Protein AF-A0A8H8NAC7-F1 (afdb_monomer_lite)

Foldseek 3Di:
DQAWFWAWEEAQLPDIDIFTCSPPPFLVSVLVRRCVRVVPDPVQSVQKFKAWDPDSFDRADDTDDRVNVVCCRVVVTHNQHRTYMYIYGNVLAPDDHDYPVNVVVLCCVQVPDPDDDDDDDDDDDDDDDDDDDDDDDDDDDDDDDDDDDDDDDDDDDDPDDPPPPPDDDDDDDDPDDAPPQDKDWADWDDDDSFWTWTWIARPVPRAIKIKIKGWDDDDVVSVVPPVSVLQVQLVVQQQVLQVPDDDQAAWHWDGWDDDPTMTMTITHDAAFAFQLVVCVVPNADDPVLLVLQLVSVVRVLVRQQVQQKAQQADASNQWTAHPVGRIYGGRSSPMDGNVPVPPDPPPDQQDYDLLQFALCNLDDPVNDDGNCRVVSSSVQRSLCNRGVAGFPPSDISSVSSCCCNPVVDRGDRDPPRD

Structure (mmCIF, N/CA/C/O backbone):
data_AF-A0A8H8NAC7-F1
#
_entry.id   AF-A0A8H8NAC7-F1
#
loop_
_atom_site.group_PDB
_atom_site.id
_atom_site.type_symbol
_atom_site.label_atom_id
_atom_site.label_alt_id
_atom_site.label_comp_id
_atom_site.label_asym_id
_atom_site.label_entity_id
_atom_site.label_seq_id
_atom_site.pdbx_PDB_ins_code
_atom_site.Cartn_x
_atom_site.Cartn_y
_atom_site.Cartn_z
_atom_site.occupancy
_atom_site.B_iso_or_equiv
_atom_site.auth_seq_id
_atom_site.auth_comp_id
_atom_site.auth_asym_id
_atom_site.auth_atom_id
_atom_site.pdbx_PDB_model_num
ATOM 1 N N . MET A 1 1 ? 26.986 25.822 -13.790 1.00 42.25 1 MET A N 1
ATOM 2 C CA . MET A 1 1 ? 25.516 25.716 -13.622 1.00 42.25 1 MET A CA 1
ATOM 3 C C . MET A 1 1 ? 25.262 25.545 -12.134 1.00 42.25 1 MET A C 1
ATOM 5 O O . MET A 1 1 ? 26.151 25.015 -11.482 1.00 42.25 1 MET A O 1
ATOM 9 N N . ALA A 1 2 ? 24.147 26.028 -11.582 1.00 51.16 2 ALA A N 1
ATOM 10 C CA . ALA A 1 2 ? 23.849 25.776 -10.170 1.00 51.16 2 ALA A CA 1
ATOM 11 C C . ALA A 1 2 ? 23.549 24.284 -9.972 1.00 51.16 2 ALA A C 1
ATOM 13 O O . ALA A 1 2 ? 22.786 23.718 -10.759 1.00 51.16 2 ALA A O 1
ATOM 14 N N . ASP A 1 3 ? 24.144 23.661 -8.953 1.00 67.75 3 ASP A N 1
ATOM 15 C CA . ASP A 1 3 ? 23.845 22.267 -8.635 1.00 67.75 3 ASP A CA 1
ATOM 16 C C . ASP A 1 3 ? 22.372 22.121 -8.263 1.00 67.75 3 ASP A C 1
ATOM 18 O O . ASP A 1 3 ? 21.805 22.910 -7.501 1.00 67.75 3 ASP A O 1
ATOM 22 N N . ARG A 1 4 ? 21.741 21.106 -8.854 1.00 78.44 4 ARG A N 1
ATOM 23 C CA . ARG A 1 4 ? 20.325 20.813 -8.660 1.00 78.44 4 ARG A CA 1
ATOM 24 C C . ARG A 1 4 ? 20.098 20.471 -7.190 1.00 78.44 4 ARG A C 1
ATOM 26 O O . ARG A 1 4 ? 20.648 19.487 -6.713 1.00 78.44 4 ARG A O 1
ATOM 33 N N . ARG A 1 5 ? 19.264 21.252 -6.501 1.00 80.81 5 ARG A N 1
ATOM 34 C CA . ARG A 1 5 ? 18.887 21.034 -5.097 1.00 80.81 5 ARG A CA 1
ATOM 35 C C . ARG A 1 5 ? 17.411 20.695 -4.979 1.00 80.81 5 ARG A C 1
ATOM 37 O O . ARG A 1 5 ? 16.540 21.404 -5.494 1.00 80.81 5 ARG A O 1
ATOM 44 N N . ILE A 1 6 ? 17.146 19.589 -4.304 1.00 82.25 6 ILE A N 1
ATOM 45 C CA . ILE A 1 6 ? 15.834 18.997 -4.102 1.00 82.25 6 ILE A CA 1
ATOM 46 C C . ILE A 1 6 ? 15.660 18.719 -2.612 1.00 82.25 6 ILE A C 1
ATOM 48 O O . ILE A 1 6 ? 16.597 18.319 -1.926 1.00 82.25 6 ILE A O 1
ATOM 52 N N . ILE A 1 7 ? 14.438 18.895 -2.127 1.00 81.94 7 ILE A N 1
ATOM 53 C CA . ILE A 1 7 ? 14.009 18.441 -0.805 1.00 81.94 7 ILE A CA 1
ATOM 54 C C . ILE A 1 7 ? 12.739 17.608 -0.949 1.00 81.94 7 ILE A C 1
ATOM 56 O O . ILE A 1 7 ? 11.985 17.756 -1.916 1.00 81.94 7 ILE A O 1
ATOM 60 N N . THR A 1 8 ? 12.482 16.751 0.028 1.00 80.50 8 THR A N 1
ATOM 61 C CA . THR A 1 8 ? 11.288 15.909 0.062 1.00 80.50 8 THR A CA 1
ATOM 62 C C . THR A 1 8 ? 10.405 16.333 1.236 1.00 80.50 8 THR A C 1
ATOM 64 O O . THR A 1 8 ? 10.876 16.438 2.365 1.00 80.50 8 THR A O 1
ATOM 67 N N . VAL A 1 9 ? 9.120 16.590 0.995 1.00 83.69 9 VAL A N 1
ATOM 68 C CA . VAL A 1 9 ? 8.191 17.126 2.005 1.00 83.69 9 VAL A CA 1
ATOM 69 C C . VAL A 1 9 ? 6.932 16.279 2.144 1.00 83.69 9 VAL A C 1
ATOM 71 O O . VAL A 1 9 ? 6.468 15.681 1.176 1.00 83.69 9 VAL A O 1
ATOM 74 N N . THR A 1 10 ? 6.365 16.228 3.345 1.00 79.19 10 THR A N 1
ATOM 75 C CA . THR A 1 10 ? 5.140 15.472 3.654 1.00 79.19 10 THR A CA 1
ATOM 76 C C . THR A 1 10 ? 4.282 16.201 4.691 1.00 79.19 10 THR A C 1
ATOM 78 O O . THR A 1 10 ? 4.773 17.075 5.406 1.00 79.19 10 THR A O 1
ATOM 81 N N . ARG A 1 11 ? 2.998 15.840 4.783 1.00 81.19 11 ARG A N 1
ATOM 82 C CA . ARG A 1 11 ? 2.081 16.266 5.858 1.00 81.19 11 ARG A CA 1
ATOM 83 C C . ARG A 1 11 ? 1.668 15.124 6.788 1.00 81.19 11 ARG A C 1
ATOM 85 O O . ARG A 1 11 ? 1.211 15.390 7.894 1.00 81.19 11 ARG A O 1
ATOM 92 N N . ASP A 1 12 ? 1.793 13.884 6.327 1.00 66.25 12 ASP A N 1
ATOM 93 C CA . ASP A 1 12 ? 1.254 12.673 6.956 1.00 66.25 12 ASP A CA 1
ATOM 94 C C . ASP A 1 12 ? 2.326 11.600 7.230 1.00 66.25 12 ASP A C 1
ATOM 96 O O . ASP A 1 12 ? 2.037 10.617 7.904 1.00 66.25 12 ASP A O 1
ATOM 100 N N . ALA A 1 13 ? 3.561 11.815 6.756 1.00 64.56 13 ALA A N 1
ATOM 101 C CA . ALA A 1 13 ? 4.666 10.852 6.729 1.00 64.56 13 ALA A CA 1
ATOM 102 C C . ALA A 1 13 ? 4.434 9.615 5.834 1.00 64.56 13 ALA A C 1
ATOM 104 O O . ALA A 1 13 ? 5.269 8.712 5.795 1.00 64.56 13 ALA A O 1
ATOM 105 N N . GLU A 1 14 ? 3.363 9.616 5.037 1.00 54.72 14 GLU A N 1
ATOM 106 C CA . GLU A 1 14 ? 3.013 8.549 4.096 1.00 54.72 14 GLU A CA 1
ATOM 107 C C . GLU A 1 14 ? 3.250 8.994 2.648 1.00 54.72 14 GLU A C 1
ATOM 109 O O . GLU A 1 14 ? 3.912 8.303 1.869 1.00 54.72 14 GLU A O 1
ATOM 114 N N . ILE A 1 15 ? 2.738 10.174 2.287 1.00 60.59 15 ILE A N 1
ATOM 115 C CA . ILE A 1 15 ? 2.861 10.749 0.951 1.00 60.59 15 ILE A CA 1
ATOM 116 C C . ILE A 1 15 ? 3.971 11.797 0.971 1.00 60.59 15 ILE A C 1
ATOM 118 O O . ILE A 1 15 ? 3.896 12.835 1.633 1.00 60.59 15 ILE A O 1
ATOM 122 N N . TYR A 1 16 ? 5.025 11.506 0.214 1.00 72.69 16 TYR A N 1
ATOM 123 C CA . TYR A 1 16 ? 6.201 12.350 0.077 1.00 72.69 16 TYR A CA 1
ATOM 124 C C . TYR A 1 16 ? 6.222 13.028 -1.293 1.00 72.69 16 TYR A C 1
ATOM 126 O O . TYR A 1 16 ? 6.256 12.370 -2.334 1.00 72.69 16 TYR A O 1
ATOM 134 N N . HIS A 1 17 ? 6.249 14.357 -1.287 1.00 76.81 17 HIS A N 1
ATOM 135 C CA . HIS A 1 17 ? 6.340 15.188 -2.477 1.00 76.81 17 HIS A CA 1
ATOM 136 C C . HIS A 1 17 ? 7.756 15.729 -2.655 1.00 76.81 17 HIS A C 1
ATOM 138 O O . HIS A 1 17 ? 8.393 16.183 -1.708 1.00 76.81 17 HIS A O 1
ATOM 144 N N . VAL A 1 18 ? 8.237 15.710 -3.894 1.00 81.69 18 VAL A N 1
ATOM 145 C CA . VAL A 1 18 ? 9.583 16.156 -4.259 1.00 81.69 18 VAL A CA 1
ATOM 146 C C . VAL A 1 18 ? 9.520 17.619 -4.704 1.00 81.69 18 VAL A C 1
ATOM 148 O O . VAL A 1 18 ? 8.850 17.928 -5.688 1.00 81.69 18 VAL A O 1
ATOM 151 N N . VAL A 1 19 ? 10.216 18.516 -4.001 1.00 83.81 19 VAL A N 1
ATOM 152 C CA . VAL A 1 19 ? 10.235 19.964 -4.269 1.00 83.81 19 VAL A CA 1
ATOM 153 C C . VAL A 1 19 ? 11.618 20.376 -4.767 1.00 83.81 19 VAL A C 1
ATOM 155 O O . VAL A 1 19 ? 12.623 20.190 -4.085 1.00 83.81 19 VAL A O 1
ATOM 158 N N . ASN A 1 20 ? 11.677 20.966 -5.962 1.00 85.12 20 ASN A N 1
ATOM 159 C CA . ASN A 1 20 ? 12.904 21.550 -6.502 1.00 85.12 20 ASN A CA 1
ATOM 160 C C . ASN A 1 20 ? 13.102 22.969 -5.940 1.00 85.12 20 ASN A C 1
ATOM 162 O O . ASN A 1 20 ? 12.270 23.849 -6.177 1.00 85.12 20 ASN A O 1
ATOM 166 N N . ILE A 1 21 ? 14.221 23.187 -5.250 1.00 87.56 21 ILE A N 1
ATOM 167 C CA . ILE A 1 21 ? 14.588 24.452 -4.591 1.00 87.56 21 ILE A CA 1
ATOM 168 C C . ILE A 1 21 ? 15.850 25.096 -5.189 1.00 87.56 21 ILE A C 1
ATOM 170 O O . ILE A 1 21 ? 16.375 26.053 -4.633 1.00 87.56 21 ILE A O 1
ATOM 174 N N . THR A 1 22 ? 16.345 24.589 -6.325 1.00 84.12 22 THR A N 1
ATOM 175 C CA . THR A 1 22 ? 17.614 25.012 -6.960 1.00 84.12 22 THR A CA 1
ATOM 176 C C . THR A 1 22 ? 17.736 26.533 -7.133 1.00 84.12 22 THR A C 1
ATOM 178 O O . THR A 1 22 ? 18.808 27.093 -6.918 1.00 84.12 22 THR A O 1
ATOM 181 N N . GLU A 1 23 ? 16.630 27.188 -7.493 1.00 85.62 23 GLU A N 1
ATOM 182 C CA . GLU A 1 23 ? 16.533 28.624 -7.800 1.00 85.62 23 GLU A CA 1
ATOM 183 C C . GLU A 1 23 ? 16.093 29.480 -6.599 1.00 85.62 23 GLU A C 1
ATOM 185 O O . GLU A 1 23 ? 15.893 30.683 -6.743 1.00 85.62 23 GLU A O 1
ATOM 190 N N . CYS A 1 24 ? 15.875 28.882 -5.424 1.00 85.50 24 CYS A N 1
ATOM 191 C CA . CYS A 1 24 ? 15.420 29.613 -4.247 1.00 85.50 24 CYS A CA 1
ATOM 192 C C . CYS A 1 24 ? 16.607 30.257 -3.518 1.00 85.50 24 CYS A C 1
ATOM 194 O O . CYS A 1 24 ? 17.477 29.564 -2.991 1.00 85.50 24 CYS A O 1
ATOM 196 N N . SER A 1 25 ? 16.617 31.588 -3.467 1.00 84.62 25 SER A N 1
ATOM 197 C CA . SER A 1 25 ? 17.600 32.399 -2.736 1.00 84.62 25 SER A CA 1
ATOM 198 C C . SER A 1 25 ? 17.310 32.533 -1.239 1.00 84.62 25 SER A C 1
ATOM 200 O O . SER A 1 25 ? 18.215 32.820 -0.462 1.00 84.62 25 SER A O 1
ATOM 202 N N . ASP A 1 26 ? 16.052 32.355 -0.844 1.00 88.56 26 ASP A N 1
ATOM 203 C CA . ASP A 1 26 ? 15.517 32.730 0.462 1.00 88.56 26 ASP A CA 1
ATOM 204 C C . ASP A 1 26 ? 14.478 31.714 0.968 1.00 88.56 26 ASP A C 1
ATOM 206 O O . ASP A 1 26 ? 13.914 30.927 0.200 1.00 88.56 26 ASP A O 1
ATOM 210 N N . ALA A 1 27 ? 14.218 31.740 2.276 1.00 85.62 27 ALA A N 1
ATOM 211 C CA . ALA A 1 27 ? 13.318 30.802 2.941 1.00 85.62 27 ALA A CA 1
ATOM 212 C C . ALA A 1 27 ? 11.852 30.942 2.501 1.00 85.62 27 ALA A C 1
ATOM 214 O O . ALA A 1 27 ? 11.149 29.938 2.393 1.00 85.62 27 ALA A O 1
ATOM 215 N N . GLU A 1 28 ? 11.386 32.162 2.214 1.00 88.56 28 GLU A N 1
ATOM 216 C CA . GLU A 1 28 ? 9.991 32.421 1.841 1.00 88.56 28 GLU A CA 1
ATOM 217 C C . GLU A 1 28 ? 9.674 31.808 0.469 1.00 88.56 28 GLU A C 1
ATOM 219 O O . GLU A 1 28 ? 8.652 31.142 0.292 1.00 88.56 28 GLU A O 1
ATOM 224 N N . SER A 1 29 ? 10.600 31.939 -0.482 1.00 89.62 29 SER A N 1
ATOM 225 C CA . SER A 1 29 ? 10.560 31.277 -1.785 1.00 89.62 29 SER A CA 1
ATOM 226 C C . SER A 1 29 ? 10.506 29.750 -1.661 1.00 89.62 29 SER A C 1
ATOM 228 O O . SER A 1 29 ? 9.775 29.108 -2.422 1.00 89.62 29 SER A O 1
ATOM 230 N N . ILE A 1 30 ? 11.220 29.154 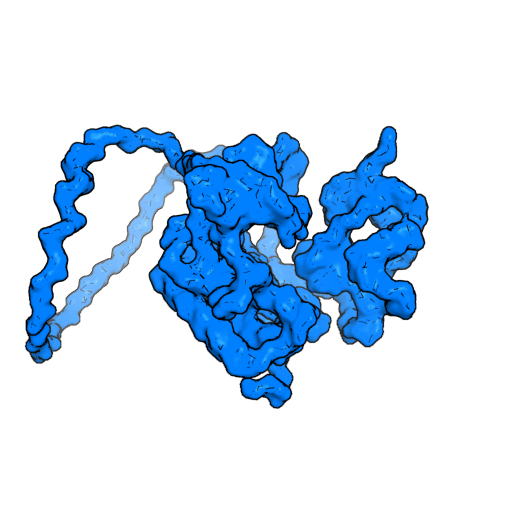-0.695 1.00 88.81 30 ILE A N 1
ATOM 231 C CA . ILE A 1 30 ? 11.139 27.709 -0.427 1.00 88.81 30 ILE A CA 1
ATOM 232 C C . ILE A 1 30 ? 9.783 27.352 0.201 1.00 88.81 30 ILE A C 1
ATOM 234 O O . ILE A 1 30 ? 9.102 26.462 -0.311 1.00 88.81 30 ILE A O 1
ATOM 238 N N . HIS A 1 31 ? 9.343 28.065 1.246 1.00 90.31 31 HIS A N 1
ATOM 239 C CA . HIS A 1 31 ? 8.041 27.851 1.899 1.00 90.31 31 HIS A CA 1
ATOM 240 C C . HIS A 1 31 ? 6.893 27.918 0.885 1.00 90.31 31 HIS A C 1
ATOM 242 O O . HIS A 1 31 ? 6.029 27.044 0.862 1.00 90.31 31 HIS A O 1
ATOM 248 N N . ARG A 1 32 ? 6.918 28.900 -0.025 1.00 87.94 32 ARG A N 1
ATOM 249 C CA . ARG A 1 32 ? 5.910 29.069 -1.078 1.00 87.94 32 ARG A CA 1
ATOM 250 C C . ARG A 1 32 ? 5.865 27.872 -2.035 1.00 87.94 32 ARG A C 1
ATOM 252 O O . ARG A 1 32 ? 4.771 27.419 -2.375 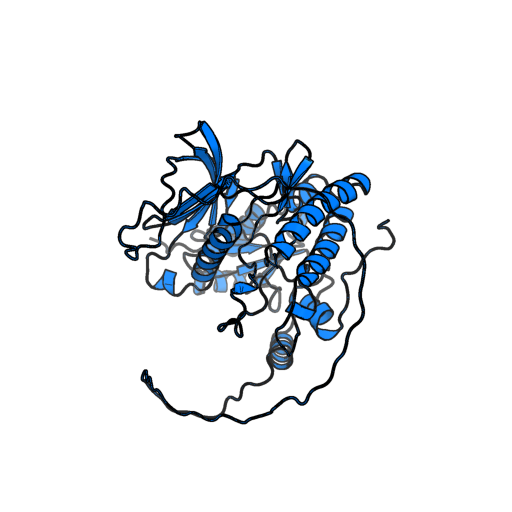1.00 87.94 32 ARG A O 1
ATOM 259 N N . ARG A 1 33 ? 7.022 27.317 -2.431 1.00 89.81 33 ARG A N 1
ATOM 260 C CA . ARG A 1 33 ? 7.088 26.081 -3.240 1.00 89.81 33 ARG A CA 1
ATOM 261 C C . ARG A 1 33 ? 6.559 24.868 -2.462 1.00 89.81 33 ARG A C 1
ATOM 263 O O . ARG A 1 33 ? 5.773 24.106 -3.017 1.00 89.81 33 ARG A O 1
ATOM 270 N N . ILE A 1 34 ? 6.912 24.721 -1.183 1.00 90.50 34 ILE A N 1
ATOM 271 C CA . ILE A 1 34 ? 6.434 23.630 -0.311 1.00 90.50 34 ILE A CA 1
ATOM 272 C C . ILE A 1 34 ? 4.914 23.683 -0.133 1.00 90.50 34 ILE A C 1
ATOM 274 O O . ILE A 1 34 ? 4.225 22.702 -0.402 1.00 90.50 34 ILE A O 1
ATOM 278 N N . PHE A 1 35 ? 4.371 24.823 0.292 1.00 91.25 35 PHE A N 1
ATOM 279 C CA . PHE A 1 35 ? 2.943 24.975 0.565 1.00 91.25 35 PHE A CA 1
ATOM 280 C C . PHE A 1 35 ? 2.094 24.865 -0.705 1.00 91.25 35 PHE A C 1
ATOM 282 O O . PHE A 1 35 ? 1.006 24.295 -0.652 1.00 91.25 35 PHE A O 1
ATOM 289 N N . SER A 1 36 ? 2.604 25.318 -1.857 1.00 86.81 36 SER A N 1
ATOM 290 C CA . SER A 1 36 ? 1.974 25.068 -3.159 1.00 86.81 36 SER A CA 1
ATOM 291 C C . SER A 1 36 ? 1.961 23.574 -3.506 1.00 86.81 36 SER A C 1
ATOM 293 O O . SER A 1 36 ? 0.904 23.036 -3.831 1.00 86.81 36 SER A O 1
ATOM 295 N N . GLN A 1 37 ? 3.096 22.880 -3.361 1.00 87.00 37 GLN A N 1
ATOM 296 C CA . GLN A 1 37 ? 3.211 21.445 -3.645 1.00 87.00 37 GLN A CA 1
ATOM 297 C C . GLN A 1 37 ? 2.314 20.582 -2.738 1.00 87.00 37 GLN A C 1
ATOM 299 O O . GLN A 1 37 ? 1.780 19.569 -3.188 1.00 87.00 37 GLN A O 1
ATOM 304 N N . LEU A 1 38 ? 2.138 20.999 -1.480 1.00 81.12 38 LEU A N 1
ATOM 305 C CA . LEU A 1 38 ? 1.288 20.361 -0.467 1.00 81.12 38 LEU A CA 1
ATOM 306 C C . LEU A 1 38 ? -0.171 20.865 -0.464 1.00 81.12 38 LEU A C 1
ATOM 308 O O . LEU A 1 38 ? -0.946 20.478 0.414 1.00 81.12 38 LEU A O 1
ATOM 312 N N . GLN A 1 39 ? -0.534 21.731 -1.419 1.00 86.25 39 GLN A N 1
ATOM 313 C CA . GLN A 1 39 ? -1.875 22.306 -1.598 1.00 86.25 39 GLN A CA 1
ATOM 314 C C . GLN A 1 39 ? -2.438 22.988 -0.331 1.00 86.25 39 GLN A C 1
ATOM 316 O O . GLN A 1 39 ? -3.628 22.902 -0.034 1.00 86.25 39 GLN A O 1
ATOM 321 N N . ILE A 1 40 ? -1.583 23.672 0.438 1.00 81.38 40 ILE A N 1
ATOM 322 C CA . ILE A 1 40 ? -1.966 24.369 1.676 1.00 81.38 40 ILE A CA 1
ATOM 323 C C . ILE A 1 40 ? -2.494 25.779 1.334 1.00 81.38 40 ILE A C 1
ATOM 325 O O . ILE A 1 40 ? -1.721 26.613 0.847 1.00 81.38 40 ILE A O 1
ATOM 329 N N . PRO A 1 41 ? -3.779 26.097 1.611 1.00 79.12 41 PRO A N 1
ATOM 330 C CA . PRO A 1 41 ? -4.359 27.401 1.286 1.00 79.12 41 PRO A CA 1
ATOM 331 C C . PRO A 1 41 ? -3.663 28.546 2.026 1.00 79.12 41 PRO A C 1
ATOM 333 O O . PRO A 1 41 ? -3.411 28.429 3.223 1.00 79.12 41 PRO A O 1
ATOM 336 N N . LEU A 1 42 ? -3.443 29.680 1.347 1.00 81.44 42 LEU A N 1
ATOM 337 C CA . LEU A 1 42 ? -2.790 30.889 1.889 1.00 81.44 42 LEU A CA 1
ATOM 338 C C . LEU A 1 42 ? -3.297 31.295 3.283 1.00 81.44 42 LEU A C 1
ATOM 340 O O . LEU A 1 42 ? -2.499 31.532 4.181 1.00 81.44 42 LEU A O 1
ATOM 344 N N . VAL A 1 43 ? -4.618 31.284 3.491 1.00 81.94 43 VAL A N 1
ATOM 345 C CA . VAL A 1 43 ? -5.266 31.634 4.774 1.00 81.94 43 VAL A CA 1
ATOM 346 C C . VAL A 1 43 ? -4.866 30.694 5.923 1.00 81.94 43 VAL A C 1
ATOM 348 O O . VAL A 1 43 ? -4.912 31.084 7.083 1.00 81.94 43 VAL A O 1
ATOM 351 N N . SER A 1 44 ? -4.468 29.454 5.625 1.00 80.75 44 SER A N 1
ATOM 352 C CA . SER A 1 44 ? -4.039 28.474 6.631 1.00 80.75 44 SER A CA 1
ATOM 353 C C . SER A 1 44 ? -2.528 28.445 6.866 1.00 80.75 44 SER A C 1
ATOM 355 O O . SER A 1 44 ? -2.112 27.939 7.901 1.00 80.75 44 SER A O 1
ATOM 357 N N . GLN A 1 45 ? -1.709 28.978 5.951 1.00 85.69 45 GLN A N 1
ATOM 358 C CA . GLN A 1 45 ? -0.240 28.902 6.022 1.00 85.69 45 GLN A CA 1
ATOM 359 C C . GLN A 1 45 ? 0.382 29.449 7.326 1.00 85.69 45 GLN A C 1
ATOM 361 O O . GLN A 1 45 ? 1.319 28.813 7.800 1.00 85.69 45 GLN A O 1
ATOM 366 N N . PRO A 1 46 ? -0.137 30.515 7.980 1.00 85.69 46 PRO A N 1
ATOM 367 C CA . PRO A 1 46 ? 0.377 30.980 9.279 1.00 85.69 46 PRO A CA 1
ATOM 368 C C . PRO A 1 46 ? 0.243 29.974 10.433 1.00 85.69 46 PRO A C 1
ATOM 370 O O . PRO A 1 46 ? 0.779 30.206 11.511 1.00 85.69 46 PRO A O 1
ATOM 373 N N . HIS A 1 47 ? -0.497 28.883 10.230 1.00 84.31 47 HIS A N 1
ATOM 374 C CA . HIS A 1 47 ? -0.684 27.809 11.203 1.00 84.31 47 HIS A CA 1
ATOM 375 C C . HIS A 1 47 ? 0.103 26.541 10.853 1.00 84.31 47 HIS A C 1
ATOM 377 O O . HIS A 1 47 ? -0.117 25.512 11.482 1.00 84.31 47 HIS A O 1
ATOM 383 N N . PHE A 1 48 ? 0.980 26.581 9.846 1.00 85.19 48 PHE A N 1
ATOM 384 C CA . PHE A 1 48 ? 1.827 25.449 9.480 1.00 85.19 48 PHE A CA 1
ATOM 385 C C . PHE A 1 48 ? 3.294 25.723 9.785 1.00 85.19 48 PHE A C 1
ATOM 387 O O . PHE A 1 48 ? 3.859 26.721 9.341 1.00 85.19 48 PHE A O 1
ATOM 394 N N . GLU A 1 49 ? 3.920 24.780 10.480 1.00 87.56 49 GLU A N 1
ATOM 395 C CA . GLU A 1 49 ? 5.348 24.796 10.794 1.00 87.56 49 GLU A CA 1
ATOM 396 C C . GLU A 1 49 ? 6.075 23.639 10.103 1.00 87.56 49 GLU A C 1
ATOM 398 O O . GLU A 1 49 ? 5.478 22.605 9.784 1.00 87.56 49 GLU A O 1
ATOM 403 N N . ILE A 1 50 ? 7.372 23.835 9.850 1.00 86.50 50 ILE A N 1
ATOM 404 C CA . ILE A 1 50 ? 8.236 22.889 9.140 1.00 86.50 50 ILE A CA 1
ATOM 405 C C . ILE A 1 50 ? 9.257 22.308 10.119 1.00 86.50 50 ILE A C 1
ATOM 407 O O . ILE A 1 50 ? 9.974 23.040 10.801 1.00 86.50 50 ILE A O 1
ATOM 411 N N . TYR A 1 51 ? 9.354 20.984 10.142 1.00 82.38 51 TYR A N 1
ATOM 412 C CA . TYR A 1 51 ? 10.242 20.231 11.022 1.00 82.38 51 TYR A CA 1
ATOM 413 C C . TYR A 1 51 ? 11.105 19.269 10.198 1.00 82.38 51 TYR A C 1
ATOM 415 O O . TYR A 1 51 ? 10.673 18.783 9.149 1.00 82.38 51 TYR A O 1
ATOM 423 N N . ARG A 1 52 ? 12.316 18.951 10.671 1.00 79.31 52 ARG A N 1
ATOM 424 C CA . ARG A 1 52 ? 13.126 17.855 10.104 1.00 79.31 52 ARG A CA 1
ATOM 425 C C . ARG A 1 52 ? 12.445 16.515 10.413 1.00 79.31 52 ARG A C 1
ATOM 427 O O . ARG A 1 52 ? 11.848 16.370 11.471 1.00 79.31 52 ARG A O 1
ATOM 434 N N . THR A 1 53 ? 12.539 15.541 9.514 1.00 66.50 53 THR A N 1
ATOM 435 C CA . THR A 1 53 ? 12.051 14.163 9.727 1.00 66.50 53 THR A CA 1
ATOM 436 C C . THR A 1 53 ? 13.024 13.174 9.097 1.00 66.50 53 THR A C 1
ATOM 438 O O . THR A 1 53 ? 13.680 13.486 8.104 1.00 66.50 53 THR A O 1
ATOM 441 N N . GLU A 1 54 ? 13.113 11.970 9.654 1.00 56.34 54 GLU A N 1
ATOM 442 C CA . GLU A 1 54 ? 13.881 10.858 9.095 1.00 56.34 54 GLU A CA 1
ATOM 443 C C . GLU A 1 54 ? 13.016 9.586 9.068 1.00 56.34 54 GLU A C 1
ATOM 445 O O . GLU A 1 54 ? 12.012 9.488 9.770 1.00 56.34 54 GLU A O 1
ATOM 450 N N . LEU A 1 55 ? 13.360 8.642 8.183 1.00 44.88 55 LEU A N 1
ATOM 451 C CA . LEU A 1 55 ? 12.790 7.280 8.117 1.00 44.88 55 LEU A CA 1
ATOM 452 C C . LEU A 1 55 ? 11.250 7.143 8.245 1.00 44.88 55 LEU A C 1
ATOM 454 O O . LEU A 1 55 ? 10.765 6.266 8.946 1.00 44.88 55 LEU A O 1
ATOM 458 N N . GLY A 1 56 ? 10.457 7.962 7.540 1.00 44.25 56 GLY A N 1
ATOM 459 C CA . GLY A 1 56 ? 8.988 7.809 7.575 1.00 44.25 56 GLY A CA 1
ATOM 460 C C . GLY A 1 56 ? 8.334 8.348 8.854 1.00 44.25 56 GLY A C 1
ATOM 461 O O . GLY A 1 56 ? 7.187 8.017 9.136 1.00 44.25 56 GLY A O 1
ATOM 462 N N . GLY A 1 57 ? 9.075 9.125 9.651 1.00 56.00 57 GLY A N 1
ATOM 463 C CA . GLY A 1 57 ? 8.733 9.419 11.038 1.00 56.00 57 GLY A CA 1
ATOM 464 C C . GLY A 1 57 ? 8.467 10.886 11.384 1.00 56.00 57 GLY A C 1
ATOM 465 O O . GLY A 1 57 ? 8.154 11.737 10.548 1.00 56.00 57 GLY A O 1
ATOM 466 N N . VAL A 1 58 ? 8.576 11.138 12.686 1.00 51.44 58 VAL A N 1
ATOM 467 C CA . VAL A 1 58 ? 8.130 12.330 13.424 1.00 51.44 58 VAL A CA 1
ATOM 468 C C . VAL A 1 58 ? 8.904 13.601 13.045 1.00 51.44 58 VAL A C 1
ATOM 470 O O . VAL A 1 58 ? 9.992 13.547 12.474 1.00 51.44 58 VAL A O 1
ATOM 473 N N . ALA A 1 59 ? 8.348 14.754 13.417 1.00 55.25 59 ALA A N 1
ATOM 474 C CA . ALA A 1 59 ? 9.103 15.985 13.615 1.00 55.25 59 ALA A CA 1
ATOM 475 C C . ALA A 1 59 ? 10.234 15.773 14.644 1.00 55.25 59 ALA A C 1
ATOM 477 O O . ALA A 1 59 ? 9.974 15.400 15.789 1.00 55.25 59 ALA A O 1
ATOM 478 N N . ILE A 1 60 ? 11.480 16.009 14.234 1.00 52.03 60 ILE A N 1
ATOM 479 C CA . ILE A 1 60 ? 12.679 15.883 15.070 1.00 52.03 60 ILE A CA 1
ATOM 480 C C . ILE A 1 60 ? 13.063 17.267 15.597 1.00 52.03 60 ILE A C 1
ATOM 482 O O . ILE A 1 60 ? 13.495 18.134 14.832 1.00 52.03 60 ILE A O 1
ATOM 486 N N . GLY A 1 61 ? 12.956 17.447 16.916 1.00 60.12 61 GLY A N 1
ATOM 487 C CA . GLY A 1 61 ? 13.257 18.708 17.591 1.00 60.12 61 GLY A CA 1
ATOM 488 C C . GLY A 1 61 ? 12.271 19.837 17.268 1.00 60.12 61 GLY A C 1
ATOM 489 O O . GLY A 1 61 ? 11.167 19.614 16.777 1.00 60.12 61 GLY A O 1
ATOM 490 N N . ASN A 1 62 ? 12.672 21.068 17.583 1.00 71.38 62 ASN A N 1
ATOM 491 C CA . ASN A 1 62 ? 11.829 22.255 17.418 1.00 71.38 62 ASN A CA 1
ATOM 492 C C . ASN A 1 62 ? 11.561 22.578 15.938 1.00 71.38 62 ASN A C 1
ATOM 494 O O . ASN A 1 62 ? 12.368 22.244 15.066 1.00 71.38 62 ASN A O 1
ATOM 498 N N . ALA A 1 63 ? 10.473 23.314 15.686 1.00 78.31 63 ALA A N 1
ATOM 499 C CA . ALA A 1 63 ? 10.191 23.914 14.387 1.00 78.31 63 ALA A CA 1
ATOM 500 C C . ALA A 1 63 ? 11.415 24.684 13.869 1.00 78.31 63 ALA A C 1
ATOM 502 O O . ALA A 1 63 ? 12.106 25.377 14.625 1.00 78.31 63 ALA A O 1
ATOM 503 N N . LEU A 1 64 ? 11.699 24.540 12.577 1.00 80.81 64 LEU A N 1
ATOM 504 C CA . LEU A 1 64 ? 12.824 25.213 11.947 1.00 80.81 64 LEU A CA 1
ATOM 505 C C . LEU A 1 64 ? 12.435 26.662 11.653 1.00 80.81 64 LEU A C 1
ATOM 507 O O . LEU A 1 64 ? 11.533 26.922 10.857 1.00 80.81 64 LEU A O 1
ATOM 511 N N . ASP A 1 65 ? 13.141 27.606 12.273 1.00 85.12 65 ASP A N 1
ATOM 512 C CA . ASP A 1 65 ? 13.067 29.006 11.876 1.00 85.12 65 ASP A CA 1
ATOM 513 C C . ASP A 1 65 ? 13.559 29.183 10.430 1.00 85.12 65 ASP A C 1
ATOM 515 O O . ASP A 1 65 ? 14.370 28.401 9.925 1.00 85.12 65 ASP A O 1
ATOM 519 N N . SER A 1 66 ? 13.086 30.237 9.765 1.00 82.56 66 SER A N 1
ATOM 520 C CA . SER A 1 66 ? 13.364 30.501 8.350 1.00 82.56 66 SER A CA 1
ATOM 521 C C . SER A 1 66 ? 14.857 30.490 7.995 1.00 82.56 66 SER A C 1
ATOM 523 O O . SER A 1 66 ? 15.226 30.000 6.929 1.00 82.56 66 SER A O 1
ATOM 525 N N . ASN A 1 67 ? 15.728 30.992 8.877 1.00 78.81 67 ASN A N 1
ATOM 526 C CA . ASN A 1 67 ? 17.164 31.079 8.604 1.00 78.81 67 ASN A CA 1
ATOM 527 C C . ASN A 1 67 ? 17.827 29.705 8.738 1.00 78.81 67 ASN A C 1
ATOM 529 O O . ASN A 1 67 ? 18.569 29.279 7.853 1.00 78.81 67 ASN A O 1
ATOM 533 N N . ARG A 1 68 ? 17.516 28.968 9.808 1.00 78.56 68 ARG A N 1
ATOM 534 C CA . ARG A 1 68 ? 18.012 27.604 10.017 1.00 78.56 68 ARG A CA 1
ATOM 535 C C . ARG A 1 68 ? 17.506 26.642 8.945 1.00 78.56 68 ARG A C 1
ATOM 537 O O . ARG A 1 68 ? 18.272 25.805 8.470 1.00 78.56 68 ARG A O 1
ATOM 544 N N . PHE A 1 69 ? 16.246 26.776 8.537 1.00 83.38 69 PHE A N 1
ATOM 545 C CA . PHE A 1 69 ? 15.662 26.001 7.448 1.00 83.38 69 PHE A CA 1
ATOM 546 C C . PHE A 1 69 ? 16.377 26.260 6.112 1.00 83.38 69 PHE A C 1
ATOM 548 O O . PHE A 1 69 ? 16.743 25.308 5.417 1.00 83.38 69 PHE A O 1
ATOM 555 N N . LEU A 1 70 ? 16.638 27.532 5.783 1.00 85.25 70 LEU A N 1
ATOM 556 C CA . LEU A 1 70 ? 17.378 27.923 4.583 1.00 85.25 70 LEU A CA 1
ATOM 557 C C . LEU A 1 70 ? 18.808 27.370 4.587 1.00 85.25 70 LEU A C 1
ATOM 559 O O . LEU A 1 70 ? 19.209 26.759 3.599 1.00 85.25 70 LEU A O 1
ATOM 563 N N . ASN A 1 71 ? 19.541 27.519 5.695 1.00 82.19 71 ASN A N 1
ATOM 564 C CA . ASN A 1 71 ? 20.914 27.020 5.815 1.00 82.19 71 ASN A CA 1
ATOM 565 C C . ASN A 1 71 ? 20.973 25.499 5.617 1.00 82.19 71 ASN A C 1
ATOM 567 O O . ASN A 1 71 ? 21.738 25.031 4.781 1.00 82.19 71 ASN A O 1
ATOM 571 N N . ILE A 1 72 ? 20.097 24.730 6.279 1.00 79.19 72 ILE A N 1
ATOM 572 C CA . ILE A 1 72 ? 20.010 23.270 6.088 1.00 79.19 72 ILE A CA 1
ATOM 573 C C . ILE A 1 72 ? 19.762 22.928 4.609 1.00 79.19 72 ILE A C 1
ATOM 575 O O . ILE A 1 72 ? 20.434 22.060 4.056 1.00 79.19 72 ILE A O 1
ATOM 579 N N . CYS A 1 73 ? 18.836 23.627 3.945 1.00 82.44 73 CYS A N 1
ATOM 580 C CA . CYS A 1 73 ? 18.532 23.413 2.528 1.00 82.44 73 CYS A CA 1
ATOM 581 C C . CYS A 1 73 ? 19.682 23.796 1.576 1.00 82.44 73 CYS A C 1
ATOM 583 O O . CYS A 1 73 ? 19.770 23.245 0.477 1.00 82.44 73 CYS A O 1
ATOM 585 N N . GLN A 1 74 ? 20.541 24.743 1.961 1.00 79.88 74 GLN A N 1
ATOM 586 C CA . GLN A 1 74 ? 21.677 25.200 1.156 1.00 79.88 74 GLN A CA 1
ATOM 587 C C . GLN A 1 74 ? 22.942 24.360 1.371 1.00 79.88 74 GLN A C 1
ATOM 589 O O . GLN A 1 74 ? 23.636 24.093 0.391 1.00 79.88 74 GLN A O 1
ATOM 594 N N . GLU A 1 75 ? 23.219 23.947 2.611 1.00 76.19 75 GLU A N 1
ATOM 595 C CA . GLU A 1 75 ? 24.414 23.192 3.019 1.00 76.19 75 GLU A CA 1
ATOM 596 C C . GLU A 1 75 ? 24.275 21.682 2.790 1.00 76.19 75 GLU A C 1
ATOM 598 O O . GLU A 1 75 ? 25.235 21.031 2.384 1.00 76.19 75 GLU A O 1
ATOM 603 N N . LEU A 1 76 ? 23.088 21.120 3.049 1.00 72.56 76 LEU A N 1
ATOM 604 C CA . LEU A 1 76 ? 22.831 19.672 3.018 1.00 72.56 76 LEU A CA 1
ATOM 605 C C . LEU A 1 76 ? 21.878 19.250 1.885 1.00 72.56 76 LEU A C 1
ATOM 607 O O . LEU A 1 76 ? 21.543 18.072 1.763 1.00 72.56 76 LEU A O 1
ATOM 611 N N . GLY A 1 77 ? 21.399 20.200 1.076 1.00 69.25 77 GLY A N 1
ATOM 612 C CA . GLY A 1 77 ? 20.506 19.930 -0.051 1.00 69.25 77 GLY A CA 1
ATOM 613 C C . GLY A 1 77 ? 21.241 19.293 -1.227 1.00 69.25 77 GLY A C 1
ATOM 614 O O . GLY A 1 77 ? 22.233 19.833 -1.709 1.00 69.25 77 GLY A O 1
ATOM 615 N N . ASP A 1 78 ? 20.716 18.177 -1.731 1.00 73.12 78 ASP A N 1
ATOM 616 C CA . ASP A 1 78 ? 21.317 17.397 -2.813 1.00 73.12 78 ASP A CA 1
ATOM 617 C C . ASP A 1 78 ? 20.395 17.269 -4.041 1.00 73.12 78 ASP A C 1
ATOM 619 O O . ASP A 1 78 ? 19.251 17.733 -4.062 1.00 73.12 78 ASP A O 1
ATOM 623 N N . GLY A 1 79 ? 20.904 16.640 -5.103 1.00 69.81 79 GLY A N 1
ATOM 624 C CA . GLY A 1 79 ? 20.165 16.432 -6.353 1.00 69.81 79 GLY A CA 1
ATOM 625 C C . GLY A 1 79 ? 19.126 15.311 -6.322 1.00 69.81 79 GLY A C 1
ATOM 626 O O . GLY A 1 79 ? 18.453 15.111 -7.336 1.00 69.81 79 GLY A O 1
ATOM 627 N N . ILE A 1 80 ? 18.998 14.591 -5.201 1.00 60.66 80 ILE A N 1
ATOM 628 C CA . ILE A 1 80 ? 18.167 13.383 -5.062 1.00 60.66 80 ILE A CA 1
ATOM 629 C C . ILE A 1 80 ? 17.026 13.540 -4.043 1.00 60.66 80 ILE A C 1
ATOM 631 O O . ILE A 1 80 ? 16.052 12.797 -4.116 1.00 60.66 80 ILE A O 1
ATOM 635 N N . GLY A 1 81 ? 17.076 14.546 -3.165 1.00 65.81 81 GLY A N 1
ATOM 636 C CA . GLY A 1 81 ? 16.029 14.842 -2.188 1.00 65.81 81 GLY A CA 1
ATOM 637 C C . GLY A 1 81 ? 16.210 14.137 -0.843 1.00 65.81 81 GLY A C 1
ATOM 638 O O . GLY A 1 81 ? 15.204 13.815 -0.202 1.00 65.81 81 GLY A O 1
ATOM 639 N N . SER A 1 82 ? 17.452 13.885 -0.405 1.00 65.69 82 SER A N 1
ATOM 640 C CA . SER A 1 82 ? 17.727 13.177 0.860 1.00 65.69 82 SER A CA 1
ATOM 641 C C . SER A 1 82 ? 17.203 13.914 2.090 1.00 65.69 82 SER A C 1
ATOM 643 O O . SER A 1 82 ? 16.756 13.266 3.040 1.00 65.69 82 SER A O 1
ATOM 645 N N . LEU A 1 83 ? 17.219 15.252 2.065 1.00 75.50 83 LEU A N 1
ATOM 646 C CA . LEU A 1 83 ? 16.602 16.083 3.095 1.00 75.50 83 LEU A CA 1
ATOM 647 C C . LEU A 1 83 ? 15.083 15.906 3.091 1.00 75.50 83 LEU A C 1
ATOM 649 O O . LEU A 1 83 ? 14.410 16.216 2.101 1.00 75.50 83 LEU A O 1
ATOM 653 N N . LYS A 1 84 ? 14.548 15.455 4.228 1.00 77.81 84 LYS A N 1
ATOM 654 C CA . LYS A 1 84 ? 13.114 15.289 4.445 1.00 77.81 84 LYS A CA 1
ATOM 655 C C . LYS A 1 84 ? 12.586 16.258 5.500 1.00 77.81 84 LYS A C 1
ATOM 657 O O . LYS A 1 84 ? 13.169 16.401 6.576 1.00 77.81 84 LYS A O 1
ATOM 662 N N . PHE A 1 85 ? 11.437 16.860 5.205 1.00 85.38 85 PHE A N 1
ATOM 663 C CA . PHE A 1 85 ? 10.718 17.740 6.123 1.00 85.38 85 PHE A CA 1
ATOM 664 C C . PHE A 1 85 ? 9.246 17.339 6.255 1.00 85.38 85 PHE A C 1
ATOM 666 O O . PHE A 1 85 ? 8.619 16.899 5.289 1.00 85.38 85 PHE A O 1
ATOM 673 N N . ILE A 1 86 ? 8.691 17.506 7.453 1.00 83.62 86 ILE A N 1
ATOM 674 C CA . ILE A 1 86 ? 7.268 17.317 7.741 1.00 83.62 86 ILE A CA 1
ATOM 675 C C . ILE A 1 86 ? 6.631 18.670 8.063 1.00 83.62 86 ILE A C 1
ATOM 677 O O . ILE A 1 86 ? 7.235 19.508 8.732 1.00 83.62 86 ILE A O 1
ATOM 681 N N . VAL A 1 87 ? 5.428 18.890 7.534 1.00 86.62 87 VAL A N 1
ATOM 682 C CA . VAL A 1 87 ? 4.698 20.161 7.601 1.00 86.62 87 VAL A CA 1
ATOM 683 C C . VAL A 1 87 ? 3.397 19.952 8.373 1.00 86.62 87 VAL A C 1
ATOM 685 O O . VAL A 1 87 ? 2.479 19.293 7.878 1.00 86.62 87 VAL A O 1
ATOM 688 N N . GLN A 1 88 ? 3.320 20.492 9.591 1.00 82.00 88 GLN A N 1
ATOM 689 C CA . GLN A 1 88 ? 2.267 20.180 10.570 1.00 82.00 88 GLN A CA 1
ATOM 690 C C . GLN A 1 88 ? 1.414 21.407 10.921 1.00 82.00 88 GLN A C 1
ATOM 692 O O . GLN A 1 88 ? 1.938 22.514 10.998 1.00 82.00 88 GLN A O 1
ATOM 697 N N . ASP A 1 89 ? 0.104 21.210 11.126 1.00 81.62 89 ASP A N 1
ATOM 698 C CA . ASP A 1 89 ? -0.836 22.268 11.543 1.00 81.62 89 ASP A CA 1
ATOM 699 C C . ASP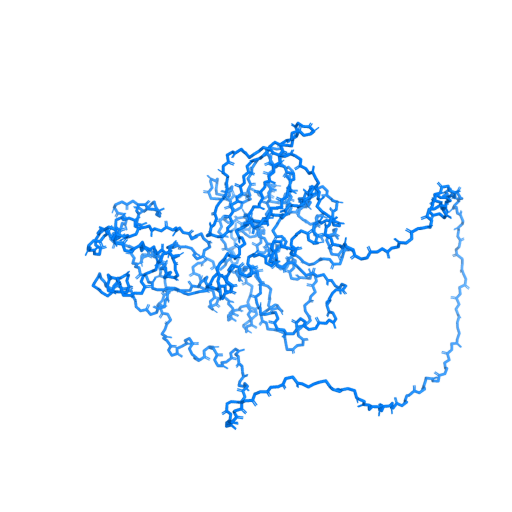 A 1 89 ? -0.766 22.441 13.067 1.00 81.62 89 ASP A C 1
ATOM 701 O O . ASP A 1 89 ? -1.205 21.561 13.815 1.00 81.62 89 ASP A O 1
ATOM 705 N N . THR A 1 90 ? -0.240 23.570 13.536 1.00 75.06 90 THR A N 1
ATOM 706 C CA . THR A 1 90 ? -0.020 23.847 14.964 1.00 75.06 90 THR A CA 1
ATOM 707 C C . THR A 1 90 ? -1.318 23.910 15.766 1.00 75.06 90 THR A C 1
ATOM 709 O O . THR A 1 90 ? -1.310 23.661 16.966 1.00 75.06 90 THR A O 1
ATOM 712 N N . ARG A 1 91 ? -2.467 24.146 15.114 1.00 68.69 91 ARG A N 1
ATOM 713 C CA . ARG A 1 91 ? -3.794 24.131 15.761 1.00 68.69 91 ARG A CA 1
ATOM 714 C C . ARG A 1 91 ? -4.333 22.720 15.997 1.00 68.69 91 ARG A C 1
ATOM 716 O O . ARG A 1 91 ? -5.348 22.566 16.669 1.00 68.69 91 ARG A O 1
ATOM 723 N N . ARG A 1 92 ? -3.719 21.705 15.379 1.00 55.25 92 ARG A N 1
ATOM 724 C CA . ARG A 1 92 ? -4.116 20.291 15.475 1.00 55.25 92 ARG A CA 1
ATOM 725 C C . ARG A 1 92 ? -3.095 19.433 16.221 1.00 55.25 92 ARG A C 1
ATOM 727 O O . ARG A 1 92 ? -3.379 18.265 16.463 1.00 55.25 92 ARG A O 1
ATOM 734 N N . SER A 1 93 ? -1.929 19.981 16.570 1.00 52.22 93 SER A N 1
ATOM 735 C CA . SER A 1 93 ? -0.921 19.250 17.334 1.00 52.22 93 SER A CA 1
ATOM 736 C C . SER A 1 93 ? -1.162 19.384 18.836 1.00 52.22 93 SER A C 1
ATOM 738 O O . SER A 1 93 ? -0.896 20.426 19.427 1.00 52.22 93 SER A O 1
ATOM 740 N N . SER A 1 94 ? -1.614 18.300 19.465 1.00 42.50 94 SER A N 1
ATOM 741 C CA . SER A 1 94 ? -1.467 18.078 20.911 1.00 42.50 94 SER A CA 1
ATOM 742 C C . SER A 1 94 ? -0.087 17.521 21.284 1.00 42.50 94 SER A C 1
ATOM 744 O O . SER A 1 94 ? 0.195 17.329 22.464 1.00 42.50 94 SER A O 1
ATOM 746 N N . ASN A 1 95 ? 0.760 17.230 20.291 1.00 46.09 95 ASN A N 1
ATOM 747 C CA . ASN A 1 95 ? 1.996 16.482 20.468 1.00 46.09 95 ASN A CA 1
ATOM 748 C C . ASN A 1 95 ? 3.202 17.423 20.430 1.00 46.09 95 ASN A C 1
ATOM 750 O O . ASN A 1 95 ? 3.582 17.940 19.377 1.00 46.09 95 ASN A O 1
ATOM 754 N N . SER A 1 96 ? 3.815 17.618 21.598 1.00 41.81 96 SER A N 1
ATOM 755 C CA . SER A 1 96 ? 5.131 18.244 21.728 1.00 41.81 96 SER A CA 1
ATOM 756 C C . SER A 1 96 ? 6.173 17.480 20.898 1.00 41.81 96 SER A C 1
ATOM 758 O O . SER A 1 96 ? 6.130 16.245 20.872 1.00 41.81 96 SER A O 1
ATOM 760 N N . PRO A 1 97 ? 7.133 18.162 20.247 1.00 43.19 97 PRO A N 1
ATOM 761 C CA . PRO A 1 97 ? 8.219 17.482 19.552 1.00 43.19 97 PRO A CA 1
ATOM 762 C C . PRO A 1 97 ? 9.054 16.649 20.532 1.00 43.19 97 PRO A C 1
ATOM 764 O O . PRO A 1 97 ? 9.364 17.091 21.640 1.00 43.19 97 PRO A O 1
ATOM 767 N N . ILE A 1 98 ? 9.438 15.444 20.109 1.00 43.12 98 ILE A N 1
ATOM 768 C CA . ILE A 1 98 ? 10.257 14.535 20.916 1.00 43.12 98 ILE A CA 1
ATOM 769 C C . ILE A 1 98 ? 11.670 15.124 21.022 1.00 43.12 98 ILE A C 1
ATOM 771 O O . ILE A 1 98 ? 12.330 15.390 20.013 1.00 43.12 98 ILE A O 1
ATOM 775 N N . THR A 1 99 ? 12.143 15.337 22.251 1.00 43.44 99 THR A N 1
ATOM 776 C CA . THR A 1 99 ? 13.524 15.746 22.532 1.00 43.44 99 THR A CA 1
ATOM 777 C C . THR A 1 99 ? 14.513 14.659 22.113 1.00 43.44 99 THR A C 1
ATOM 779 O O . THR A 1 99 ? 14.249 13.477 22.314 1.00 43.44 99 THR A O 1
ATOM 782 N N . LEU A 1 100 ? 15.676 15.051 21.574 1.00 36.94 100 LEU A N 1
ATOM 783 C CA . LEU A 1 100 ? 16.718 14.117 21.106 1.00 36.94 100 LEU A CA 1
ATOM 784 C C . LEU A 1 100 ? 17.104 13.075 22.171 1.00 36.94 100 LEU A C 1
ATOM 786 O O . LEU A 1 100 ? 17.191 11.895 21.863 1.00 36.94 100 LEU A O 1
ATOM 790 N N . THR A 1 101 ? 17.210 13.485 23.434 1.00 35.72 101 THR A N 1
ATOM 791 C CA . THR A 1 101 ? 17.455 12.591 24.577 1.00 35.72 101 THR A CA 1
ATOM 792 C C . THR A 1 101 ? 16.351 11.557 24.798 1.00 35.72 101 THR A C 1
ATOM 794 O O . THR A 1 101 ? 16.636 10.425 25.162 1.00 35.72 101 THR A O 1
ATOM 797 N N . THR A 1 102 ? 15.085 11.905 24.559 1.00 40.62 102 THR A N 1
ATOM 798 C CA . THR A 1 102 ? 13.958 10.962 24.653 1.00 40.62 102 THR A CA 1
ATOM 799 C C . THR A 1 102 ? 13.999 9.946 23.513 1.00 40.62 102 THR A C 1
ATOM 801 O O . THR A 1 102 ? 13.694 8.778 23.727 1.00 40.62 102 THR A O 1
ATOM 804 N N . PHE A 1 103 ? 14.416 10.374 22.318 1.00 38.44 103 PHE A N 1
ATOM 805 C CA . PHE A 1 103 ? 14.657 9.478 21.188 1.00 38.44 103 PHE A CA 1
ATOM 806 C C . PHE A 1 103 ? 15.819 8.511 21.476 1.00 38.44 103 PHE A C 1
ATOM 808 O O . PHE A 1 103 ? 15.677 7.319 21.236 1.00 38.44 103 PHE A O 1
ATOM 815 N N . GLU A 1 104 ? 16.922 8.989 22.059 1.00 37.72 104 GLU A N 1
ATOM 816 C CA . GLU A 1 104 ? 18.070 8.158 22.457 1.00 37.72 104 GLU A CA 1
ATOM 817 C C . GLU A 1 104 ? 17.734 7.176 23.595 1.00 37.72 104 GLU A C 1
ATOM 819 O O . GLU A 1 104 ? 18.148 6.021 23.537 1.00 37.72 104 GLU A O 1
ATOM 824 N N . SER A 1 105 ? 16.950 7.581 24.604 1.00 37.91 105 SER A N 1
ATOM 825 C CA . SER A 1 105 ? 16.443 6.661 25.637 1.00 37.91 105 SER A CA 1
ATOM 826 C C . SER A 1 105 ? 15.558 5.572 25.036 1.00 37.91 105 SER A C 1
ATOM 828 O O . SER A 1 105 ? 15.834 4.398 25.244 1.00 37.91 105 SER A O 1
ATOM 830 N N . LEU A 1 106 ? 14.571 5.939 24.210 1.00 40.50 106 LEU A N 1
ATOM 831 C CA . LEU A 1 106 ? 13.726 4.963 23.516 1.00 40.50 106 LEU A CA 1
ATOM 832 C C . LEU A 1 106 ? 14.551 4.064 22.583 1.00 40.50 106 LEU A C 1
ATOM 834 O O . LEU A 1 106 ? 14.270 2.878 22.467 1.00 40.50 106 LEU A O 1
ATOM 838 N N . GLN A 1 107 ? 15.606 4.579 21.952 1.00 36.84 107 GLN A N 1
ATOM 839 C CA . GLN A 1 107 ? 16.507 3.751 21.158 1.00 36.84 107 GLN A CA 1
ATOM 840 C C . GLN A 1 107 ? 17.268 2.738 22.035 1.00 36.84 107 GLN A C 1
ATOM 842 O O . GLN A 1 107 ? 17.383 1.584 21.642 1.00 36.84 107 GLN A O 1
ATOM 847 N N . ASN A 1 108 ? 17.735 3.117 23.227 1.00 37.69 108 ASN A N 1
ATOM 848 C CA . ASN A 1 108 ? 18.420 2.194 24.140 1.00 37.69 108 ASN A CA 1
ATOM 849 C C . ASN A 1 108 ? 17.476 1.168 24.794 1.00 37.69 108 ASN A C 1
ATOM 851 O O . ASN A 1 108 ? 17.870 0.016 24.965 1.00 37.69 108 ASN A O 1
ATOM 855 N N . ASP A 1 109 ? 16.241 1.562 25.119 1.00 39.97 109 ASP A N 1
ATOM 856 C CA . ASP A 1 109 ? 15.237 0.678 25.727 1.00 39.97 109 ASP A CA 1
ATOM 857 C C . ASP A 1 109 ? 14.666 -0.335 24.710 1.00 39.97 109 ASP A C 1
ATOM 859 O O . ASP A 1 109 ? 14.346 -1.463 25.080 1.00 39.97 109 ASP A O 1
ATOM 863 N N . PHE A 1 110 ? 14.573 0.028 23.421 1.00 34.34 110 PHE A N 1
ATOM 864 C CA . PHE A 1 110 ? 14.104 -0.873 22.351 1.00 34.34 110 PHE A CA 1
ATOM 865 C C . PHE A 1 110 ? 15.221 -1.708 21.698 1.00 34.34 110 PHE A C 1
ATOM 867 O O . PHE A 1 110 ? 14.949 -2.812 21.230 1.00 34.34 110 PHE A O 1
ATOM 874 N N . TRP A 1 111 ? 16.461 -1.208 21.634 1.00 37.97 111 TRP A N 1
ATOM 875 C CA . TRP A 1 111 ? 17.606 -1.885 20.998 1.00 37.97 111 TRP A CA 1
ATOM 876 C C . TRP A 1 111 ? 18.653 -2.311 22.036 1.00 37.97 111 TRP A C 1
ATOM 878 O O . TRP A 1 111 ? 19.824 -1.947 21.924 1.00 37.97 111 TRP A O 1
ATOM 888 N N . GLY A 1 112 ? 18.207 -3.045 23.062 1.00 31.27 112 GLY A N 1
ATOM 889 C CA . GLY A 1 112 ? 19.000 -3.423 24.237 1.00 31.27 112 GLY A CA 1
ATOM 890 C C . GLY A 1 112 ? 20.449 -3.828 23.925 1.00 31.27 112 GLY A C 1
ATOM 891 O O . GLY A 1 112 ? 20.702 -4.636 23.037 1.00 31.27 112 GLY A O 1
ATOM 892 N N . GLN A 1 113 ? 21.382 -3.235 24.678 1.00 30.16 113 GLN A N 1
ATOM 893 C CA . GLN A 1 113 ? 22.838 -3.244 24.474 1.00 30.16 113 GLN A CA 1
ATOM 894 C C . GLN A 1 113 ? 23.432 -4.518 23.834 1.00 30.16 113 GLN A C 1
ATOM 896 O O . GLN A 1 113 ? 23.740 -5.488 24.530 1.00 30.16 113 GLN A O 1
ATOM 901 N N . GLU A 1 114 ? 23.788 -4.449 22.546 1.00 27.47 114 GLU A N 1
ATOM 902 C CA . GLU A 1 114 ? 24.963 -5.183 22.065 1.00 27.47 114 GLU A CA 1
ATOM 903 C C . GLU A 1 114 ? 26.228 -4.396 22.437 1.00 27.47 114 GLU A C 1
ATOM 905 O O . GLU A 1 114 ? 26.374 -3.208 22.140 1.00 27.47 114 GLU A O 1
ATOM 910 N N . ASN A 1 115 ? 27.128 -5.060 23.166 1.00 28.89 115 ASN A N 1
ATOM 911 C CA . ASN A 1 115 ? 28.237 -4.422 23.870 1.00 28.89 115 ASN A CA 1
ATOM 912 C C . ASN A 1 115 ? 29.245 -3.739 22.932 1.00 28.89 115 ASN A C 1
ATOM 914 O O . ASN A 1 115 ? 30.021 -4.394 22.236 1.00 28.89 115 ASN A O 1
ATOM 918 N N . LEU A 1 116 ? 29.342 -2.412 23.039 1.00 28.47 116 LEU A N 1
ATOM 919 C CA . LEU A 1 116 ? 30.536 -1.668 22.648 1.00 28.47 116 LEU A CA 1
ATOM 920 C C . LEU A 1 116 ? 31.634 -1.863 23.706 1.00 28.47 116 LEU A C 1
ATOM 922 O O . LEU A 1 116 ? 31.737 -1.087 24.654 1.00 28.47 116 LEU A O 1
ATOM 926 N N . SER A 1 117 ? 32.483 -2.875 23.515 1.00 25.80 117 SER A N 1
ATOM 927 C CA . SER A 1 117 ? 33.778 -2.967 24.201 1.00 25.80 117 SER A CA 1
ATOM 928 C C . SER A 1 117 ? 34.892 -3.437 23.256 1.00 25.80 117 SER A C 1
ATOM 930 O O . SER A 1 117 ? 35.019 -4.620 22.955 1.00 25.80 117 SER A O 1
ATOM 932 N N . ASP A 1 118 ? 35.702 -2.469 22.833 1.00 26.42 118 ASP A N 1
ATOM 933 C CA . ASP A 1 118 ? 37.109 -2.576 22.432 1.00 26.42 118 ASP A CA 1
ATOM 934 C C . ASP A 1 118 ? 37.567 -3.550 21.320 1.00 26.42 118 ASP A C 1
ATOM 936 O O . ASP A 1 118 ? 38.156 -4.601 21.554 1.00 26.42 118 ASP A O 1
ATOM 940 N N . SER A 1 119 ? 37.658 -2.950 20.126 1.00 25.19 119 SER A N 1
ATOM 941 C CA . SER A 1 119 ? 38.950 -2.702 19.449 1.00 25.19 119 SER A CA 1
ATOM 942 C C . SER A 1 119 ? 39.544 -3.715 18.449 1.00 25.19 119 SER A C 1
ATOM 944 O O . SER A 1 119 ? 39.464 -4.931 18.562 1.00 25.19 119 SER A O 1
ATOM 946 N N . THR A 1 120 ? 40.286 -3.128 17.499 1.00 24.14 120 THR A N 1
ATOM 947 C CA . THR A 1 120 ? 41.219 -3.743 16.531 1.00 24.14 120 THR A CA 1
ATOM 948 C C . THR A 1 120 ? 40.639 -4.546 15.351 1.00 24.14 120 THR A C 1
ATOM 950 O O . THR A 1 120 ? 40.543 -5.760 15.350 1.00 24.14 120 THR A O 1
ATOM 953 N N . GLY A 1 121 ? 40.413 -3.823 14.250 1.00 22.20 121 GLY A N 1
ATOM 954 C CA . GLY A 1 121 ? 41.241 -3.984 13.048 1.00 22.20 121 GLY A CA 1
ATOM 955 C C . GLY A 1 121 ? 41.136 -5.262 12.196 1.00 22.20 121 GLY A C 1
ATOM 956 O O . GLY A 1 121 ? 41.760 -6.270 12.487 1.00 22.20 121 GLY A O 1
ATOM 957 N N . SER A 1 122 ? 40.627 -5.059 10.977 1.00 22.28 122 SER A N 1
ATOM 958 C CA . SER A 1 122 ? 41.138 -5.667 9.735 1.00 22.28 122 SER A CA 1
ATOM 959 C C . SER A 1 122 ? 40.888 -7.166 9.463 1.00 22.28 122 SER A C 1
ATOM 961 O O . SER A 1 122 ? 41.627 -8.041 9.901 1.00 22.28 122 SER A O 1
ATOM 963 N N . SER A 1 123 ? 40.036 -7.380 8.451 1.00 21.86 123 SER A N 1
ATOM 964 C CA . SER A 1 123 ? 40.252 -8.333 7.347 1.00 21.86 123 SER A CA 1
ATOM 965 C C . SER A 1 123 ? 39.744 -9.781 7.449 1.00 21.86 123 SER A C 1
ATOM 967 O O . SER A 1 123 ? 39.714 -10.413 8.495 1.00 21.86 123 SER A O 1
ATOM 969 N N . LEU A 1 124 ? 39.493 -10.296 6.238 1.00 21.17 124 LEU A N 1
ATOM 970 C CA . LEU A 1 124 ? 39.452 -11.693 5.792 1.00 21.17 124 LEU A CA 1
ATOM 971 C C . LEU A 1 124 ? 38.243 -12.581 6.134 1.00 21.17 124 LEU A C 1
ATOM 973 O O . LEU A 1 124 ? 38.098 -13.135 7.216 1.00 21.17 124 LEU A O 1
ATOM 977 N N . TYR A 1 125 ? 37.511 -12.882 5.056 1.00 23.02 125 TYR A N 1
ATOM 978 C CA . TYR A 1 125 ? 37.096 -14.234 4.674 1.00 23.02 125 TYR A CA 1
ATOM 979 C C . TYR A 1 125 ? 37.863 -15.365 5.384 1.00 23.02 125 TYR A C 1
ATOM 981 O O . TYR A 1 125 ? 39.076 -15.508 5.192 1.00 23.02 125 TYR A O 1
ATOM 989 N N . ARG A 1 126 ? 37.135 -16.281 6.033 1.00 21.39 126 ARG A N 1
ATOM 990 C CA . ARG A 1 126 ? 37.578 -17.675 6.150 1.00 21.39 126 ARG A CA 1
ATOM 991 C C . ARG A 1 126 ? 36.417 -18.656 6.220 1.00 21.39 126 ARG A C 1
ATOM 993 O O . ARG A 1 126 ? 35.529 -18.534 7.051 1.00 21.39 126 ARG A O 1
ATOM 1000 N N . THR A 1 127 ? 36.487 -19.647 5.344 1.00 24.39 127 THR A N 1
ATOM 1001 C CA . THR A 1 127 ? 35.724 -20.893 5.390 1.00 24.39 127 THR A CA 1
ATOM 1002 C C . THR A 1 127 ? 36.560 -21.992 6.046 1.00 24.39 127 THR A C 1
ATOM 1004 O O . THR A 1 127 ? 37.618 -22.326 5.513 1.00 24.39 127 THR A O 1
ATOM 1007 N N . ASP A 1 128 ? 36.033 -22.621 7.090 1.00 20.83 128 ASP A N 1
ATOM 1008 C CA . ASP A 1 128 ? 36.062 -24.074 7.315 1.00 20.83 128 ASP A CA 1
ATOM 1009 C C . ASP A 1 128 ? 34.754 -24.455 8.063 1.00 20.83 128 ASP A C 1
ATOM 1011 O O . ASP A 1 128 ? 34.082 -23.569 8.585 1.00 20.83 128 ASP A O 1
ATOM 1015 N N . MET A 1 129 ? 34.142 -25.646 7.981 1.00 22.55 129 MET A N 1
ATOM 1016 C CA . MET A 1 129 ? 34.578 -27.039 7.759 1.00 22.55 129 MET A CA 1
ATOM 1017 C C . MET A 1 129 ? 35.262 -27.716 8.959 1.00 22.55 129 MET A C 1
ATOM 1019 O O . MET A 1 129 ? 36.455 -27.999 8.914 1.00 22.55 129 MET A O 1
ATOM 1023 N N . SER A 1 130 ? 34.476 -28.103 9.975 1.00 20.78 130 SER A N 1
ATOM 1024 C CA . SER A 1 130 ? 34.376 -29.486 10.515 1.00 20.78 130 SER A CA 1
ATOM 1025 C C . SER A 1 130 ? 33.851 -29.520 11.962 1.00 20.78 130 SER A C 1
ATOM 1027 O O . SER A 1 130 ? 33.994 -28.548 12.695 1.00 20.78 130 SER A O 1
ATOM 1029 N N . GLY A 1 131 ? 33.291 -30.660 12.394 1.00 22.20 131 GLY A N 1
ATOM 1030 C CA . GLY A 1 131 ? 33.114 -30.966 13.822 1.00 22.20 131 GLY A CA 1
ATOM 1031 C C . GLY A 1 131 ? 31.744 -31.518 14.216 1.00 22.20 131 GLY A C 1
ATOM 1032 O O . GLY A 1 131 ? 30.884 -30.774 14.677 1.00 22.20 131 GLY A O 1
ATOM 1033 N N . ASP A 1 132 ? 31.566 -32.837 14.113 1.00 20.80 132 ASP A N 1
ATOM 1034 C CA . ASP A 1 132 ? 30.426 -33.541 14.711 1.00 20.80 132 ASP A CA 1
ATOM 1035 C C . ASP A 1 132 ? 30.315 -33.307 16.225 1.00 20.80 132 ASP A C 1
ATOM 1037 O O . ASP A 1 132 ? 31.313 -33.383 16.949 1.00 20.80 132 ASP A O 1
ATOM 1041 N N . ARG A 1 133 ? 29.076 -33.242 16.735 1.00 23.89 133 ARG A N 1
ATOM 1042 C CA . ARG A 1 133 ? 28.740 -33.928 17.994 1.00 23.89 133 ARG A CA 1
ATOM 1043 C C . ARG A 1 133 ? 27.248 -34.221 18.136 1.00 23.89 133 ARG A C 1
ATOM 1045 O O . ARG A 1 133 ? 26.442 -33.349 18.437 1.00 23.89 133 ARG A O 1
ATOM 1052 N N . ALA A 1 134 ? 26.905 -35.496 17.982 1.00 20.69 134 ALA A N 1
ATOM 1053 C CA . ALA A 1 134 ? 25.605 -36.026 18.363 1.00 20.69 134 ALA A CA 1
ATOM 1054 C C . ALA A 1 134 ? 25.462 -36.111 19.894 1.00 20.69 134 ALA A C 1
ATOM 1056 O O . ALA A 1 134 ? 26.422 -36.442 20.592 1.00 20.69 134 ALA A O 1
ATOM 1057 N N . MET A 1 135 ? 24.235 -35.954 20.395 1.00 21.45 135 MET A N 1
ATOM 1058 C CA . MET A 1 135 ? 23.783 -36.651 21.601 1.00 21.45 135 MET A CA 1
ATOM 1059 C C . MET A 1 135 ? 22.422 -37.304 21.358 1.00 21.45 135 MET A C 1
ATOM 1061 O O . MET A 1 135 ? 21.567 -36.778 20.651 1.00 21.45 135 MET A O 1
ATOM 1065 N N . LEU A 1 136 ? 22.282 -38.507 21.909 1.00 21.09 136 LEU A N 1
ATOM 1066 C CA . LEU A 1 136 ? 21.181 -39.438 21.682 1.00 21.09 136 LEU A CA 1
ATOM 1067 C C . LEU A 1 136 ? 20.004 -39.159 22.619 1.00 21.09 136 LEU A C 1
ATOM 1069 O O . LEU A 1 136 ? 20.230 -38.930 23.802 1.00 21.09 136 LEU A O 1
ATOM 1073 N N . PHE A 1 137 ? 18.778 -39.396 22.146 1.00 20.84 137 PHE A N 1
ATOM 1074 C CA . PHE A 1 137 ? 17.710 -39.959 22.980 1.00 20.84 137 PHE A CA 1
ATOM 1075 C C . PHE A 1 137 ? 16.859 -40.948 22.169 1.00 20.84 137 PHE A C 1
ATOM 1077 O O . PHE A 1 137 ? 16.468 -40.670 21.037 1.00 20.84 137 PHE A O 1
ATOM 1084 N N . GLN A 1 138 ? 16.598 -42.123 22.748 1.00 21.27 138 GLN A N 1
ATOM 1085 C CA . GLN A 1 138 ? 15.700 -43.146 22.198 1.00 21.27 138 GLN A CA 1
ATOM 1086 C C . GLN A 1 138 ? 14.286 -42.983 22.784 1.00 21.27 138 GLN A C 1
ATOM 1088 O O . GLN A 1 138 ? 14.176 -42.740 23.987 1.00 21.27 138 GLN A O 1
ATOM 1093 N N . PRO A 1 139 ? 13.208 -43.192 22.007 1.00 23.72 139 PRO A N 1
ATOM 1094 C CA . PRO A 1 139 ? 11.855 -43.316 22.543 1.00 23.72 139 PRO A CA 1
ATOM 1095 C C . PRO A 1 139 ? 11.465 -44.785 22.792 1.00 23.72 139 PRO A C 1
ATOM 1097 O O . PRO A 1 139 ? 11.631 -45.646 21.927 1.00 23.72 139 PRO A O 1
ATOM 1100 N N . GLY A 1 140 ? 10.903 -45.060 23.973 1.00 22.52 140 GLY A N 1
ATOM 1101 C CA . GLY A 1 140 ? 10.283 -46.342 24.324 1.00 22.52 140 GLY A CA 1
ATOM 1102 C C . GLY A 1 140 ? 8.794 -46.397 23.958 1.00 22.52 140 GLY A C 1
ATOM 1103 O O . GLY A 1 140 ? 8.092 -45.391 23.995 1.00 22.52 140 GLY A O 1
ATOM 1104 N N . SER A 1 141 ? 8.317 -47.587 23.600 1.00 22.39 141 SER A N 1
ATOM 1105 C CA . SER A 1 141 ? 6.952 -47.888 23.150 1.00 22.39 141 SER A CA 1
ATOM 1106 C C . SER A 1 141 ? 5.860 -47.715 24.218 1.00 22.39 141 SER A C 1
ATOM 1108 O O . SER A 1 141 ? 6.097 -48.022 25.380 1.00 22.39 141 SER A O 1
ATOM 1110 N N . HIS A 1 142 ? 4.624 -47.387 23.812 1.00 25.47 142 HIS A N 1
ATOM 1111 C CA . HIS A 1 142 ? 3.529 -48.373 23.680 1.00 25.47 142 HIS A CA 1
ATOM 1112 C C . HIS A 1 142 ? 2.242 -47.766 23.074 1.00 25.47 142 HIS A C 1
ATOM 1114 O O . HIS A 1 142 ? 1.932 -46.594 23.244 1.00 25.47 142 HIS A O 1
ATOM 1120 N N . ASN A 1 143 ? 1.501 -48.609 22.354 1.00 24.78 143 ASN A N 1
ATOM 1121 C CA . ASN A 1 143 ? 0.184 -48.391 21.732 1.00 24.78 143 ASN A CA 1
ATOM 1122 C C . ASN A 1 143 ? -0.666 -49.639 22.112 1.00 24.78 143 ASN A C 1
ATOM 1124 O O . ASN A 1 143 ? -0.029 -50.656 22.430 1.00 24.78 143 ASN A O 1
ATOM 1128 N N . PRO A 1 144 ? -2.023 -49.655 22.087 1.00 30.72 144 PRO A N 1
ATOM 1129 C CA . PRO A 1 144 ? -2.694 -49.841 20.786 1.00 30.72 144 PRO A CA 1
ATOM 1130 C C . PRO A 1 144 ? -4.172 -49.356 20.624 1.00 30.72 144 PRO A C 1
ATOM 1132 O O . PRO A 1 144 ? -4.982 -49.421 21.540 1.00 30.72 144 PRO A O 1
ATOM 1135 N N . THR A 1 145 ? -4.517 -49.001 19.374 1.00 23.92 145 THR A N 1
ATOM 1136 C CA . THR A 1 145 ? -5.796 -49.199 18.622 1.00 23.92 145 THR A CA 1
ATOM 1137 C C . THR A 1 145 ? -7.188 -49.052 19.268 1.00 23.92 145 THR A C 1
ATOM 1139 O O . THR A 1 145 ? -7.510 -49.771 20.207 1.00 23.92 145 THR A O 1
ATOM 1142 N N . LEU A 1 146 ? -8.102 -48.375 18.542 1.00 24.39 146 LEU A N 1
ATOM 1143 C CA . LEU A 1 146 ? -9.370 -48.962 18.035 1.00 24.39 146 LEU A CA 1
ATOM 1144 C C . LEU A 1 146 ? -10.052 -48.085 16.943 1.00 24.39 146 LEU A C 1
ATOM 1146 O O . LEU A 1 146 ? -10.149 -46.870 17.071 1.00 24.39 146 LEU A O 1
ATOM 1150 N N . THR A 1 147 ? -10.544 -48.737 15.885 1.00 25.81 147 THR A N 1
ATOM 1151 C CA . THR A 1 147 ? -11.493 -48.305 14.816 1.00 25.81 147 THR A CA 1
ATOM 1152 C C . THR A 1 147 ? -12.481 -49.489 14.604 1.00 25.81 147 THR A C 1
ATOM 1154 O O . THR A 1 147 ? -12.227 -50.512 15.253 1.00 25.81 147 THR A O 1
ATOM 1157 N N . PRO A 1 148 ? -13.575 -49.484 13.783 1.00 35.38 148 PRO A N 1
ATOM 1158 C CA . PRO A 1 148 ? -13.992 -48.638 12.630 1.00 35.38 148 PRO A CA 1
ATOM 1159 C C . PRO A 1 148 ? -15.511 -48.253 12.723 1.00 35.38 148 PRO A C 1
ATOM 1161 O O . PRO A 1 148 ? -15.978 -48.156 13.858 1.00 35.38 148 PRO A O 1
ATOM 1164 N N . PRO A 1 149 ? -16.352 -48.109 11.657 1.00 33.88 149 PRO A N 1
ATOM 1165 C CA . PRO A 1 149 ? -16.197 -47.786 10.213 1.00 33.88 149 PRO A CA 1
ATOM 1166 C C . PRO A 1 149 ? -16.905 -46.441 9.838 1.00 33.88 149 PRO A C 1
ATOM 1168 O O . PRO A 1 149 ? -17.349 -45.727 10.728 1.00 33.88 149 PRO A O 1
ATOM 1171 N N . GLY A 1 150 ? -17.077 -45.979 8.585 1.00 24.16 150 GLY A N 1
ATOM 1172 C CA . GLY A 1 150 ? -16.616 -46.423 7.251 1.00 24.16 150 GLY A CA 1
ATOM 1173 C C . GLY A 1 150 ? -17.742 -46.444 6.185 1.00 24.16 150 GLY A C 1
ATOM 1174 O O . GLY A 1 150 ? -18.677 -47.225 6.325 1.00 24.16 150 GLY A O 1
ATOM 1175 N N . VAL A 1 151 ? -17.648 -45.620 5.123 1.00 25.59 151 VAL A N 1
ATOM 1176 C CA . VAL A 1 151 ? -18.561 -45.563 3.945 1.00 25.59 151 VAL A CA 1
ATOM 1177 C C . VAL A 1 151 ? -17.748 -45.260 2.673 1.00 25.59 151 VAL A C 1
ATOM 1179 O O . VAL A 1 151 ? -16.902 -44.368 2.693 1.00 25.59 151 VAL A O 1
ATOM 1182 N N . GLU A 1 152 ? -18.008 -45.977 1.575 1.00 25.59 152 GLU A N 1
ATOM 1183 C CA . GLU A 1 152 ? -17.340 -45.810 0.271 1.00 25.59 152 GLU A CA 1
ATOM 1184 C C . GLU A 1 152 ? -18.154 -44.979 -0.737 1.00 25.59 152 GLU A C 1
ATOM 1186 O O . GLU A 1 152 ? -19.366 -45.145 -0.847 1.00 25.59 152 GLU A O 1
ATOM 1191 N N . LEU A 1 153 ? -17.453 -44.165 -1.535 1.00 28.05 153 LEU A N 1
ATOM 1192 C CA . LEU A 1 153 ? -17.793 -43.657 -2.880 1.00 28.05 153 LEU A CA 1
ATOM 1193 C C . LEU A 1 153 ? -16.558 -42.867 -3.362 1.00 28.05 153 LEU A C 1
ATOM 1195 O O . LEU A 1 153 ? -15.978 -42.124 -2.579 1.00 28.05 153 LEU A O 1
ATOM 1199 N N . GLY A 1 154 ? -16.063 -42.927 -4.597 1.00 26.45 154 GLY A N 1
ATOM 1200 C CA . GLY A 1 154 ? -16.411 -43.693 -5.795 1.00 26.45 154 GLY A CA 1
ATOM 1201 C C . GLY A 1 154 ? -15.547 -43.135 -6.943 1.00 26.45 154 GLY A C 1
ATOM 1202 O O . GLY A 1 154 ? -15.395 -41.922 -7.057 1.00 26.45 154 GLY A O 1
ATOM 1203 N N . ASN A 1 155 ? -14.891 -43.983 -7.741 1.00 26.67 155 ASN A N 1
ATOM 1204 C CA . ASN A 1 155 ? -13.772 -43.552 -8.599 1.00 26.67 155 ASN A CA 1
ATOM 1205 C C . ASN A 1 155 ? -14.151 -42.570 -9.726 1.00 26.67 155 ASN A C 1
ATOM 1207 O O . ASN A 1 155 ? -14.905 -42.935 -10.622 1.00 26.67 155 ASN A O 1
ATOM 1211 N N . THR A 1 156 ? -13.475 -41.419 -9.807 1.00 28.83 156 THR A N 1
ATOM 1212 C CA . THR A 1 156 ? -13.116 -40.748 -11.078 1.00 28.83 156 THR A CA 1
ATOM 1213 C C . THR A 1 156 ? -11.916 -39.826 -10.837 1.00 28.83 156 THR A C 1
ATOM 1215 O O . THR A 1 156 ? -12.087 -38.812 -10.178 1.00 28.83 156 THR A O 1
ATOM 1218 N N . LEU A 1 157 ? -10.715 -40.193 -11.322 1.00 29.47 157 LEU A N 1
ATOM 1219 C CA . LEU A 1 157 ? -9.524 -39.334 -11.554 1.00 29.47 157 LEU A CA 1
ATOM 1220 C C . LEU A 1 157 ? -8.293 -40.215 -11.886 1.00 29.47 157 LEU A C 1
ATOM 1222 O O . LEU A 1 157 ? -7.393 -40.416 -11.070 1.00 29.47 157 LEU A O 1
ATOM 1226 N N . LYS A 1 158 ? -8.245 -40.778 -13.101 1.00 32.12 158 LYS A N 1
ATOM 1227 C CA . LYS A 1 158 ? -7.080 -41.533 -13.612 1.00 32.12 158 LYS A CA 1
ATOM 1228 C C . LYS A 1 158 ? -6.761 -41.196 -15.074 1.00 32.12 158 LYS A C 1
ATOM 1230 O O . LYS A 1 158 ? -6.574 -42.080 -15.894 1.00 32.12 158 LYS A O 1
ATOM 1235 N N . GLU A 1 159 ? -6.652 -39.904 -15.383 1.00 30.50 159 GLU A N 1
ATOM 1236 C CA . GLU A 1 159 ? -6.310 -39.445 -16.740 1.00 30.50 159 GLU A CA 1
ATOM 1237 C C . GLU A 1 159 ? -5.547 -38.100 -16.740 1.00 30.50 159 GLU A C 1
ATOM 1239 O O . GLU A 1 159 ? -5.929 -37.138 -17.389 1.00 30.50 159 GLU A O 1
ATOM 1244 N N . SER A 1 160 ? -4.452 -38.002 -15.966 1.00 32.16 160 SER A N 1
ATOM 1245 C CA . SER A 1 160 ? -3.545 -36.831 -16.016 1.00 32.16 160 SER A CA 1
ATOM 1246 C C . SER A 1 160 ? -2.118 -37.102 -15.489 1.00 32.16 160 SER A C 1
ATOM 1248 O O . SER A 1 160 ? -1.518 -36.253 -14.829 1.00 32.16 160 SER A O 1
ATOM 1250 N N . ARG A 1 161 ? -1.547 -38.297 -15.723 1.00 30.03 161 ARG A N 1
ATOM 1251 C CA . ARG A 1 161 ? -0.180 -38.648 -15.255 1.00 30.03 161 ARG A CA 1
ATOM 1252 C C . ARG A 1 161 ? 0.738 -39.297 -16.307 1.00 30.03 161 ARG A C 1
ATOM 1254 O O . ARG A 1 161 ? 1.734 -39.909 -15.941 1.00 30.03 161 ARG A O 1
ATOM 1261 N N . SER A 1 162 ? 0.451 -39.123 -17.601 1.00 33.47 162 SER A N 1
ATOM 1262 C CA . SER A 1 162 ? 1.179 -39.818 -18.685 1.00 33.47 162 SER A CA 1
ATOM 1263 C C . SER A 1 162 ? 1.793 -38.915 -19.767 1.00 33.47 162 SER A C 1
ATOM 1265 O O . SER A 1 162 ? 2.218 -39.430 -20.794 1.00 33.47 162 SER A O 1
ATOM 1267 N N . LEU A 1 163 ? 1.888 -37.595 -19.550 1.00 32.19 163 LEU A N 1
ATOM 1268 C CA . LEU A 1 163 ? 2.506 -36.656 -20.510 1.00 32.19 163 LEU A CA 1
ATOM 1269 C C . LEU A 1 163 ? 3.892 -36.115 -20.101 1.00 32.19 163 LEU A C 1
ATOM 1271 O O . LEU A 1 163 ? 4.658 -35.708 -20.967 1.00 32.19 163 LEU A O 1
ATOM 1275 N N . ASN A 1 164 ? 4.274 -36.185 -18.821 1.00 34.69 164 ASN A N 1
ATOM 1276 C CA . ASN A 1 164 ? 5.539 -35.604 -18.332 1.00 34.69 164 ASN A CA 1
ATOM 1277 C C . ASN A 1 164 ? 6.757 -36.553 -18.409 1.00 34.69 164 ASN A C 1
ATOM 1279 O O . ASN A 1 164 ? 7.830 -36.204 -17.928 1.00 34.69 164 ASN A O 1
ATOM 1283 N N . ALA A 1 165 ? 6.614 -37.749 -18.991 1.00 33.38 165 ALA A N 1
ATOM 1284 C CA . ALA A 1 165 ? 7.648 -38.795 -18.986 1.00 33.38 165 ALA A CA 1
ATOM 1285 C C . ALA A 1 165 ? 8.393 -38.979 -20.328 1.00 33.38 165 ALA A C 1
ATOM 1287 O O . ALA A 1 165 ? 9.158 -39.929 -20.466 1.00 33.38 165 ALA A O 1
ATOM 1288 N N . LEU A 1 166 ? 8.167 -38.108 -21.323 1.00 31.38 166 LEU A N 1
ATOM 1289 C CA . LEU A 1 166 ? 8.650 -38.301 -22.705 1.00 31.38 166 LEU A CA 1
ATOM 1290 C C . LEU A 1 166 ? 9.478 -37.139 -23.289 1.00 31.38 166 LEU A C 1
ATOM 1292 O O . LEU A 1 166 ? 9.804 -37.157 -24.472 1.00 31.38 166 LEU A O 1
ATOM 1296 N N . LEU A 1 167 ? 9.872 -36.161 -22.466 1.00 31.67 167 LEU A N 1
ATOM 1297 C CA . LEU A 1 167 ? 10.777 -35.066 -22.848 1.00 31.67 167 LEU A CA 1
ATOM 1298 C C . LEU A 1 167 ? 11.900 -34.892 -21.811 1.00 31.67 167 LEU A C 1
ATOM 1300 O O . LEU A 1 167 ? 11.998 -33.882 -21.119 1.00 31.67 167 LEU A O 1
ATOM 1304 N N . GLY A 1 168 ? 12.755 -35.911 -21.694 1.00 29.05 168 GLY A N 1
ATOM 1305 C CA . GLY A 1 168 ? 13.994 -35.832 -20.920 1.00 29.05 168 GLY A CA 1
ATOM 1306 C C . GLY A 1 168 ? 15.129 -35.226 -21.748 1.00 29.05 168 GLY A C 1
ATOM 1307 O O . GLY A 1 168 ? 15.632 -35.877 -22.659 1.00 29.05 168 GLY A O 1
ATOM 1308 N N . GLY A 1 169 ? 15.554 -34.002 -21.422 1.00 28.41 169 GLY A N 1
ATOM 1309 C CA . GLY A 1 169 ? 16.646 -33.320 -22.123 1.00 28.41 169 GLY A CA 1
ATOM 1310 C C . GLY A 1 169 ? 17.234 -32.148 -21.334 1.00 28.41 169 GLY A C 1
ATOM 1311 O O . GLY A 1 169 ? 16.704 -31.048 -21.391 1.00 28.41 169 GLY A O 1
ATOM 1312 N N . GLN A 1 170 ? 18.334 -32.412 -20.619 1.00 27.98 170 GLN A N 1
ATOM 1313 C CA . GLN A 1 170 ? 19.300 -31.451 -20.050 1.00 27.98 170 GLN A CA 1
ATOM 1314 C C . GLN A 1 170 ? 18.741 -30.148 -19.439 1.00 27.98 170 GLN A C 1
ATOM 1316 O O . GLN A 1 170 ? 18.656 -29.105 -20.085 1.00 27.98 170 GLN A O 1
ATOM 1321 N N . ILE A 1 171 ? 18.508 -30.180 -18.123 1.00 35.62 171 ILE A N 1
ATOM 1322 C CA . ILE A 1 171 ? 18.319 -28.972 -17.310 1.00 35.62 171 ILE A CA 1
ATOM 1323 C C . ILE A 1 171 ? 19.660 -28.231 -17.237 1.00 35.62 171 ILE A C 1
ATOM 1325 O O . ILE A 1 171 ? 20.588 -28.695 -16.579 1.00 35.62 171 ILE A O 1
ATOM 1329 N N . ASN A 1 172 ? 19.758 -27.080 -17.903 1.00 29.94 172 ASN A N 1
ATOM 1330 C CA . ASN A 1 172 ? 20.919 -26.197 -17.826 1.00 29.94 172 ASN A CA 1
ATOM 1331 C C . ASN A 1 172 ? 20.509 -24.881 -17.148 1.00 29.94 172 ASN A C 1
ATOM 1333 O O . ASN A 1 172 ? 19.497 -24.273 -17.504 1.00 29.94 172 ASN A O 1
ATOM 1337 N N . SER A 1 173 ? 21.261 -24.450 -16.137 1.00 40.56 173 SER A N 1
ATOM 1338 C CA . SER A 1 173 ? 20.856 -23.384 -15.217 1.00 40.56 173 SER A CA 1
ATOM 1339 C C . SER A 1 173 ? 20.913 -21.984 -15.848 1.00 40.56 173 SER A C 1
ATOM 1341 O O . SER A 1 173 ? 21.965 -21.344 -15.868 1.00 40.56 173 SER A O 1
ATOM 1343 N N . LYS A 1 174 ? 19.762 -21.472 -16.299 1.00 31.19 174 LYS A N 1
ATOM 1344 C CA . LYS A 1 174 ? 19.511 -20.038 -16.541 1.00 31.19 174 LYS A CA 1
ATOM 1345 C C . LYS A 1 174 ? 18.101 -19.660 -16.082 1.00 31.19 174 LYS A C 1
ATOM 1347 O O . LYS A 1 174 ? 17.155 -19.665 -16.864 1.00 31.19 174 LYS A O 1
ATOM 1352 N N . MET A 1 175 ? 17.973 -19.332 -14.799 1.00 38.53 175 MET A N 1
ATOM 1353 C CA . MET A 1 175 ? 16.727 -18.851 -14.201 1.00 38.53 175 MET A CA 1
ATOM 1354 C C . MET A 1 175 ? 16.689 -17.317 -14.207 1.00 38.53 175 MET A C 1
ATOM 1356 O O . MET A 1 175 ? 17.051 -16.673 -13.232 1.00 38.53 175 MET A O 1
ATOM 1360 N N . ASP A 1 176 ? 16.237 -16.741 -15.322 1.00 38.84 176 ASP A N 1
ATOM 1361 C CA . ASP A 1 176 ? 15.550 -15.444 -15.313 1.00 38.84 176 ASP A CA 1
ATOM 1362 C C . ASP A 1 176 ? 14.585 -15.410 -16.510 1.00 38.84 176 ASP A C 1
ATOM 1364 O O . ASP A 1 176 ? 14.936 -15.042 -17.633 1.00 38.84 176 ASP A O 1
ATOM 1368 N N . SER A 1 177 ? 13.377 -15.943 -16.307 1.00 41.56 177 SER A N 1
ATOM 1369 C CA . SER A 1 177 ? 12.380 -16.097 -17.368 1.00 41.56 177 SER A CA 1
ATOM 1370 C C . SER A 1 177 ? 11.725 -14.750 -17.680 1.00 41.56 177 SER A C 1
ATOM 1372 O O . SER A 1 177 ? 10.670 -14.421 -17.131 1.00 41.56 177 SER A O 1
ATOM 1374 N N . GLN A 1 178 ? 12.349 -13.981 -18.574 1.00 51.66 178 GLN A N 1
ATOM 1375 C CA . GLN A 1 178 ? 11.742 -12.803 -19.192 1.00 51.66 178 GLN A CA 1
ATOM 1376 C C . GLN A 1 178 ? 10.395 -13.192 -19.817 1.00 51.66 178 GLN A C 1
ATOM 1378 O O . GLN A 1 178 ? 10.342 -13.900 -20.825 1.00 51.66 178 GLN A O 1
ATOM 1383 N N . THR A 1 179 ? 9.290 -12.712 -19.248 1.00 56.66 179 THR A N 1
ATOM 1384 C CA . THR A 1 179 ? 7.996 -12.771 -19.930 1.00 56.66 179 THR A CA 1
ATOM 1385 C C . THR A 1 179 ? 8.046 -11.777 -21.083 1.00 56.66 179 THR A C 1
ATOM 1387 O O . THR A 1 179 ? 8.042 -10.572 -20.838 1.00 56.66 179 THR A O 1
ATOM 1390 N N . GLY A 1 180 ? 8.109 -12.268 -22.325 1.00 73.25 180 GLY A N 1
ATOM 1391 C CA . GLY A 1 180 ? 8.221 -11.466 -23.555 1.00 73.25 180 GLY A CA 1
ATOM 1392 C C . GLY A 1 180 ? 6.959 -10.672 -23.922 1.00 73.25 180 GLY A C 1
ATOM 1393 O O . GLY A 1 180 ? 6.535 -10.679 -25.078 1.00 73.25 180 GLY A O 1
ATOM 1394 N N . ILE A 1 181 ? 6.334 -10.023 -22.939 1.00 88.56 181 ILE A N 1
ATOM 1395 C CA . ILE A 1 181 ? 5.151 -9.182 -23.096 1.00 88.56 181 ILE A CA 1
ATOM 1396 C C . ILE A 1 181 ? 5.566 -7.940 -23.881 1.00 88.56 181 ILE A C 1
ATOM 1398 O O . ILE A 1 181 ? 6.254 -7.065 -23.367 1.00 88.56 181 ILE A O 1
ATOM 1402 N N . LYS A 1 182 ? 5.130 -7.840 -25.137 1.00 93.31 182 LYS A N 1
ATOM 1403 C CA . LYS A 1 182 ? 5.273 -6.606 -25.918 1.00 93.31 182 LYS A CA 1
ATOM 1404 C C . LYS A 1 182 ? 4.235 -5.609 -25.420 1.00 93.31 182 LYS A C 1
ATOM 1406 O O . LYS A 1 182 ? 3.041 -5.857 -25.578 1.00 93.31 182 LYS A O 1
ATOM 1411 N N . TRP A 1 183 ? 4.671 -4.499 -24.835 1.00 95.31 183 TRP A N 1
ATOM 1412 C CA . TRP A 1 183 ? 3.785 -3.514 -24.215 1.00 95.31 183 TRP A CA 1
ATOM 1413 C C . TRP A 1 183 ? 4.045 -2.091 -24.720 1.00 95.31 183 TRP A C 1
ATOM 1415 O O . TRP A 1 183 ? 5.161 -1.742 -25.098 1.00 95.31 183 TRP A O 1
ATOM 1425 N N . ALA A 1 184 ? 3.000 -1.264 -24.718 1.00 94.81 184 ALA A N 1
ATOM 1426 C CA . ALA A 1 184 ? 3.087 0.172 -24.961 1.00 94.81 184 ALA A CA 1
ATOM 1427 C C . ALA A 1 184 ? 2.788 0.928 -23.660 1.00 94.81 184 ALA A C 1
ATOM 1429 O O . ALA A 1 184 ? 1.758 0.689 -23.027 1.00 94.81 184 ALA A O 1
ATOM 1430 N N . ARG A 1 185 ? 3.678 1.846 -23.263 1.00 95.62 185 ARG A N 1
ATOM 1431 C CA . ARG A 1 185 ? 3.500 2.700 -22.078 1.00 95.62 185 ARG A CA 1
ATOM 1432 C C . ARG A 1 185 ? 2.434 3.769 -22.347 1.00 95.62 185 ARG A C 1
ATOM 1434 O O . ARG A 1 185 ? 2.557 4.529 -23.303 1.00 95.62 185 ARG A O 1
ATOM 1441 N N . GLY A 1 186 ? 1.425 3.835 -21.484 1.00 92.50 186 GLY A N 1
ATOM 1442 C CA . GLY A 1 186 ? 0.395 4.872 -21.457 1.00 92.50 186 GLY A CA 1
ATOM 1443 C C . GLY A 1 186 ? 0.687 5.972 -20.429 1.00 92.50 186 GLY A C 1
ATOM 1444 O O . GLY A 1 186 ? 1.841 6.295 -20.138 1.00 92.50 186 GLY A O 1
ATOM 1445 N N . SER A 1 187 ? -0.373 6.563 -19.877 1.00 90.00 187 SER A N 1
ATOM 1446 C CA . SER A 1 187 ? -0.291 7.622 -18.866 1.00 90.00 187 SER A CA 1
ATOM 1447 C C . SER A 1 187 ? 0.303 7.137 -17.537 1.00 90.00 187 SER A C 1
ATOM 1449 O O . SER A 1 187 ? 0.140 5.986 -17.130 1.00 90.00 187 SER A O 1
ATOM 1451 N N . LEU A 1 188 ? 0.994 8.045 -16.845 1.00 88.94 188 LEU A N 1
ATOM 1452 C CA . LEU A 1 188 ? 1.452 7.861 -15.468 1.00 88.94 188 LEU A CA 1
ATOM 1453 C C . LEU A 1 188 ? 0.256 8.017 -14.515 1.00 88.94 188 LEU A C 1
ATOM 1455 O O . LEU A 1 188 ? -0.398 9.057 -14.544 1.00 88.94 188 LEU A O 1
ATOM 1459 N N . ILE A 1 189 ? 0.007 7.017 -13.669 1.00 83.75 189 ILE A N 1
ATOM 1460 C CA . ILE A 1 189 ? -1.093 6.998 -12.684 1.00 83.75 189 ILE A CA 1
ATOM 1461 C C . ILE A 1 189 ? -0.616 7.026 -11.230 1.00 83.75 189 ILE A C 1
ATOM 1463 O O . ILE A 1 189 ? -1.364 7.431 -10.350 1.00 83.75 189 ILE A O 1
ATOM 1467 N N . GLY A 1 190 ? 0.640 6.660 -10.963 1.00 76.94 190 GLY A N 1
ATOM 1468 C CA . GLY A 1 190 ? 1.227 6.728 -9.624 1.00 76.94 190 GLY A CA 1
ATOM 1469 C C . GLY A 1 190 ? 2.720 7.026 -9.676 1.00 76.94 190 GLY A C 1
ATOM 1470 O O . GLY A 1 190 ? 3.404 6.646 -10.627 1.00 76.94 190 GLY A O 1
ATOM 1471 N N . ARG A 1 191 ? 3.251 7.717 -8.664 1.00 79.19 191 ARG A N 1
ATOM 1472 C CA . ARG A 1 191 ? 4.679 8.053 -8.585 1.00 79.19 191 ARG A CA 1
ATOM 1473 C C . ARG A 1 191 ? 5.149 8.195 -7.141 1.00 79.19 191 ARG A C 1
ATOM 1475 O O . ARG A 1 191 ? 4.528 8.898 -6.356 1.00 79.19 191 ARG A O 1
ATOM 1482 N N . SER A 1 192 ? 6.299 7.600 -6.849 1.00 67.31 192 SER A N 1
ATOM 1483 C CA . SER A 1 192 ? 7.126 7.876 -5.674 1.00 67.31 192 SER A CA 1
ATOM 1484 C C . SER A 1 192 ? 8.529 8.315 -6.128 1.00 67.31 192 SER A C 1
ATOM 1486 O O . SER A 1 192 ? 8.720 8.693 -7.289 1.00 67.31 192 SER A O 1
ATOM 1488 N N . MET A 1 193 ? 9.516 8.307 -5.226 1.00 68.69 193 MET A N 1
ATOM 1489 C CA . MET A 1 193 ? 10.891 8.701 -5.552 1.00 68.69 193 MET A CA 1
ATOM 1490 C C . MET A 1 193 ? 11.533 7.753 -6.582 1.00 68.69 193 MET A C 1
ATOM 1492 O O . MET A 1 193 ? 11.972 8.205 -7.637 1.00 68.69 193 MET A O 1
ATOM 1496 N N . TYR A 1 194 ? 11.504 6.443 -6.315 1.00 71.31 194 TYR A N 1
ATOM 1497 C CA . TYR A 1 194 ? 12.162 5.412 -7.136 1.00 71.31 194 TYR A CA 1
ATOM 1498 C C . TYR A 1 194 ? 11.175 4.503 -7.883 1.00 71.31 194 TYR A C 1
ATOM 1500 O O . TYR A 1 194 ? 11.606 3.569 -8.553 1.00 71.31 194 TYR A O 1
ATOM 1508 N N . SER A 1 195 ? 9.858 4.737 -7.765 1.00 79.06 195 SER A N 1
ATOM 1509 C CA . SER A 1 195 ? 8.828 3.942 -8.445 1.00 79.06 195 SER A CA 1
ATOM 1510 C C . SER A 1 195 ? 7.824 4.801 -9.211 1.00 79.06 195 SER A C 1
ATOM 1512 O O . SER A 1 195 ? 7.486 5.919 -8.813 1.00 79.06 195 SER A O 1
ATOM 1514 N N . ARG A 1 196 ? 7.331 4.264 -10.327 1.00 87.94 196 ARG A N 1
ATOM 1515 C CA . ARG A 1 196 ? 6.314 4.862 -11.196 1.00 87.94 196 ARG A CA 1
ATOM 1516 C C . ARG A 1 196 ? 5.326 3.778 -11.607 1.00 87.94 196 ARG A C 1
ATOM 1518 O O . ARG A 1 196 ? 5.736 2.665 -11.919 1.00 87.94 196 ARG A O 1
ATOM 1525 N N . VAL A 1 197 ? 4.040 4.103 -11.618 1.00 90.12 197 VAL A N 1
ATOM 1526 C CA . VAL A 1 197 ? 2.970 3.210 -12.068 1.00 90.12 197 VAL A CA 1
ATOM 1527 C C . VAL A 1 197 ? 2.326 3.823 -13.299 1.00 90.12 197 VAL A C 1
ATOM 1529 O O . VAL A 1 197 ? 1.924 4.987 -13.270 1.00 90.12 197 VAL A O 1
ATOM 1532 N N . TYR A 1 198 ? 2.239 3.050 -14.376 1.00 93.44 198 TYR A N 1
ATOM 1533 C CA . TYR A 1 198 ? 1.664 3.472 -15.651 1.00 93.44 198 TYR A CA 1
ATOM 1534 C C . TYR A 1 198 ? 0.453 2.615 -16.018 1.00 93.44 198 TYR A C 1
ATOM 1536 O O . TYR A 1 198 ? 0.453 1.412 -15.755 1.00 93.44 198 TYR A O 1
ATOM 1544 N N . HIS A 1 199 ? -0.516 3.196 -16.726 1.00 93.69 199 HIS A N 1
ATOM 1545 C CA . HIS A 1 199 ? -1.309 2.406 -17.666 1.00 93.69 199 HIS A CA 1
ATOM 1546 C C . HIS A 1 199 ? -0.391 1.852 -18.761 1.00 93.69 199 HIS A C 1
ATOM 1548 O O . HIS A 1 199 ? 0.551 2.520 -19.195 1.00 93.69 199 HIS A O 1
ATOM 1554 N N . ALA A 1 200 ? -0.702 0.670 -19.272 1.00 95.50 200 ALA A N 1
ATOM 1555 C CA . ALA A 1 200 ? -0.099 0.136 -20.483 1.00 95.50 200 ALA A CA 1
ATOM 1556 C C . ALA A 1 200 ? -1.106 -0.663 -21.305 1.00 95.50 200 ALA A C 1
ATOM 1558 O O . ALA A 1 200 ? -2.127 -1.118 -20.795 1.00 95.50 200 ALA A O 1
ATOM 1559 N N . LEU A 1 201 ? -0.769 -0.868 -22.574 1.00 96.00 201 LEU A N 1
ATOM 1560 C CA . LEU A 1 201 ? -1.447 -1.797 -23.468 1.00 96.00 201 LEU A CA 1
ATOM 1561 C C . LEU A 1 201 ? -0.527 -2.991 -23.730 1.00 96.00 201 LEU A C 1
ATOM 1563 O O . LEU A 1 201 ? 0.620 -2.796 -24.137 1.00 96.00 201 LEU A O 1
ATOM 1567 N N . ASN A 1 202 ? -1.017 -4.215 -23.547 1.00 95.50 202 ASN A N 1
ATOM 1568 C CA . ASN A 1 202 ? -0.366 -5.401 -24.091 1.00 95.50 202 ASN A CA 1
ATOM 1569 C C . ASN A 1 202 ? -0.594 -5.409 -25.606 1.00 95.50 202 ASN A C 1
ATOM 1571 O O . ASN A 1 202 ? -1.701 -5.658 -26.073 1.00 95.50 202 ASN A O 1
ATOM 1575 N N . ILE A 1 203 ? 0.449 -5.144 -26.389 1.00 94.94 203 ILE A N 1
ATOM 1576 C CA . ILE A 1 203 ? 0.371 -5.062 -27.856 1.00 94.94 203 ILE A CA 1
ATOM 1577 C C . ILE A 1 203 ? 0.005 -6.431 -28.459 1.00 94.94 203 ILE A C 1
ATOM 1579 O O . ILE A 1 203 ? -0.537 -6.496 -29.558 1.00 94.94 203 ILE A O 1
ATOM 1583 N N . SER A 1 204 ? 0.285 -7.527 -27.746 1.00 93.19 204 SER A N 1
ATOM 1584 C CA . SER A 1 204 ? 0.047 -8.891 -28.238 1.00 93.19 204 SER A CA 1
ATOM 1585 C C . SER A 1 204 ? -1.388 -9.377 -28.005 1.00 93.19 204 SER A C 1
ATOM 1587 O O . SER A 1 204 ? -1.866 -10.192 -28.787 1.00 93.19 204 SER A O 1
ATOM 1589 N N . THR A 1 205 ? -2.068 -8.901 -26.953 1.00 93.38 205 THR A N 1
ATOM 1590 C CA . THR A 1 205 ? -3.443 -9.323 -26.603 1.00 93.38 205 THR A CA 1
ATOM 1591 C C . THR A 1 205 ? -4.492 -8.217 -26.744 1.00 93.38 205 THR A C 1
ATOM 1593 O O . THR A 1 205 ? -5.681 -8.513 -26.796 1.00 93.38 205 THR A O 1
ATOM 1596 N N . GLY A 1 206 ? -4.080 -6.948 -26.817 1.00 93.00 206 GLY A N 1
ATOM 1597 C CA . GLY A 1 206 ? -4.972 -5.785 -26.787 1.00 93.00 206 GLY A CA 1
ATOM 1598 C C . GLY A 1 206 ? -5.488 -5.421 -25.388 1.00 93.00 206 GLY A C 1
ATOM 1599 O O . GLY A 1 206 ? -6.281 -4.491 -25.259 1.00 93.00 206 GLY A O 1
ATOM 1600 N N . GLU A 1 207 ? -5.057 -6.123 -24.337 1.00 93.81 207 GLU A N 1
ATOM 1601 C CA . GLU A 1 207 ? -5.524 -5.894 -22.965 1.00 93.81 207 GLU A CA 1
ATOM 1602 C C . GLU A 1 207 ? -4.828 -4.701 -22.293 1.00 93.81 207 GLU A C 1
ATOM 1604 O O . GLU A 1 207 ? -3.626 -4.476 -22.466 1.00 93.81 207 GLU A O 1
ATOM 1609 N N . ILE A 1 208 ? -5.574 -3.964 -21.465 1.00 95.19 208 ILE A N 1
ATOM 1610 C CA . ILE A 1 208 ? -5.029 -2.895 -20.618 1.00 95.19 208 ILE A CA 1
ATOM 1611 C C . ILE A 1 208 ? -4.405 -3.512 -19.357 1.00 95.19 208 ILE A C 1
ATOM 1613 O O . ILE A 1 208 ? -4.979 -4.397 -18.723 1.00 95.19 208 ILE A O 1
ATOM 1617 N N . MET A 1 209 ? -3.228 -3.018 -18.983 1.00 96.69 209 MET A N 1
ATOM 1618 C CA . MET A 1 209 ? -2.434 -3.468 -17.837 1.00 96.69 209 MET A CA 1
ATOM 1619 C C . MET A 1 209 ? -1.998 -2.278 -16.975 1.00 96.69 209 MET A C 1
ATOM 1621 O O . MET A 1 209 ? -1.940 -1.141 -17.450 1.00 96.69 209 MET A O 1
ATOM 1625 N N . ALA A 1 210 ? -1.634 -2.550 -15.723 1.00 96.38 210 ALA A N 1
ATOM 1626 C CA . ALA A 1 210 ? -0.876 -1.629 -14.883 1.00 96.38 210 ALA A CA 1
ATOM 1627 C C . ALA A 1 210 ? 0.599 -2.062 -14.845 1.00 96.38 210 ALA A C 1
ATOM 1629 O O . ALA A 1 210 ? 0.901 -3.249 -14.717 1.00 96.38 210 ALA A O 1
ATOM 1630 N N . VAL A 1 211 ? 1.531 -1.111 -14.954 1.00 97.38 211 VAL A N 1
ATOM 1631 C CA . VAL A 1 211 ? 2.979 -1.388 -14.946 1.00 97.38 211 VAL A CA 1
ATOM 1632 C C . VAL A 1 211 ? 3.642 -0.627 -13.815 1.00 97.38 211 VAL A C 1
ATOM 1634 O O . VAL A 1 211 ? 3.805 0.590 -13.905 1.00 97.38 211 VAL A O 1
ATOM 1637 N N . LYS A 1 212 ? 4.035 -1.346 -12.760 1.00 95.69 212 LYS A N 1
ATOM 1638 C CA . LYS A 1 212 ? 4.821 -0.809 -11.643 1.00 95.69 212 LYS A CA 1
ATOM 1639 C C . LYS A 1 212 ? 6.298 -0.957 -11.989 1.00 95.69 212 LYS A C 1
ATOM 1641 O O . LYS A 1 212 ? 6.822 -2.065 -12.038 1.00 95.69 212 LYS A O 1
ATOM 1646 N N . GLN A 1 213 ? 6.949 0.162 -12.265 1.00 94.81 213 GLN A N 1
ATOM 1647 C CA . GLN A 1 213 ? 8.346 0.246 -12.672 1.00 94.81 213 GLN A CA 1
ATOM 1648 C C . GLN A 1 213 ? 9.179 0.875 -11.551 1.00 94.81 213 GLN A C 1
ATOM 1650 O O . GLN A 1 213 ? 8.720 1.809 -10.888 1.00 94.81 213 GLN A O 1
ATOM 1655 N N . VAL A 1 214 ? 10.396 0.377 -11.340 1.00 93.00 214 VAL A N 1
ATOM 1656 C CA . VAL A 1 214 ? 11.406 0.975 -10.454 1.00 93.00 214 VAL A CA 1
ATOM 1657 C C . VAL A 1 214 ? 12.721 1.166 -11.195 1.00 93.00 214 VAL A C 1
ATOM 1659 O O . VAL A 1 214 ? 13.075 0.356 -12.056 1.00 93.00 214 VAL A O 1
ATOM 1662 N N . ASP A 1 215 ? 13.439 2.230 -10.849 1.00 88.69 215 ASP A N 1
ATOM 1663 C CA . ASP A 1 215 ? 14.749 2.531 -11.427 1.00 88.69 215 ASP A CA 1
ATOM 1664 C C . ASP A 1 215 ? 15.824 1.662 -10.756 1.00 88.69 215 ASP A C 1
ATOM 1666 O O . ASP A 1 215 ? 15.875 1.549 -9.527 1.00 88.69 215 ASP A O 1
ATOM 1670 N N . LEU A 1 216 ? 16.689 1.035 -11.553 1.00 88.88 216 LEU A N 1
ATOM 1671 C CA . LEU A 1 216 ? 17.816 0.235 -11.074 1.00 88.88 216 LEU A CA 1
ATOM 1672 C C . LEU A 1 216 ? 19.051 1.126 -10.844 1.00 88.88 216 LEU A C 1
ATOM 1674 O O . LEU A 1 216 ? 19.285 2.021 -11.657 1.00 88.88 216 LEU A O 1
ATOM 1678 N N . PRO A 1 217 ? 19.870 0.871 -9.804 1.00 84.94 217 PRO A N 1
ATOM 1679 C CA . PRO A 1 217 ? 21.110 1.610 -9.553 1.00 84.94 217 PRO A CA 1
ATOM 1680 C C . PRO A 1 217 ? 22.056 1.644 -10.762 1.00 84.94 217 PRO A C 1
ATOM 1682 O O . PRO A 1 217 ? 22.454 0.584 -11.252 1.00 84.94 217 PRO A O 1
ATOM 1685 N N . GLN A 1 218 ? 22.438 2.844 -11.218 1.00 82.31 218 GLN A N 1
ATOM 1686 C CA . GLN A 1 218 ? 23.311 3.040 -12.389 1.00 82.31 218 GLN A CA 1
ATOM 1687 C C . GLN A 1 218 ? 24.738 3.454 -12.011 1.00 82.31 218 GLN A C 1
ATOM 1689 O O . GLN A 1 218 ? 25.689 3.113 -12.712 1.00 82.31 218 GLN A O 1
ATOM 1694 N N . SER A 1 219 ? 24.900 4.153 -10.890 1.00 80.00 219 SER A N 1
ATOM 1695 C CA . SER A 1 219 ? 26.180 4.572 -10.320 1.00 80.00 219 SER A CA 1
ATOM 1696 C C . SER A 1 219 ? 26.477 3.853 -9.002 1.00 80.00 219 SER A C 1
ATOM 1698 O O . SER A 1 219 ? 25.588 3.267 -8.386 1.00 80.00 219 SER A O 1
ATOM 1700 N N . ASP A 1 220 ? 27.724 3.917 -8.529 1.00 74.38 220 ASP A N 1
ATOM 1701 C CA . ASP A 1 220 ? 28.086 3.340 -7.227 1.00 74.38 220 ASP A CA 1
ATOM 1702 C C . ASP A 1 220 ? 27.386 4.046 -6.054 1.00 74.38 220 ASP A C 1
ATOM 1704 O O . ASP A 1 220 ? 26.983 3.387 -5.102 1.00 74.38 220 ASP A O 1
ATOM 1708 N N . ARG A 1 221 ? 27.092 5.350 -6.177 1.00 73.31 221 ARG A N 1
ATOM 1709 C CA . ARG A 1 221 ? 26.276 6.084 -5.192 1.00 73.31 221 ARG A CA 1
ATOM 1710 C C . ARG A 1 221 ? 24.845 5.549 -5.107 1.00 73.31 221 ARG A C 1
ATOM 1712 O O . ARG A 1 221 ? 24.304 5.427 -4.015 1.00 73.31 221 ARG A O 1
ATOM 1719 N N . ASP A 1 222 ? 24.249 5.179 -6.240 1.00 74.19 222 ASP A N 1
ATOM 1720 C CA . ASP A 1 222 ? 22.904 4.582 -6.269 1.00 74.19 222 ASP A CA 1
ATOM 1721 C C . ASP A 1 222 ? 22.891 3.179 -5.628 1.00 74.19 222 ASP A C 1
ATOM 1723 O O . ASP A 1 222 ? 21.861 2.716 -5.141 1.00 74.19 222 ASP A O 1
ATOM 1727 N N . ARG A 1 223 ? 24.033 2.473 -5.636 1.00 75.19 223 ARG A N 1
ATOM 1728 C CA . ARG A 1 223 ? 24.190 1.154 -4.992 1.00 75.19 223 ARG A CA 1
ATOM 1729 C C . ARG A 1 223 ? 24.318 1.269 -3.473 1.00 75.19 223 ARG A C 1
ATOM 1731 O O . ARG A 1 223 ? 23.924 0.342 -2.770 1.00 75.19 223 ARG A O 1
ATOM 1738 N N . GLU A 1 224 ? 24.832 2.394 -2.984 1.00 71.81 224 GLU A N 1
ATOM 1739 C CA . GLU A 1 224 ? 24.895 2.744 -1.560 1.00 71.81 224 GLU A CA 1
ATOM 1740 C C . GLU A 1 224 ? 23.548 3.282 -1.022 1.00 71.81 224 GLU A C 1
ATOM 1742 O O . GLU A 1 224 ? 23.323 3.292 0.192 1.00 71.81 224 GLU A O 1
ATOM 1747 N N . ASP A 1 225 ? 22.606 3.668 -1.896 1.00 76.81 225 ASP A N 1
ATOM 1748 C CA . ASP A 1 225 ? 21.257 4.082 -1.495 1.00 76.81 225 ASP A CA 1
ATOM 1749 C C . ASP A 1 225 ? 20.409 2.886 -1.025 1.00 76.81 225 ASP A C 1
ATOM 1751 O O . ASP A 1 225 ? 19.677 2.232 -1.778 1.00 76.81 225 ASP A O 1
ATOM 1755 N N . SER A 1 226 ? 20.464 2.643 0.285 1.00 72.56 226 SER A N 1
ATOM 1756 C CA . SER A 1 226 ? 19.662 1.632 0.984 1.00 72.56 226 SER A CA 1
ATOM 1757 C C . SER A 1 226 ? 18.151 1.713 0.710 1.00 72.56 226 SER A C 1
ATOM 1759 O O . SER A 1 226 ? 17.483 0.679 0.741 1.00 72.56 226 SER A O 1
ATOM 1761 N N . LYS A 1 227 ? 17.588 2.891 0.390 1.00 69.38 227 LYS A N 1
ATOM 1762 C CA . LYS A 1 227 ? 16.155 3.042 0.070 1.00 69.38 227 LYS A CA 1
ATOM 1763 C C . LYS A 1 227 ? 15.860 2.544 -1.340 1.00 69.38 227 LYS A C 1
ATOM 1765 O O . LYS A 1 227 ? 14.853 1.864 -1.541 1.00 69.38 227 LYS A O 1
ATOM 1770 N N . GLN A 1 228 ? 16.731 2.848 -2.305 1.00 80.50 228 GLN A N 1
ATOM 1771 C CA . GLN A 1 228 ? 16.609 2.311 -3.660 1.00 80.50 228 GLN A CA 1
ATOM 1772 C C . GLN A 1 228 ? 16.796 0.791 -3.654 1.00 80.50 228 GLN A C 1
ATOM 1774 O O . GLN A 1 228 ? 15.975 0.073 -4.230 1.00 80.50 228 GLN A O 1
ATOM 1779 N N . ALA A 1 229 ? 17.811 0.293 -2.940 1.00 79.06 229 ALA A N 1
ATOM 1780 C CA . ALA A 1 229 ? 18.044 -1.137 -2.758 1.00 79.06 229 ALA A CA 1
ATOM 1781 C C . ALA A 1 229 ? 16.819 -1.844 -2.145 1.00 79.06 229 ALA A C 1
ATOM 1783 O O . ALA A 1 229 ? 16.359 -2.850 -2.692 1.00 79.06 229 ALA A O 1
ATOM 1784 N N . PHE A 1 230 ? 16.235 -1.278 -1.080 1.00 80.81 230 PHE A N 1
ATOM 1785 C CA . PHE A 1 230 ? 15.008 -1.784 -0.460 1.00 80.81 230 PHE A CA 1
ATOM 1786 C C . PHE A 1 230 ? 13.827 -1.817 -1.440 1.00 80.81 230 PHE A C 1
ATOM 1788 O O . PHE A 1 230 ? 13.175 -2.848 -1.567 1.00 80.81 230 PHE A O 1
ATOM 1795 N N . ILE A 1 231 ? 13.568 -0.739 -2.188 1.00 82.62 231 ILE A N 1
ATOM 1796 C CA . ILE A 1 231 ? 12.438 -0.671 -3.135 1.00 82.62 231 ILE A CA 1
ATOM 1797 C C . ILE A 1 231 ? 12.600 -1.663 -4.295 1.00 82.62 231 ILE A C 1
ATOM 1799 O O . ILE A 1 231 ? 11.629 -2.311 -4.695 1.00 82.62 231 ILE A O 1
ATOM 1803 N N . VAL A 1 232 ? 13.818 -1.827 -4.818 1.00 88.56 232 VAL A N 1
ATOM 1804 C CA . VAL A 1 232 ? 14.118 -2.837 -5.844 1.00 88.56 232 VAL A CA 1
ATOM 1805 C C . VAL A 1 232 ? 13.924 -4.249 -5.286 1.00 88.56 232 VAL A C 1
ATOM 1807 O O . VAL A 1 232 ? 13.372 -5.105 -5.978 1.00 88.56 232 VAL A O 1
ATOM 1810 N N . GLN A 1 233 ? 14.340 -4.507 -4.043 1.00 87.94 233 GLN A N 1
ATOM 1811 C CA . GLN A 1 233 ? 14.165 -5.813 -3.410 1.00 87.94 233 GLN A CA 1
ATOM 1812 C C . GLN A 1 233 ? 12.694 -6.111 -3.086 1.00 87.94 233 GLN A C 1
ATOM 1814 O O . GLN A 1 233 ? 12.233 -7.217 -3.362 1.00 87.94 233 GLN A O 1
ATOM 1819 N N . ALA A 1 234 ? 11.936 -5.120 -2.616 1.00 86.88 234 ALA A N 1
ATOM 1820 C CA . ALA A 1 234 ? 10.500 -5.226 -2.384 1.00 86.88 234 ALA A CA 1
ATOM 1821 C C . ALA A 1 234 ? 9.737 -5.545 -3.681 1.00 86.88 234 ALA A C 1
ATOM 1823 O O . ALA A 1 234 ? 8.896 -6.439 -3.689 1.00 86.88 234 ALA A O 1
ATOM 1824 N N . LEU A 1 235 ? 10.067 -4.904 -4.814 1.00 92.94 235 LEU A N 1
ATOM 1825 C CA . LEU A 1 235 ? 9.414 -5.235 -6.089 1.00 92.94 235 LEU A CA 1
ATOM 1826 C C . LEU A 1 235 ? 9.748 -6.661 -6.567 1.00 92.94 235 LEU A C 1
ATOM 1828 O O . LEU A 1 235 ? 8.877 -7.343 -7.107 1.00 92.94 235 LEU A O 1
ATOM 1832 N N . LYS A 1 236 ? 10.983 -7.142 -6.357 1.00 94.00 236 LYS A N 1
ATOM 1833 C CA . LYS A 1 236 ? 11.334 -8.547 -6.640 1.00 94.00 236 LYS A CA 1
ATOM 1834 C C . LYS A 1 236 ? 10.552 -9.520 -5.754 1.00 94.00 236 LYS A C 1
ATOM 1836 O O . LYS A 1 236 ? 10.106 -10.547 -6.261 1.00 94.00 236 LYS A O 1
ATOM 1841 N N . ASN A 1 237 ? 10.398 -9.210 -4.464 1.00 92.25 237 ASN A N 1
ATOM 1842 C CA . ASN A 1 237 ? 9.615 -10.024 -3.537 1.00 92.25 237 ASN A CA 1
ATOM 1843 C C . ASN A 1 237 ? 8.150 -10.089 -3.987 1.00 92.25 237 ASN A C 1
ATOM 1845 O O . ASN A 1 237 ? 7.629 -11.177 -4.208 1.00 92.25 237 ASN A O 1
ATOM 1849 N N . GLU A 1 238 ? 7.542 -8.936 -4.276 1.00 95.12 238 GLU A N 1
ATOM 1850 C CA . GLU A 1 238 ? 6.176 -8.824 -4.798 1.00 95.12 238 GLU A CA 1
ATOM 1851 C C . GLU A 1 238 ? 5.983 -9.649 -6.087 1.00 95.12 238 GLU A C 1
ATOM 1853 O O . GLU A 1 238 ? 5.022 -10.410 -6.192 1.00 95.12 238 GLU A O 1
ATOM 1858 N N . CYS A 1 239 ? 6.941 -9.608 -7.025 1.00 95.62 239 CYS A N 1
ATOM 1859 C CA . CYS A 1 239 ? 6.936 -10.470 -8.215 1.00 95.62 239 CYS A CA 1
ATOM 1860 C C . CYS A 1 239 ? 7.038 -11.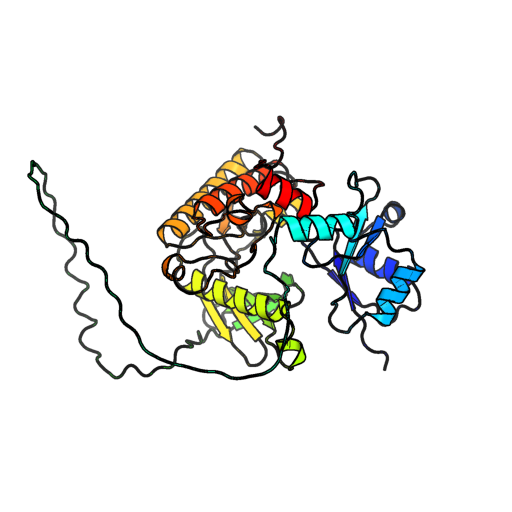974 -7.881 1.00 95.62 239 CYS A C 1
ATOM 1862 O O . CYS A 1 239 ? 6.430 -12.793 -8.566 1.00 95.62 239 CYS A O 1
ATOM 1864 N N . SER A 1 240 ? 7.832 -12.357 -6.875 1.00 94.88 240 SER A N 1
ATOM 1865 C CA . SER A 1 240 ? 8.064 -13.756 -6.470 1.00 94.88 240 SER A CA 1
ATOM 1866 C C . SER A 1 240 ? 6.865 -14.364 -5.729 1.00 94.88 240 SER A C 1
ATOM 1868 O O . SER A 1 240 ? 6.496 -15.525 -5.946 1.00 94.88 240 SER A O 1
ATOM 1870 N N . VAL A 1 241 ? 6.221 -13.557 -4.884 1.00 94.88 241 VAL A N 1
ATOM 1871 C CA . VAL A 1 241 ? 4.973 -13.885 -4.191 1.00 94.88 241 VAL A CA 1
ATOM 1872 C C . VAL A 1 241 ? 3.844 -14.020 -5.214 1.00 94.88 241 VAL A C 1
ATOM 1874 O O . VAL A 1 241 ? 3.321 -15.118 -5.407 1.00 94.88 241 VAL A O 1
ATOM 1877 N N . LEU A 1 242 ? 3.525 -12.948 -5.949 1.00 96.81 242 LEU A N 1
ATOM 1878 C CA . LEU A 1 242 ? 2.354 -12.907 -6.831 1.00 96.81 242 LEU A CA 1
ATOM 1879 C C . LEU A 1 242 ? 2.392 -13.918 -7.985 1.00 96.81 242 LEU A C 1
ATOM 1881 O O . LEU A 1 242 ? 1.339 -14.379 -8.414 1.00 96.81 242 LEU A O 1
ATOM 1885 N N . ARG A 1 243 ? 3.575 -14.312 -8.479 1.00 95.50 243 ARG A N 1
ATOM 1886 C CA . ARG A 1 243 ? 3.712 -15.275 -9.592 1.00 95.50 243 ARG A CA 1
ATOM 1887 C C . ARG A 1 243 ? 3.066 -16.642 -9.320 1.00 95.50 243 ARG A C 1
ATOM 1889 O O . ARG A 1 243 ? 2.766 -17.356 -10.273 1.00 95.50 243 ARG A O 1
ATOM 1896 N N . ARG A 1 244 ? 2.870 -17.018 -8.051 1.00 93.94 244 ARG A N 1
ATOM 1897 C CA . ARG A 1 244 ? 2.241 -18.290 -7.642 1.00 93.94 244 ARG A CA 1
ATOM 1898 C C . ARG A 1 244 ? 0.795 -18.134 -7.159 1.00 93.94 244 ARG A C 1
ATOM 1900 O O . ARG A 1 244 ? 0.169 -19.138 -6.835 1.00 93.94 244 ARG A O 1
ATOM 1907 N N . LEU A 1 245 ? 0.268 -16.910 -7.110 1.00 96.62 245 LEU A N 1
ATOM 1908 C CA . LEU A 1 245 ? -1.047 -16.607 -6.550 1.00 96.62 245 LEU A CA 1
ATOM 1909 C C . LEU A 1 245 ? -2.085 -16.391 -7.659 1.00 96.62 245 LEU A C 1
ATOM 1911 O O . LEU A 1 245 ? -1.859 -15.652 -8.615 1.00 96.62 245 LEU A O 1
ATOM 1915 N N . ALA A 1 246 ? -3.247 -17.026 -7.512 1.00 96.94 246 ALA A N 1
ATOM 1916 C CA . ALA A 1 246 ? -4.367 -16.930 -8.442 1.00 96.94 246 ALA A CA 1
ATOM 1917 C C . ALA A 1 246 ? -5.698 -17.027 -7.680 1.00 96.94 246 ALA A C 1
ATOM 1919 O O . ALA A 1 246 ? -6.184 -18.117 -7.385 1.00 96.94 246 ALA A O 1
ATOM 1920 N N . HIS A 1 247 ? -6.290 -15.876 -7.359 1.00 98.31 247 HIS A N 1
ATOM 1921 C CA . HIS A 1 247 ? -7.548 -15.773 -6.617 1.00 98.31 247 HIS A CA 1
ATOM 1922 C C . HIS A 1 247 ? -8.273 -14.466 -6.992 1.00 98.31 247 HIS A C 1
ATOM 1924 O O . HIS A 1 247 ? -7.592 -13.454 -7.156 1.00 98.31 247 HIS A O 1
ATOM 1930 N N . PRO A 1 248 ? -9.618 -14.427 -7.119 1.00 97.44 248 PRO A N 1
ATOM 1931 C CA . PRO A 1 248 ? -10.362 -13.234 -7.554 1.00 97.44 248 PRO A CA 1
ATOM 1932 C C . PRO A 1 248 ? -10.124 -11.974 -6.708 1.00 97.44 248 PRO A C 1
ATOM 1934 O O . PRO A 1 248 ? -10.264 -10.867 -7.225 1.00 97.44 248 PRO A O 1
ATOM 1937 N N . ASN A 1 249 ? -9.751 -12.133 -5.433 1.00 98.50 249 ASN A N 1
ATOM 1938 C CA . ASN A 1 249 ? -9.476 -11.021 -4.517 1.00 98.50 249 ASN A CA 1
ATOM 1939 C C . ASN A 1 249 ? -7.985 -10.707 -4.314 1.00 98.50 249 ASN A C 1
ATOM 1941 O O . ASN A 1 249 ? -7.642 -9.931 -3.427 1.00 98.50 249 ASN A O 1
ATOM 1945 N N . ILE A 1 250 ? -7.100 -11.263 -5.143 1.00 98.38 250 ILE A N 1
ATOM 1946 C CA . ILE A 1 250 ? -5.667 -10.938 -5.182 1.00 98.38 250 ILE A CA 1
ATOM 1947 C C . ILE A 1 250 ? -5.352 -10.333 -6.553 1.00 98.38 250 ILE A C 1
ATOM 1949 O O . ILE A 1 250 ? -5.889 -10.783 -7.563 1.00 98.38 250 ILE A O 1
ATOM 1953 N N . ILE A 1 251 ? -4.500 -9.307 -6.610 1.00 97.81 251 ILE A N 1
ATOM 1954 C CA . ILE A 1 251 ? -4.097 -8.706 -7.886 1.00 97.81 251 ILE A CA 1
ATOM 1955 C C . ILE A 1 251 ? -3.366 -9.730 -8.770 1.00 97.81 251 ILE A C 1
ATOM 1957 O O . ILE A 1 251 ? -2.385 -10.351 -8.359 1.00 97.81 251 ILE A O 1
ATOM 1961 N N . ARG A 1 252 ? -3.827 -9.920 -10.008 1.00 96.81 252 ARG A N 1
ATOM 1962 C CA . ARG A 1 252 ? -3.215 -10.878 -10.935 1.00 96.81 252 ARG A CA 1
ATOM 1963 C C . ARG A 1 252 ? -1.915 -10.331 -11.520 1.00 96.81 252 ARG A C 1
ATOM 1965 O O . ARG A 1 252 ? -1.915 -9.355 -12.275 1.00 96.81 252 ARG A O 1
ATOM 1972 N N . PHE A 1 253 ? -0.816 -11.018 -11.229 1.00 97.50 253 PHE A N 1
ATOM 1973 C CA . PHE A 1 253 ? 0.469 -10.820 -11.894 1.00 97.50 253 PHE A CA 1
ATOM 1974 C C . PHE A 1 253 ? 0.441 -11.395 -13.313 1.00 97.50 253 PHE A C 1
ATOM 1976 O O . PHE A 1 253 ? -0.030 -12.509 -13.541 1.00 97.50 253 PHE A O 1
ATOM 1983 N N . LEU A 1 254 ? 0.943 -10.619 -14.271 1.00 96.50 254 LEU A N 1
ATOM 1984 C CA . LEU A 1 254 ? 0.995 -10.979 -15.691 1.00 96.50 254 LEU A CA 1
ATOM 1985 C C . LEU A 1 254 ? 2.414 -11.342 -16.133 1.00 96.50 254 LEU A C 1
ATOM 1987 O O . LEU A 1 254 ? 2.596 -12.152 -17.039 1.00 96.50 254 LEU A O 1
ATOM 1991 N N . GLY A 1 255 ? 3.421 -10.744 -15.497 1.00 95.69 255 GLY A N 1
ATOM 1992 C CA . GLY A 1 255 ? 4.820 -10.953 -15.831 1.00 95.69 255 GLY A CA 1
ATOM 1993 C C . GLY A 1 255 ? 5.735 -9.890 -15.237 1.00 95.69 255 GLY A C 1
ATOM 1994 O O . GLY A 1 255 ? 5.303 -8.973 -14.536 1.00 95.69 255 GLY A O 1
ATOM 1995 N N . SER A 1 256 ? 7.016 -9.983 -15.573 1.00 96.12 256 SER A N 1
ATOM 1996 C CA . SER A 1 256 ? 8.029 -9.001 -15.190 1.00 96.12 256 SER A CA 1
ATOM 1997 C C . SER A 1 256 ? 9.089 -8.860 -16.278 1.00 96.12 256 SER A C 1
ATOM 1999 O O . SER A 1 256 ? 9.521 -9.854 -16.863 1.00 96.12 256 SER A O 1
ATOM 2001 N N . GLU A 1 257 ? 9.542 -7.633 -16.513 1.00 95.00 257 GLU A N 1
ATOM 2002 C CA . GLU A 1 257 ? 10.616 -7.294 -17.448 1.00 95.00 257 GLU A CA 1
ATOM 2003 C C . GLU A 1 257 ? 11.738 -6.578 -16.698 1.00 95.00 257 GLU A C 1
ATOM 2005 O O . GLU A 1 257 ? 11.495 -5.671 -15.903 1.00 95.00 257 GLU A O 1
ATOM 2010 N N . ARG A 1 258 ? 12.981 -6.968 -16.978 1.00 93.62 258 ARG A N 1
ATOM 2011 C CA . ARG A 1 258 ? 14.175 -6.281 -16.498 1.00 93.62 258 ARG A CA 1
ATOM 2012 C C . ARG A 1 258 ? 14.947 -5.732 -17.692 1.00 93.62 258 ARG A C 1
ATOM 2014 O O . ARG A 1 258 ? 15.342 -6.498 -18.570 1.00 93.62 258 ARG A O 1
ATOM 2021 N N . THR A 1 259 ? 15.190 -4.427 -17.689 1.00 91.50 259 THR A N 1
ATOM 2022 C CA . THR A 1 259 ? 16.108 -3.749 -18.613 1.00 91.50 259 THR A CA 1
ATOM 2023 C C . THR A 1 259 ? 17.433 -3.437 -17.900 1.00 91.50 259 THR A C 1
ATOM 2025 O O . THR A 1 259 ? 17.646 -3.858 -16.760 1.00 91.50 259 THR A O 1
ATOM 2028 N N . LEU A 1 260 ? 18.347 -2.718 -18.560 1.00 88.88 260 LEU A N 1
ATOM 2029 C CA . LEU A 1 260 ? 19.552 -2.187 -17.907 1.00 88.88 260 LEU A CA 1
ATOM 2030 C C . LEU A 1 260 ? 19.191 -1.167 -16.811 1.00 88.88 260 LEU A C 1
ATOM 2032 O O . LEU A 1 260 ? 19.767 -1.188 -15.723 1.00 88.88 260 LEU A O 1
ATOM 2036 N N . ASP A 1 261 ? 18.182 -0.338 -17.087 1.00 90.62 261 ASP A N 1
ATOM 2037 C CA . ASP A 1 261 ? 17.854 0.844 -16.284 1.00 90.62 261 ASP A CA 1
ATOM 2038 C C . ASP A 1 261 ? 16.690 0.629 -15.310 1.00 90.62 261 ASP A C 1
ATOM 2040 O O . ASP A 1 261 ? 16.541 1.382 -14.352 1.00 90.62 261 ASP A O 1
ATOM 2044 N N . THR A 1 262 ? 15.831 -0.369 -15.549 1.00 93.75 262 THR A N 1
ATOM 2045 C CA . THR A 1 262 ? 14.573 -0.534 -14.803 1.00 93.75 262 THR A CA 1
ATOM 2046 C C . THR A 1 262 ? 14.187 -1.989 -14.554 1.00 93.75 262 THR A C 1
ATOM 2048 O O . THR A 1 262 ? 14.502 -2.884 -15.341 1.00 93.75 262 THR A O 1
ATOM 2051 N N . LEU A 1 263 ? 13.430 -2.209 -13.479 1.00 95.69 263 LEU A N 1
ATOM 2052 C CA . LEU A 1 263 ? 12.646 -3.420 -13.251 1.00 95.69 263 LEU A CA 1
ATOM 2053 C C . LEU A 1 263 ? 11.156 -3.061 -13.320 1.00 95.69 263 LEU A C 1
ATOM 2055 O O . LEU A 1 263 ? 10.701 -2.153 -12.626 1.00 95.69 263 LEU A O 1
ATOM 2059 N N . SER A 1 264 ? 10.409 -3.777 -14.152 1.00 96.62 264 SER A N 1
ATOM 2060 C CA . SER A 1 264 ? 8.984 -3.580 -14.412 1.00 96.62 264 SER A CA 1
ATOM 2061 C C . SER A 1 264 ? 8.189 -4.815 -13.998 1.00 96.62 264 SER A C 1
ATOM 2063 O O . SER A 1 264 ? 8.506 -5.928 -14.415 1.00 96.62 264 SER A O 1
ATOM 2065 N N . MET A 1 265 ? 7.119 -4.613 -13.234 1.00 97.00 265 MET A N 1
ATOM 2066 C CA . MET A 1 265 ? 6.105 -5.620 -12.930 1.00 97.00 265 MET A CA 1
ATOM 2067 C C . MET A 1 265 ? 4.818 -5.301 -13.693 1.00 97.00 265 MET A C 1
ATOM 2069 O O . MET A 1 265 ? 4.295 -4.189 -13.582 1.00 97.00 265 MET A O 1
ATOM 2073 N N . PHE A 1 266 ? 4.303 -6.280 -14.437 1.00 97.62 266 PHE A N 1
ATOM 2074 C CA . PHE A 1 266 ? 3.039 -6.191 -15.164 1.00 97.62 266 PHE A CA 1
ATOM 2075 C C . PHE A 1 266 ? 1.922 -6.821 -14.330 1.00 97.62 266 PHE A C 1
ATOM 2077 O O . PHE A 1 266 ? 1.997 -7.994 -13.959 1.00 97.62 266 PHE A O 1
ATOM 2084 N N . LEU A 1 267 ? 0.879 -6.043 -14.061 1.00 97.00 267 LEU A N 1
ATOM 2085 C CA . LEU A 1 267 ? -0.321 -6.444 -13.332 1.00 97.00 267 LEU A CA 1
ATOM 2086 C C . LEU A 1 267 ? -1.552 -6.236 -14.219 1.00 97.00 267 LEU A C 1
ATOM 2088 O O . LEU A 1 267 ? -1.546 -5.392 -15.121 1.00 97.00 267 LEU A O 1
ATOM 2092 N N . GLU A 1 268 ? -2.629 -6.969 -13.953 1.00 95.50 268 GLU A N 1
ATOM 2093 C CA . GLU A 1 268 ? -3.930 -6.621 -14.530 1.00 95.50 268 GLU A CA 1
ATOM 2094 C C . GLU A 1 268 ? -4.337 -5.188 -14.139 1.00 95.50 268 GLU A C 1
ATOM 2096 O O . GLU A 1 268 ? -4.037 -4.715 -13.040 1.00 95.50 268 GLU A O 1
ATOM 2101 N N . TYR A 1 269 ? -5.007 -4.477 -15.046 1.00 94.75 269 TYR A N 1
ATOM 2102 C CA . TYR A 1 269 ? -5.537 -3.155 -14.734 1.00 94.75 269 TYR A CA 1
ATOM 2103 C C . TYR A 1 269 ? -6.904 -3.260 -14.053 1.00 94.75 269 TYR A C 1
ATOM 2105 O O . TYR A 1 269 ? -7.800 -3.942 -14.554 1.00 94.75 269 TYR A O 1
ATOM 2113 N N . ILE A 1 270 ? -7.071 -2.550 -12.935 1.00 94.00 270 ILE A N 1
ATOM 2114 C CA . ILE A 1 270 ? -8.331 -2.475 -12.192 1.00 94.00 270 ILE A CA 1
ATOM 2115 C C . ILE A 1 270 ? -8.972 -1.109 -12.467 1.00 94.00 270 ILE A C 1
ATOM 2117 O O . ILE A 1 270 ? -8.379 -0.102 -12.081 1.00 94.00 270 ILE A O 1
ATOM 2121 N N . PRO A 1 271 ? -10.142 -1.047 -13.133 1.00 86.12 271 PRO A N 1
ATOM 2122 C CA . PRO A 1 271 ? -10.848 0.209 -13.374 1.00 86.12 271 PRO A CA 1
ATOM 2123 C C . PRO A 1 271 ? -11.457 0.693 -12.060 1.00 86.12 271 PRO A C 1
ATOM 2125 O O . PRO A 1 271 ? -12.434 0.112 -11.597 1.00 86.12 271 PRO A O 1
ATOM 2128 N N . GLY A 1 272 ? -10.808 1.670 -11.429 1.00 88.69 272 GLY A N 1
ATOM 2129 C CA . GLY A 1 272 ? -11.115 2.153 -10.086 1.00 88.69 272 GLY A CA 1
ATOM 2130 C C . GLY A 1 272 ? -9.853 2.663 -9.383 1.00 88.69 272 GLY A C 1
ATOM 2131 O O . GLY A 1 272 ? -8.906 3.099 -10.041 1.00 88.69 272 GLY A O 1
ATOM 2132 N N . ASP A 1 273 ? -9.828 2.603 -8.052 1.00 89.94 273 ASP A N 1
ATOM 2133 C CA . ASP A 1 273 ? -8.750 3.158 -7.220 1.00 89.94 273 ASP A CA 1
ATOM 2134 C C . ASP A 1 273 ? -8.561 2.348 -5.924 1.00 89.94 273 ASP A C 1
ATOM 2136 O O . ASP A 1 273 ? -9.304 1.402 -5.655 1.00 89.94 273 ASP A O 1
ATOM 2140 N N . HIS A 1 274 ? -7.574 2.697 -5.097 1.00 93.75 274 HIS A N 1
ATOM 2141 C CA . HIS A 1 274 ? -7.404 2.079 -3.781 1.00 93.75 274 HIS A CA 1
ATOM 2142 C C . HIS A 1 274 ? -8.306 2.722 -2.713 1.00 93.75 274 HIS A C 1
ATOM 2144 O O . HIS A 1 274 ? -8.546 3.934 -2.731 1.00 93.75 274 HIS A O 1
ATOM 2150 N N . LEU A 1 275 ? -8.770 1.938 -1.728 1.00 94.81 275 LEU A N 1
ATOM 2151 C CA . LEU A 1 275 ? -9.673 2.429 -0.670 1.00 94.81 275 LEU A CA 1
ATOM 2152 C C . LEU A 1 275 ? -9.108 3.649 0.060 1.00 94.81 275 LEU A C 1
ATOM 2154 O O . LEU A 1 275 ? -9.843 4.586 0.340 1.00 94.81 275 LEU A O 1
ATOM 2158 N N . GLY A 1 276 ? -7.798 3.687 0.310 1.00 92.06 276 GLY A N 1
ATOM 2159 C CA . GLY A 1 276 ? -7.151 4.818 0.985 1.00 92.06 276 GLY A CA 1
ATOM 2160 C C . GLY A 1 276 ? -7.274 6.158 0.239 1.00 92.06 276 GLY A C 1
ATOM 2161 O O . GLY A 1 276 ? -7.128 7.207 0.861 1.00 92.06 276 GLY A O 1
ATOM 2162 N N . LYS A 1 277 ? -7.546 6.149 -1.076 1.00 88.12 277 LYS A N 1
ATOM 2163 C CA . LYS A 1 277 ? -7.898 7.354 -1.836 1.00 88.12 277 LYS A CA 1
ATOM 2164 C C . LYS A 1 277 ? -9.412 7.558 -1.878 1.00 88.12 277 LYS A C 1
ATOM 2166 O O . LYS A 1 277 ? -9.847 8.678 -1.639 1.00 88.12 277 LYS A O 1
ATOM 2171 N N . LEU A 1 278 ? -10.206 6.497 -2.053 1.00 91.38 278 LEU A N 1
ATOM 2172 C CA . LEU A 1 278 ? -11.669 6.584 -1.951 1.00 91.38 278 LEU A CA 1
ATOM 2173 C C . LEU A 1 278 ? -12.105 7.250 -0.632 1.00 91.38 278 LEU A C 1
ATOM 2175 O O . LEU A 1 278 ? -12.872 8.201 -0.657 1.00 91.38 278 LEU A O 1
ATOM 2179 N N . LEU A 1 279 ? -11.533 6.846 0.505 1.00 92.31 279 LEU A N 1
ATOM 2180 C CA . LEU A 1 279 ? -11.803 7.435 1.824 1.00 92.31 279 LEU A CA 1
ATOM 2181 C C . LEU A 1 279 ? -11.415 8.921 1.924 1.00 92.31 279 LEU A C 1
ATOM 2183 O O . LEU A 1 279 ? -12.071 9.672 2.644 1.00 92.31 279 LEU A O 1
ATOM 2187 N N . LYS A 1 280 ? -10.380 9.365 1.196 1.00 89.00 280 LYS A N 1
ATOM 2188 C CA . LYS A 1 280 ? -9.993 10.786 1.111 1.00 89.00 280 LYS A CA 1
ATOM 2189 C C . LYS A 1 280 ? -10.968 11.585 0.240 1.00 89.00 280 LYS A C 1
ATOM 2191 O O . LYS A 1 280 ? -11.256 12.732 0.570 1.00 89.00 280 LYS A O 1
ATOM 2196 N N . ASP A 1 281 ? -11.481 10.974 -0.826 1.00 88.94 281 ASP A N 1
ATOM 2197 C CA . ASP A 1 281 ? -12.381 11.604 -1.797 1.00 88.94 281 ASP A CA 1
ATOM 2198 C C . ASP A 1 281 ? -13.851 11.633 -1.313 1.00 88.94 281 ASP A C 1
ATOM 2200 O O . ASP A 1 281 ? -14.559 12.610 -1.560 1.00 88.94 281 ASP A O 1
ATOM 2204 N N . THR A 1 282 ? -14.323 10.594 -0.606 1.00 89.31 282 THR A N 1
ATOM 2205 C CA . THR A 1 282 ? -15.739 10.421 -0.202 1.00 89.31 282 THR A CA 1
ATOM 2206 C C . THR A 1 282 ? -15.991 10.426 1.306 1.00 89.31 282 THR A C 1
ATOM 2208 O O . THR A 1 282 ? -17.147 10.473 1.726 1.00 89.31 282 THR A O 1
ATOM 2211 N N . GLY A 1 283 ? -14.951 10.362 2.140 1.00 92.62 283 GLY A N 1
ATOM 2212 C CA . GLY A 1 283 ? -15.099 10.128 3.578 1.00 92.62 283 GLY A CA 1
ATOM 2213 C C . GLY A 1 283 ? -15.441 8.670 3.912 1.00 92.62 283 GLY A C 1
ATOM 2214 O O . GLY A 1 283 ? -15.218 7.763 3.109 1.00 92.62 283 GLY A O 1
ATOM 2215 N N . LYS A 1 284 ? -15.946 8.443 5.133 1.00 93.25 284 LYS A N 1
ATOM 2216 C CA . LYS A 1 284 ? -16.186 7.099 5.685 1.00 93.25 284 LYS A CA 1
ATOM 2217 C C . LYS A 1 284 ? -17.247 6.309 4.916 1.00 93.25 284 LYS A C 1
ATOM 2219 O O . LYS A 1 284 ? -18.202 6.879 4.394 1.00 93.25 284 LYS A O 1
ATOM 2224 N N . LEU A 1 285 ? -17.108 4.986 4.917 1.00 93.94 285 LEU A N 1
ATOM 2225 C CA . LEU A 1 285 ? -18.039 4.072 4.256 1.00 93.94 285 LEU A CA 1
ATOM 2226 C C . LEU A 1 285 ? -19.183 3.652 5.191 1.00 93.94 285 LEU A C 1
ATOM 2228 O O . LEU A 1 285 ? -19.020 3.556 6.407 1.00 93.94 285 LEU A O 1
ATOM 2232 N N . GLU A 1 286 ? -20.350 3.359 4.614 1.00 93.75 286 GLU A N 1
ATOM 2233 C CA . GLU A 1 286 ? -21.472 2.763 5.349 1.00 93.75 286 GLU A CA 1
ATOM 2234 C C . GLU A 1 286 ? -21.177 1.310 5.755 1.00 93.75 286 GLU A C 1
ATOM 2236 O O . GLU A 1 286 ? -20.565 0.564 4.991 1.00 93.75 286 GLU A O 1
ATOM 2241 N N . ASP A 1 287 ? -21.705 0.866 6.902 1.00 94.06 287 ASP A N 1
ATOM 2242 C CA . ASP A 1 287 ? -21.553 -0.503 7.436 1.00 94.06 287 ASP A CA 1
ATOM 2243 C C . ASP A 1 287 ? -21.800 -1.615 6.396 1.00 94.06 287 ASP A C 1
ATOM 2245 O O . ASP A 1 287 ? -21.050 -2.588 6.319 1.00 94.06 287 ASP A O 1
ATOM 2249 N N . LYS A 1 288 ? -22.819 -1.466 5.539 1.00 95.12 288 LYS A N 1
ATOM 2250 C CA . LYS A 1 288 ? -23.112 -2.441 4.474 1.00 95.12 288 LYS A CA 1
ATOM 2251 C C . LYS A 1 288 ? -21.962 -2.563 3.473 1.00 95.12 288 LYS A C 1
ATOM 2253 O O . LYS A 1 288 ? -21.617 -3.675 3.076 1.00 95.12 288 LYS A O 1
ATOM 2258 N N . THR A 1 289 ? -21.373 -1.433 3.093 1.00 95.19 289 THR A N 1
ATOM 2259 C CA . THR A 1 289 ? -20.235 -1.341 2.173 1.00 95.19 289 THR A CA 1
ATOM 2260 C C . THR A 1 289 ? -18.969 -1.875 2.835 1.00 95.19 289 THR A C 1
ATOM 2262 O O . THR A 1 289 ? -18.285 -2.701 2.236 1.00 95.19 289 THR A O 1
ATOM 2265 N N . VAL A 1 290 ? -18.719 -1.506 4.099 1.00 96.69 290 VAL A N 1
ATOM 2266 C CA . VAL A 1 290 ? -17.629 -2.059 4.922 1.00 96.69 290 VAL A CA 1
ATOM 2267 C C . VAL A 1 290 ? -17.724 -3.585 4.964 1.00 96.69 290 VAL A C 1
ATOM 2269 O O . VAL A 1 290 ? -16.804 -4.261 4.522 1.00 96.69 290 VAL A O 1
ATOM 2272 N N . ARG A 1 291 ? -18.864 -4.154 5.379 1.00 97.38 291 ARG A N 1
ATOM 2273 C CA . ARG A 1 291 ? -19.081 -5.612 5.446 1.00 97.38 291 ARG A CA 1
ATOM 2274 C C . ARG A 1 291 ? -18.881 -6.306 4.092 1.00 97.38 291 ARG A C 1
ATOM 2276 O O . ARG A 1 291 ? -18.317 -7.399 4.043 1.00 97.38 291 ARG A O 1
ATOM 2283 N N . PHE A 1 292 ? -19.338 -5.690 3.001 1.00 97.00 292 PHE A N 1
ATOM 2284 C CA . PHE A 1 292 ? -19.196 -6.232 1.646 1.00 97.00 292 PHE A CA 1
ATOM 2285 C C . PHE A 1 292 ? -17.733 -6.287 1.175 1.00 97.00 292 PHE A C 1
ATOM 2287 O O . PHE A 1 292 ? -17.321 -7.285 0.580 1.00 97.00 292 PHE A O 1
ATOM 2294 N N . ILE A 1 293 ? -16.951 -5.247 1.474 1.00 97.94 293 ILE A N 1
ATOM 2295 C CA . ILE A 1 293 ? -15.513 -5.180 1.188 1.00 97.94 293 ILE A CA 1
ATOM 2296 C C . ILE A 1 293 ? -14.743 -6.138 2.106 1.00 97.94 293 ILE A C 1
ATOM 2298 O O . ILE A 1 293 ? -13.979 -6.966 1.617 1.00 97.94 293 ILE A O 1
ATOM 2302 N N . THR A 1 294 ? -14.985 -6.090 3.420 1.00 98.50 294 THR A N 1
ATOM 2303 C CA . THR A 1 294 ? -14.319 -6.939 4.420 1.00 98.50 294 THR A CA 1
ATOM 2304 C C . THR A 1 294 ? -14.429 -8.417 4.074 1.00 98.50 294 THR A C 1
ATOM 2306 O O . THR A 1 294 ? -13.430 -9.123 4.160 1.00 98.50 294 THR A O 1
ATOM 2309 N N . ARG A 1 295 ? -15.596 -8.891 3.610 1.00 98.62 295 ARG A N 1
ATOM 2310 C CA . ARG A 1 295 ? -15.749 -10.279 3.142 1.00 98.62 295 ARG A CA 1
ATOM 2311 C C . ARG A 1 295 ? -14.758 -10.619 2.023 1.00 98.62 295 ARG A C 1
ATOM 2313 O O . ARG A 1 295 ? -14.045 -11.603 2.142 1.00 98.62 295 ARG A O 1
ATOM 2320 N N . GLN A 1 296 ? -14.659 -9.777 0.993 1.00 98.56 296 GLN A N 1
ATOM 2321 C CA . GLN A 1 296 ? -13.726 -9.982 -0.123 1.00 98.56 296 GLN A CA 1
ATOM 2322 C C . GLN A 1 296 ? -12.252 -9.949 0.316 1.00 98.56 296 GLN A C 1
ATOM 2324 O O . GLN A 1 296 ? -11.434 -10.696 -0.219 1.00 98.56 296 GLN A O 1
ATOM 2329 N N . ILE A 1 297 ? -11.904 -9.103 1.293 1.00 98.62 297 ILE A N 1
ATOM 2330 C CA . ILE A 1 297 ? -10.552 -9.077 1.872 1.00 98.62 297 ILE A CA 1
ATOM 2331 C C . ILE A 1 297 ? -10.285 -10.380 2.638 1.00 98.62 297 ILE A C 1
ATOM 2333 O O . ILE A 1 297 ? -9.238 -10.987 2.439 1.00 98.62 297 ILE A O 1
ATOM 2337 N N . VAL A 1 298 ? -11.233 -10.850 3.457 1.00 98.69 298 VAL A N 1
ATOM 2338 C CA . VAL A 1 298 ? -11.125 -12.117 4.203 1.00 98.69 298 VAL A CA 1
ATOM 2339 C C . VAL A 1 298 ? -11.004 -13.320 3.263 1.00 98.69 298 VAL A C 1
ATOM 2341 O O . VAL A 1 298 ? -10.148 -14.168 3.500 1.00 98.69 298 VAL A O 1
ATOM 2344 N N . ASP A 1 299 ? -11.780 -13.371 2.177 1.00 98.69 299 ASP A N 1
ATOM 2345 C CA . ASP A 1 299 ? -11.672 -14.418 1.151 1.00 98.69 299 ASP A CA 1
ATOM 2346 C C . ASP A 1 299 ? -10.256 -14.433 0.528 1.00 98.69 299 ASP A C 1
ATOM 2348 O O . ASP A 1 299 ? -9.643 -15.490 0.363 1.00 98.69 299 ASP A O 1
ATOM 2352 N N . GLY A 1 300 ? -9.688 -13.251 0.248 1.00 98.62 300 GLY A N 1
ATOM 2353 C CA . GLY A 1 300 ? -8.304 -13.097 -0.213 1.00 98.62 300 GLY A CA 1
ATOM 2354 C C . GLY A 1 300 ? -7.253 -13.526 0.819 1.00 98.62 300 GLY A C 1
ATOM 2355 O O . GLY A 1 300 ? -6.346 -14.286 0.481 1.00 98.62 300 GLY A O 1
ATOM 2356 N N . LEU A 1 301 ? -7.375 -13.085 2.074 1.00 98.50 301 LEU A N 1
ATOM 2357 C CA . LEU A 1 301 ? -6.458 -13.446 3.163 1.00 98.50 301 LEU A CA 1
ATOM 2358 C C . LEU A 1 301 ? -6.468 -14.950 3.449 1.00 98.50 301 LEU A C 1
ATOM 2360 O O . LEU A 1 301 ? -5.404 -15.551 3.567 1.00 98.50 301 LEU A O 1
ATOM 2364 N N . ALA A 1 302 ? -7.645 -15.581 3.489 1.00 98.38 302 ALA A N 1
ATOM 2365 C CA . ALA A 1 302 ? -7.767 -17.022 3.692 1.00 98.38 302 ALA A CA 1
ATOM 2366 C C . ALA A 1 302 ? -6.998 -17.811 2.617 1.00 98.38 302 ALA A C 1
ATOM 2368 O O . ALA A 1 302 ? -6.286 -18.766 2.933 1.00 98.38 302 ALA A O 1
ATOM 2369 N N . TYR A 1 303 ? -7.075 -17.370 1.356 1.00 98.56 303 TYR A N 1
ATOM 2370 C CA . TYR A 1 303 ? -6.284 -17.938 0.266 1.00 98.56 303 TYR A CA 1
ATOM 2371 C C . TYR A 1 303 ? -4.769 -17.722 0.450 1.00 98.56 303 TYR A C 1
ATOM 2373 O O . TYR A 1 303 ? -4.000 -18.670 0.266 1.00 98.56 303 TYR A O 1
ATOM 2381 N N . LEU A 1 304 ? -4.324 -16.522 0.848 1.00 97.56 304 LEU A N 1
ATOM 2382 C CA . LEU A 1 304 ? -2.904 -16.238 1.119 1.00 97.56 304 LEU A CA 1
ATOM 2383 C C . LEU A 1 304 ? -2.349 -17.119 2.244 1.00 97.56 304 LEU A C 1
ATOM 2385 O O . LEU A 1 304 ? -1.308 -17.753 2.072 1.00 97.56 304 LEU A O 1
ATOM 2389 N N . HIS A 1 305 ? -3.073 -17.214 3.361 1.00 96.19 305 HIS A N 1
ATOM 2390 C CA . HIS A 1 305 ? -2.638 -17.935 4.560 1.00 96.19 305 HIS A CA 1
ATOM 2391 C C . HIS A 1 305 ? -2.528 -19.442 4.318 1.00 96.19 305 HIS A C 1
ATOM 2393 O O . HIS A 1 305 ? -1.559 -20.062 4.761 1.00 96.19 305 HIS A O 1
ATOM 2399 N N . VAL A 1 306 ? -3.466 -20.025 3.560 1.00 95.88 306 VAL A N 1
ATOM 2400 C CA . VAL A 1 306 ? -3.388 -21.425 3.096 1.00 95.88 306 VAL A CA 1
ATOM 2401 C C . VAL A 1 306 ? -2.251 -21.620 2.085 1.00 95.88 306 VAL A C 1
ATOM 2403 O O . VAL A 1 306 ? -1.609 -22.667 2.087 1.00 95.88 306 VAL A O 1
ATOM 2406 N N . SER A 1 307 ? -1.945 -20.603 1.275 1.00 95.00 307 SER A N 1
ATOM 2407 C CA . SER A 1 307 ? -0.801 -20.595 0.346 1.00 95.00 307 SER A CA 1
ATOM 2408 C C . SER A 1 307 ? 0.550 -20.316 1.031 1.00 95.00 307 SER A C 1
ATOM 2410 O O . SER A 1 307 ? 1.556 -20.143 0.346 1.00 95.00 307 SER A O 1
ATOM 2412 N N . GLY A 1 308 ? 0.595 -20.245 2.367 1.00 92.75 308 GLY A N 1
ATOM 2413 C CA . GLY A 1 308 ? 1.823 -20.018 3.134 1.00 92.75 308 GLY A CA 1
ATOM 2414 C C . GLY A 1 308 ? 2.382 -18.592 3.056 1.00 92.75 308 GLY A C 1
ATOM 2415 O O . GLY A 1 308 ? 3.540 -18.392 3.423 1.00 92.75 308 GLY A O 1
ATOM 2416 N N . VAL A 1 309 ? 1.586 -17.621 2.594 1.00 94.38 309 VAL A N 1
ATOM 2417 C CA . VAL A 1 309 ? 1.956 -16.203 2.461 1.00 94.38 309 VAL A CA 1
ATOM 2418 C C . VAL A 1 309 ? 1.326 -15.385 3.589 1.00 94.38 309 VAL A C 1
ATOM 2420 O O . VAL A 1 309 ? 0.147 -15.564 3.893 1.00 94.38 309 VAL A O 1
ATOM 2423 N N . ILE A 1 310 ? 2.095 -14.467 4.176 1.00 94.62 310 ILE A N 1
ATOM 2424 C CA . ILE A 1 310 ? 1.624 -13.448 5.130 1.00 94.62 310 ILE A CA 1
ATOM 2425 C C . ILE A 1 310 ? 1.802 -12.079 4.460 1.00 94.62 310 ILE A C 1
ATOM 2427 O O . ILE A 1 310 ? 2.858 -11.821 3.882 1.00 94.62 310 ILE A O 1
ATOM 2431 N N . HIS A 1 311 ? 0.780 -11.221 4.459 1.00 95.38 311 HIS A N 1
ATOM 2432 C CA . HIS A 1 311 ? 0.792 -9.972 3.691 1.00 95.38 311 HIS A CA 1
ATOM 2433 C C . HIS A 1 311 ? 1.701 -8.896 4.308 1.00 95.38 311 HIS A C 1
ATOM 2435 O O . HIS A 1 311 ? 2.437 -8.235 3.571 1.00 95.38 311 HIS A O 1
ATOM 2441 N N . CYS A 1 312 ? 1.660 -8.728 5.633 1.00 91.31 312 CYS A N 1
ATOM 2442 C CA . CYS A 1 312 ? 2.481 -7.806 6.441 1.00 91.31 312 CYS A CA 1
ATOM 2443 C C . CYS A 1 312 ? 2.289 -6.282 6.204 1.00 91.31 312 CYS A C 1
ATOM 2445 O O . CYS A 1 312 ? 2.732 -5.494 7.033 1.00 91.31 312 CYS A O 1
ATOM 2447 N N . ASP A 1 313 ? 1.606 -5.827 5.139 1.00 91.00 313 ASP A N 1
ATOM 2448 C CA . ASP A 1 313 ? 1.223 -4.401 4.933 1.00 91.00 313 ASP A CA 1
ATOM 2449 C C . ASP A 1 313 ? -0.262 -4.215 4.542 1.00 91.00 313 ASP A C 1
ATOM 2451 O O . ASP A 1 313 ? -0.588 -3.541 3.562 1.00 91.00 313 ASP A O 1
ATOM 2455 N N . LEU A 1 314 ? -1.196 -4.883 5.231 1.00 96.88 314 LEU A N 1
ATOM 2456 C CA . LEU A 1 314 ? -2.629 -4.780 4.911 1.00 96.88 314 LEU A CA 1
ATOM 2457 C C . LEU A 1 314 ? -3.244 -3.478 5.465 1.00 96.88 314 LEU A C 1
ATOM 2459 O O . LEU A 1 314 ? -3.169 -3.208 6.661 1.00 96.88 314 LEU A O 1
ATOM 2463 N N . ARG A 1 315 ? -3.847 -2.669 4.587 1.00 95.44 315 ARG A N 1
ATOM 2464 C CA . ARG A 1 315 ? -4.456 -1.358 4.887 1.00 95.44 315 ARG A CA 1
ATOM 2465 C C . ARG A 1 315 ? -5.321 -0.879 3.723 1.00 95.44 315 ARG A C 1
ATOM 2467 O O . ARG A 1 315 ? -5.240 -1.432 2.628 1.00 95.44 315 ARG A O 1
ATOM 2474 N N . CYS A 1 316 ? -6.103 0.193 3.875 1.00 96.19 316 CYS A N 1
ATOM 2475 C CA . CYS A 1 316 ? -6.956 0.659 2.772 1.00 96.19 316 CYS A CA 1
ATOM 2476 C C . CYS A 1 316 ? -6.161 1.090 1.522 1.00 96.19 316 CYS A C 1
ATOM 2478 O O . CYS A 1 316 ? -6.673 1.031 0.405 1.00 96.19 316 CYS A O 1
ATOM 2480 N N . SER A 1 317 ? -4.902 1.513 1.651 1.00 92.56 317 SER A N 1
ATOM 2481 C CA . SER A 1 317 ? -4.050 1.810 0.490 1.00 92.56 317 SER A CA 1
ATOM 2482 C C . SER A 1 317 ? -3.460 0.580 -0.214 1.00 92.56 317 SER A C 1
ATOM 2484 O O . SER A 1 317 ? -2.909 0.749 -1.297 1.00 92.56 317 SER A O 1
ATOM 2486 N N . THR A 1 318 ? -3.628 -0.634 0.326 1.00 96.19 318 THR A N 1
ATOM 2487 C CA . THR A 1 318 ? -3.254 -1.917 -0.307 1.00 96.19 318 THR A CA 1
ATOM 2488 C C . THR A 1 318 ? -4.461 -2.732 -0.808 1.00 96.19 318 THR A C 1
ATOM 2490 O O . THR A 1 318 ? -4.306 -3.850 -1.299 1.00 96.19 318 THR A O 1
ATOM 2493 N N . ILE A 1 319 ? -5.668 -2.145 -0.791 1.00 98.19 319 ILE A N 1
ATOM 2494 C CA . ILE A 1 319 ? -6.892 -2.714 -1.382 1.00 98.19 319 ILE A CA 1
ATOM 2495 C C . ILE A 1 319 ? -7.355 -1.861 -2.567 1.00 98.19 319 ILE A C 1
ATOM 2497 O O . ILE A 1 319 ? -7.840 -0.747 -2.374 1.00 98.19 319 ILE A O 1
ATOM 2501 N N . LEU A 1 320 ? -7.259 -2.395 -3.787 1.00 96.56 320 LEU A N 1
ATOM 2502 C CA . LEU A 1 320 ? -7.899 -1.830 -4.982 1.00 96.56 320 LEU A CA 1
ATOM 2503 C C . LEU A 1 320 ? -9.381 -2.200 -5.011 1.00 96.56 320 LEU A C 1
ATOM 2505 O O . LEU A 1 320 ? -9.734 -3.346 -4.732 1.00 96.56 320 LEU A O 1
ATOM 2509 N N . VAL A 1 321 ? -10.239 -1.266 -5.416 1.00 94.75 321 VAL A N 1
ATOM 2510 C CA . VAL A 1 321 ? -11.669 -1.492 -5.646 1.00 94.75 321 VAL A CA 1
ATOM 2511 C C . VAL A 1 321 ? -12.028 -1.009 -7.036 1.00 94.75 321 VAL A C 1
ATOM 2513 O O . VAL A 1 321 ? -11.723 0.119 -7.411 1.00 94.75 321 VAL A O 1
ATOM 2516 N N . SER A 1 322 ? -12.668 -1.888 -7.801 1.00 92.00 322 SER A N 1
ATOM 2517 C CA . SER A 1 322 ? -13.175 -1.541 -9.127 1.00 92.00 322 SER A CA 1
ATOM 2518 C C . SER A 1 322 ? -14.519 -0.812 -9.077 1.00 92.00 322 SER A C 1
ATOM 2520 O O . SER A 1 322 ? -15.274 -0.971 -8.119 1.00 92.00 322 SER A O 1
ATOM 2522 N N . ASP A 1 323 ? -14.877 -0.130 -10.165 1.00 86.00 323 ASP A N 1
ATOM 2523 C CA . ASP A 1 323 ? -16.188 0.508 -10.375 1.00 86.00 323 ASP A CA 1
ATOM 2524 C C . ASP A 1 323 ? -17.375 -0.472 -10.214 1.00 86.00 323 ASP A C 1
ATOM 2526 O O . ASP A 1 323 ? -18.504 -0.068 -9.941 1.00 86.00 323 ASP A O 1
ATOM 2530 N N . PHE A 1 324 ? -17.120 -1.780 -10.342 1.00 87.44 324 PHE A N 1
ATOM 2531 C CA . PHE A 1 324 ? -18.089 -2.867 -10.142 1.00 87.44 324 PHE A CA 1
ATOM 2532 C C . PHE A 1 324 ? -18.093 -3.444 -8.711 1.00 87.44 324 PHE A C 1
ATOM 2534 O O . PHE A 1 324 ? -18.731 -4.464 -8.456 1.00 87.44 324 PHE A O 1
ATOM 2541 N N . GLY A 1 325 ? -17.353 -2.841 -7.775 1.00 87.12 325 GLY A N 1
ATOM 2542 C CA . GLY A 1 325 ? -17.261 -3.262 -6.373 1.00 87.12 325 GLY A CA 1
ATOM 2543 C C . GLY A 1 325 ? -16.359 -4.474 -6.100 1.00 87.12 325 GLY A C 1
ATOM 2544 O O . GLY A 1 325 ? -16.277 -4.919 -4.955 1.00 87.12 325 GLY A O 1
ATOM 2545 N N . LEU A 1 326 ? -15.666 -5.020 -7.107 1.00 93.69 326 LEU A N 1
ATOM 2546 C CA . LEU A 1 326 ? -14.710 -6.116 -6.901 1.00 93.69 326 LEU A CA 1
ATOM 2547 C C . LEU A 1 326 ? -13.425 -5.583 -6.260 1.00 93.69 326 LEU A C 1
ATOM 2549 O O . LEU A 1 326 ? -12.810 -4.665 -6.814 1.00 93.69 326 LEU A O 1
ATOM 2553 N N . CYS A 1 327 ? -13.017 -6.179 -5.138 1.00 97.12 327 CYS A N 1
ATOM 2554 C CA . CYS A 1 327 ? -11.825 -5.804 -4.374 1.00 97.12 327 CYS A CA 1
ATOM 2555 C C . CYS A 1 327 ? -10.633 -6.721 -4.681 1.00 97.12 327 CYS A C 1
ATOM 2557 O O . CYS A 1 327 ? -10.815 -7.932 -4.823 1.00 97.12 327 CYS A O 1
ATOM 2559 N N . ARG A 1 328 ? -9.414 -6.167 -4.710 1.00 97.94 328 ARG A N 1
ATOM 2560 C CA . ARG A 1 328 ? -8.151 -6.910 -4.857 1.00 97.94 328 ARG A CA 1
ATOM 2561 C C . ARG A 1 328 ? -7.069 -6.400 -3.912 1.00 97.94 328 ARG A C 1
ATOM 2563 O O . ARG A 1 328 ? -6.766 -5.209 -3.907 1.00 97.94 328 ARG A O 1
ATOM 2570 N N . ILE A 1 329 ? -6.450 -7.320 -3.181 1.00 98.56 329 ILE A N 1
ATOM 2571 C CA . ILE A 1 329 ? -5.254 -7.075 -2.368 1.00 98.56 329 ILE A CA 1
ATOM 2572 C C . ILE A 1 329 ? -4.037 -6.933 -3.300 1.00 98.56 329 ILE A C 1
ATOM 2574 O O . ILE A 1 329 ? -3.861 -7.743 -4.216 1.00 98.56 329 ILE A O 1
ATOM 2578 N N . PHE A 1 330 ? -3.205 -5.914 -3.077 1.00 95.50 330 PHE A N 1
ATOM 2579 C CA . PHE A 1 330 ? -1.927 -5.675 -3.764 1.00 95.50 330 PHE A CA 1
ATOM 2580 C C . PHE A 1 330 ? -0.878 -5.127 -2.783 1.00 95.50 330 PHE A C 1
ATOM 2582 O O . PHE A 1 330 ? -1.225 -4.738 -1.677 1.00 95.50 330 PHE A O 1
ATOM 2589 N N . GLY A 1 331 ? 0.390 -5.010 -3.195 1.00 91.19 331 GLY A N 1
ATOM 2590 C CA . GLY A 1 331 ? 1.424 -4.393 -2.353 1.00 91.19 331 GLY A CA 1
ATOM 2591 C C . GLY A 1 331 ? 2.281 -5.387 -1.571 1.00 91.19 331 GLY A C 1
ATOM 2592 O O . GLY A 1 331 ? 2.774 -5.049 -0.499 1.00 91.19 331 GLY A O 1
ATOM 2593 N N . PHE A 1 332 ? 2.534 -6.573 -2.133 1.00 94.31 332 PHE A N 1
ATOM 2594 C CA . PHE A 1 332 ? 3.258 -7.684 -1.492 1.00 94.31 332 PHE A CA 1
ATOM 2595 C C . PHE A 1 332 ? 4.780 -7.459 -1.346 1.00 94.31 332 PHE A C 1
ATOM 2597 O O . PHE A 1 332 ? 5.576 -8.394 -1.415 1.00 94.31 332 PHE A O 1
ATOM 2604 N N . GLY A 1 333 ? 5.221 -6.207 -1.205 1.00 87.38 333 GLY A N 1
ATOM 2605 C CA . GLY A 1 333 ? 6.639 -5.846 -1.177 1.00 87.38 333 GLY A CA 1
ATOM 2606 C C . GLY A 1 333 ? 7.373 -6.369 0.059 1.00 87.38 333 GLY A C 1
ATOM 2607 O O . GLY A 1 333 ? 8.524 -6.790 -0.045 1.00 87.38 333 GLY A O 1
ATOM 2608 N N . VAL A 1 334 ? 6.683 -6.387 1.200 1.00 84.44 334 VAL A N 1
ATOM 2609 C CA . VAL A 1 334 ? 7.191 -6.840 2.509 1.00 84.44 334 VAL A CA 1
ATOM 2610 C C . VAL A 1 334 ? 6.557 -8.158 2.973 1.00 84.44 334 VAL A C 1
ATOM 2612 O O . VAL A 1 334 ? 6.702 -8.540 4.126 1.00 84.44 334 VAL A O 1
ATOM 2615 N N . SER A 1 335 ? 5.827 -8.845 2.092 1.00 88.56 335 SER A N 1
ATOM 2616 C CA . SER A 1 335 ? 5.136 -10.089 2.436 1.00 88.56 335 SER A CA 1
ATOM 2617 C C . SER A 1 335 ? 6.109 -11.242 2.655 1.00 88.56 335 SER A C 1
ATOM 2619 O O . SER A 1 335 ? 7.071 -11.408 1.897 1.00 88.56 335 SER A O 1
ATOM 2621 N N . GLU A 1 336 ? 5.816 -12.072 3.649 1.00 86.81 336 GLU A N 1
ATOM 2622 C CA . GLU A 1 336 ? 6.624 -13.234 4.011 1.00 86.81 336 GLU A CA 1
ATOM 2623 C C . GLU A 1 336 ? 6.051 -14.546 3.469 1.00 86.81 336 GLU A C 1
ATOM 2625 O O . GLU A 1 336 ? 4.881 -14.647 3.090 1.00 86.81 336 GLU A O 1
ATOM 2630 N N . GLN A 1 337 ? 6.907 -15.567 3.412 1.00 84.12 337 GLN A N 1
ATOM 2631 C CA . GLN A 1 337 ? 6.591 -16.890 2.881 1.00 84.12 337 GLN A CA 1
ATOM 2632 C C . GLN A 1 337 ? 7.140 -17.956 3.829 1.00 84.12 337 GLN A C 1
ATOM 2634 O O . GLN A 1 337 ? 8.354 -18.041 4.016 1.00 84.12 337 GLN A O 1
ATOM 2639 N N . LYS A 1 338 ? 6.267 -1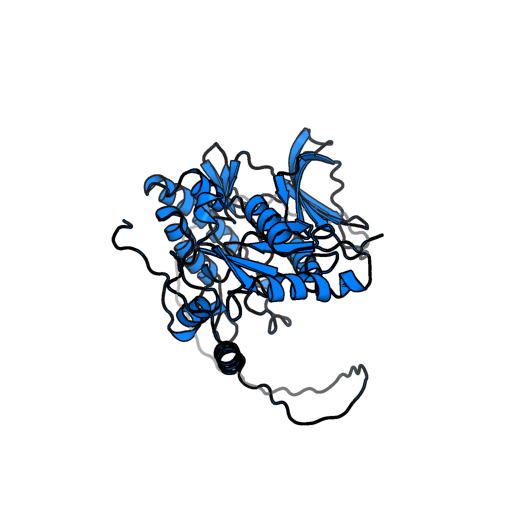8.808 4.378 1.00 72.06 338 LYS A N 1
ATOM 2640 C CA . LYS A 1 338 ? 6.650 -19.810 5.391 1.00 72.06 338 LYS A CA 1
ATOM 2641 C C . LYS A 1 338 ? 7.720 -20.799 4.906 1.00 72.06 338 LYS A C 1
ATOM 2643 O O . LYS A 1 338 ? 8.531 -21.247 5.705 1.00 72.06 338 LYS A O 1
ATOM 2648 N N . GLU A 1 339 ? 7.770 -21.092 3.605 1.00 62.56 339 GLU A N 1
ATOM 2649 C CA . GLU A 1 339 ? 8.789 -21.967 2.996 1.00 62.56 339 GLU A CA 1
ATOM 2650 C C . GLU A 1 339 ? 10.219 -21.395 3.079 1.00 62.56 339 GLU A C 1
ATOM 2652 O O . GLU A 1 339 ? 11.175 -22.164 3.097 1.00 62.56 339 GLU A O 1
ATOM 2657 N N . ASN A 1 340 ? 10.373 -20.067 3.175 1.00 54.19 340 ASN A N 1
ATOM 2658 C CA . ASN A 1 340 ? 11.675 -19.387 3.233 1.00 54.19 340 ASN A CA 1
ATOM 2659 C C . ASN A 1 340 ? 12.068 -18.952 4.660 1.00 54.19 340 ASN A C 1
ATOM 2661 O O . ASN A 1 340 ? 13.138 -18.381 4.851 1.00 54.19 340 ASN A O 1
ATOM 2665 N N . ALA A 1 341 ? 11.231 -19.216 5.668 1.00 51.91 341 ALA A N 1
ATOM 2666 C CA . ALA A 1 341 ? 11.406 -18.726 7.041 1.00 51.91 341 ALA A CA 1
ATOM 2667 C C . ALA A 1 341 ? 12.516 -19.443 7.850 1.00 51.91 341 ALA A C 1
ATOM 2669 O O . ALA A 1 341 ? 12.618 -19.256 9.060 1.00 51.91 341 ALA A O 1
ATOM 2670 N N . HIS A 1 342 ? 13.337 -20.283 7.209 1.00 42.47 342 HIS A N 1
ATOM 2671 C CA . HIS A 1 342 ? 14.327 -21.134 7.880 1.00 42.47 342 HIS A CA 1
ATOM 2672 C C . HIS A 1 342 ? 15.798 -20.722 7.699 1.00 42.47 342 HIS A C 1
ATOM 2674 O O . HIS A 1 342 ? 16.651 -21.312 8.362 1.00 42.47 342 HIS A O 1
ATOM 2680 N N . GLU A 1 343 ? 16.113 -19.702 6.893 1.00 40.88 343 GLU A N 1
ATOM 2681 C CA . GLU A 1 343 ? 17.493 -19.216 6.706 1.00 40.88 343 GLU A CA 1
ATOM 2682 C C . GLU A 1 343 ? 17.580 -17.683 6.882 1.00 40.88 343 GLU A C 1
ATOM 2684 O O . GLU A 1 343 ? 16.952 -16.921 6.156 1.00 40.88 343 GLU A O 1
ATOM 2689 N N . ASP A 1 344 ? 18.353 -17.234 7.878 1.00 39.22 344 ASP A N 1
ATOM 2690 C CA . ASP A 1 344 ? 18.868 -15.865 8.100 1.00 39.22 344 ASP A CA 1
ATOM 2691 C C . ASP A 1 344 ? 17.917 -14.643 8.157 1.00 39.22 344 ASP A C 1
ATOM 2693 O O . ASP A 1 344 ? 18.382 -13.509 8.283 1.00 39.22 344 ASP A O 1
ATOM 2697 N N . TYR A 1 345 ? 16.595 -14.821 8.238 1.00 39.22 345 TYR A N 1
ATOM 2698 C CA . TYR A 1 345 ? 15.643 -13.704 8.432 1.00 39.22 345 TYR A CA 1
ATOM 2699 C C . TYR A 1 345 ? 15.704 -12.993 9.809 1.00 39.22 345 TYR A C 1
ATOM 2701 O O . TYR A 1 345 ? 14.987 -12.015 10.022 1.00 39.22 345 TYR A O 1
ATOM 2709 N N . ARG A 1 346 ? 16.631 -13.371 10.708 1.00 39.38 346 ARG A N 1
ATOM 2710 C CA . ARG A 1 346 ? 16.816 -12.789 12.064 1.00 39.38 346 ARG A CA 1
ATOM 2711 C C . ARG A 1 346 ? 17.175 -11.292 12.099 1.00 39.38 346 ARG A C 1
ATOM 2713 O O . ARG A 1 346 ? 17.301 -10.710 13.174 1.00 39.38 346 ARG A O 1
ATOM 2720 N N . GLY A 1 347 ? 17.395 -10.680 10.934 1.00 35.78 347 GLY A N 1
ATOM 2721 C CA . GLY A 1 347 ? 17.710 -9.260 10.763 1.00 35.78 347 GLY A CA 1
ATOM 2722 C C . GLY A 1 347 ? 16.596 -8.412 10.135 1.00 35.78 347 GLY A C 1
ATOM 2723 O O . GLY A 1 347 ? 16.824 -7.222 9.898 1.00 35.78 347 GLY A O 1
ATOM 2724 N N . ILE A 1 348 ? 15.415 -8.971 9.830 1.00 41.50 348 ILE A N 1
ATOM 2725 C CA . ILE A 1 348 ? 14.319 -8.204 9.215 1.00 41.50 348 ILE A CA 1
ATOM 2726 C C . ILE A 1 348 ? 13.561 -7.383 10.268 1.00 41.50 348 ILE A C 1
ATOM 2728 O O . ILE A 1 348 ? 12.547 -7.762 10.840 1.00 41.50 348 ILE A O 1
ATOM 2732 N N . ARG A 1 349 ? 14.119 -6.191 10.492 1.00 52.59 349 ARG A N 1
ATOM 2733 C CA . ARG A 1 349 ? 13.547 -5.062 11.238 1.00 52.59 349 ARG A CA 1
ATOM 2734 C C . ARG A 1 349 ? 12.123 -4.753 10.769 1.00 52.59 349 ARG A C 1
ATOM 2736 O O . ARG A 1 349 ? 11.924 -4.688 9.560 1.00 52.59 349 ARG A O 1
ATOM 2743 N N . MET A 1 350 ? 11.224 -4.446 11.713 1.00 58.16 350 MET A N 1
ATOM 2744 C CA . MET A 1 350 ? 9.914 -3.773 11.562 1.00 58.16 350 MET A CA 1
ATOM 2745 C C . MET A 1 350 ? 9.595 -3.304 10.123 1.00 58.16 350 MET A C 1
ATOM 2747 O O . MET A 1 350 ? 9.865 -2.159 9.752 1.00 58.16 350 MET A O 1
ATOM 2751 N N . GLN A 1 351 ? 9.034 -4.198 9.304 1.00 60.56 351 GLN A N 1
ATOM 2752 C CA . GLN A 1 351 ? 8.632 -3.925 7.920 1.00 60.56 351 GLN A CA 1
ATOM 2753 C C . GLN A 1 351 ? 7.107 -3.850 7.798 1.00 60.56 351 GLN A C 1
ATOM 2755 O O . GLN A 1 351 ? 6.384 -4.548 8.500 1.00 60.56 351 GLN A O 1
ATOM 2760 N N . GLY A 1 352 ? 6.626 -2.999 6.888 1.00 62.47 352 GLY A N 1
ATOM 2761 C CA . GLY A 1 352 ? 5.206 -2.653 6.762 1.00 62.47 352 GLY A CA 1
ATOM 2762 C C . GLY A 1 352 ? 4.868 -1.306 7.407 1.00 62.47 352 GLY A C 1
ATOM 2763 O O . GLY A 1 352 ? 5.738 -0.589 7.907 1.00 62.47 352 GLY A O 1
ATOM 2764 N N . SER A 1 353 ? 3.597 -0.917 7.344 1.00 78.62 353 SER A N 1
ATOM 2765 C CA . SER A 1 353 ? 3.131 0.388 7.816 1.00 78.62 353 SER A CA 1
ATOM 2766 C C . SER A 1 353 ? 2.814 0.365 9.309 1.00 78.62 353 SER A C 1
ATOM 2768 O O . SER A 1 353 ? 1.801 -0.190 9.726 1.00 78.62 353 SER A O 1
ATOM 2770 N N . ILE A 1 354 ? 3.651 1.045 10.099 1.00 83.69 354 ILE A N 1
ATOM 2771 C CA . ILE A 1 354 ? 3.640 1.072 11.576 1.00 83.69 354 ILE A CA 1
ATOM 2772 C C . ILE A 1 354 ? 2.233 1.203 12.190 1.00 83.69 354 ILE A C 1
ATOM 2774 O O . ILE A 1 354 ? 1.916 0.491 13.135 1.00 83.69 354 ILE A O 1
ATOM 2778 N N . TYR A 1 355 ? 1.358 2.061 11.652 1.00 87.25 355 TYR A N 1
ATOM 2779 C CA . TYR A 1 355 ? 0.023 2.289 12.231 1.00 87.25 355 TYR A CA 1
ATOM 2780 C C . TYR A 1 355 ? -0.939 1.087 12.132 1.00 87.25 355 TYR A C 1
ATOM 2782 O O . TYR A 1 355 ? -1.911 1.047 12.880 1.00 87.25 355 TYR A O 1
ATOM 2790 N N . TRP A 1 356 ? -0.672 0.113 11.255 1.00 93.25 356 TRP A N 1
ATOM 2791 C CA . TRP A 1 356 ? -1.438 -1.135 11.112 1.00 93.25 356 TRP A CA 1
ATOM 2792 C C . TRP A 1 356 ? -0.654 -2.356 11.634 1.00 93.25 356 TRP A C 1
ATOM 2794 O O . TRP A 1 356 ? -1.142 -3.479 11.536 1.00 93.25 356 TRP A O 1
ATOM 2804 N N . MET A 1 357 ? 0.556 -2.157 12.167 1.00 87.50 357 MET A N 1
ATOM 2805 C CA . MET A 1 357 ? 1.462 -3.224 12.598 1.00 87.50 357 MET A CA 1
ATOM 2806 C C . MET A 1 357 ? 0.961 -3.907 13.876 1.00 87.50 357 MET A C 1
ATOM 2808 O O . MET A 1 357 ? 0.458 -3.243 14.783 1.00 87.50 357 MET A O 1
ATOM 2812 N N . ALA A 1 358 ? 1.096 -5.233 13.935 1.00 89.75 358 ALA A N 1
ATOM 2813 C CA . ALA A 1 358 ? 0.675 -6.051 15.069 1.00 89.75 358 ALA A CA 1
ATOM 2814 C C . ALA A 1 358 ? 1.716 -6.033 16.212 1.00 89.75 358 ALA A C 1
ATOM 2816 O O . ALA A 1 358 ? 2.913 -5.888 15.938 1.00 89.75 358 ALA A O 1
ATOM 2817 N N . PRO A 1 359 ? 1.310 -6.191 17.487 1.00 87.88 359 PRO A N 1
ATOM 2818 C CA . PRO A 1 359 ? 2.219 -6.127 18.637 1.00 87.88 359 PRO A CA 1
ATOM 2819 C C . PRO A 1 359 ? 3.349 -7.163 18.616 1.00 87.88 359 PRO A C 1
ATOM 2821 O O . PRO A 1 359 ? 4.440 -6.879 19.114 1.00 87.88 359 PRO A O 1
ATOM 2824 N N . GLU A 1 360 ? 3.114 -8.332 18.025 1.00 84.31 360 GLU A N 1
ATOM 2825 C CA . GLU A 1 360 ? 4.098 -9.397 17.818 1.00 84.31 360 GLU A CA 1
ATOM 2826 C C . GLU A 1 360 ? 5.130 -9.079 16.716 1.00 84.31 360 GLU A C 1
ATOM 2828 O O . GLU A 1 360 ? 6.237 -9.602 16.755 1.00 84.31 360 GLU A O 1
ATOM 2833 N N . MET A 1 361 ? 4.832 -8.166 15.781 1.00 79.00 361 MET A N 1
ATOM 2834 C CA . MET A 1 361 ? 5.814 -7.683 14.789 1.00 79.00 361 MET A CA 1
ATOM 2835 C C . MET A 1 361 ? 6.766 -6.618 15.359 1.00 79.00 361 MET A C 1
ATOM 2837 O O . MET A 1 361 ? 7.791 -6.309 14.751 1.00 79.00 361 MET A O 1
ATOM 2841 N N . ILE A 1 362 ? 6.404 -6.013 16.495 1.00 75.00 362 ILE A N 1
ATOM 2842 C CA . ILE A 1 362 ? 7.175 -4.949 17.155 1.00 75.00 362 ILE A CA 1
ATOM 2843 C C . ILE A 1 362 ? 8.057 -5.535 18.256 1.00 75.00 362 ILE A C 1
ATOM 2845 O O . ILE A 1 362 ? 9.207 -5.127 18.409 1.00 75.00 362 ILE A O 1
ATOM 2849 N N . HIS A 1 363 ? 7.507 -6.465 19.039 1.00 64.12 363 HIS A N 1
ATOM 2850 C CA . HIS A 1 363 ? 8.164 -7.013 20.216 1.00 64.12 363 HIS A CA 1
ATOM 2851 C C . HIS A 1 363 ? 7.778 -8.485 20.414 1.00 64.12 363 HIS A C 1
ATOM 2853 O O . HIS A 1 363 ? 6.828 -8.798 21.139 1.00 64.12 363 HIS A O 1
ATOM 2859 N N . ASP A 1 364 ? 8.538 -9.364 19.758 1.00 58.16 364 ASP A N 1
ATOM 2860 C CA . ASP A 1 364 ? 8.627 -10.790 20.067 1.00 58.16 364 ASP A CA 1
ATOM 2861 C C . ASP A 1 364 ? 10.100 -11.180 20.263 1.00 58.16 364 ASP A C 1
ATOM 2863 O O . ASP A 1 364 ? 10.908 -11.140 19.333 1.00 58.16 364 ASP A O 1
ATOM 2867 N N . GLU A 1 365 ? 10.430 -11.581 21.490 1.00 54.09 365 GLU A N 1
ATOM 2868 C CA . GLU A 1 365 ? 11.752 -12.065 21.904 1.00 54.09 365 GLU A CA 1
ATOM 2869 C C . GLU A 1 365 ? 12.187 -13.329 21.139 1.00 54.09 365 GLU A C 1
ATOM 2871 O O . GLU A 1 365 ? 13.380 -13.612 21.039 1.00 54.09 365 GLU A O 1
ATOM 2876 N N . ASN A 1 366 ? 11.232 -14.080 20.578 1.00 53.41 366 ASN A N 1
ATOM 2877 C CA . ASN A 1 366 ? 11.476 -15.319 19.839 1.00 53.41 366 ASN A CA 1
ATOM 2878 C C . ASN A 1 366 ? 11.447 -15.138 18.311 1.00 53.41 366 ASN A C 1
ATOM 2880 O O . ASN A 1 366 ? 11.814 -16.071 17.601 1.00 53.41 366 ASN A O 1
ATOM 2884 N N . GLN A 1 367 ? 11.062 -13.959 17.804 1.00 57.88 367 GLN A N 1
ATOM 2885 C CA . GLN A 1 367 ? 10.967 -13.633 16.371 1.00 57.88 367 GLN A CA 1
ATOM 2886 C C . GLN A 1 367 ? 10.026 -14.550 15.544 1.00 57.88 367 GLN A C 1
ATOM 2888 O O . GLN A 1 367 ? 10.263 -14.771 14.356 1.00 57.88 367 GLN A O 1
ATOM 2893 N N . PHE A 1 368 ? 8.947 -15.070 16.138 1.00 67.19 368 PHE A N 1
ATOM 2894 C CA . PHE A 1 368 ? 7.959 -15.948 15.498 1.00 67.19 368 PHE A CA 1
ATOM 2895 C C . PHE A 1 368 ? 6.539 -15.361 15.534 1.00 67.19 368 PHE A C 1
ATOM 2897 O O . PHE A 1 368 ? 5.688 -15.777 16.324 1.00 67.19 368 PHE A O 1
ATOM 2904 N N . TYR A 1 369 ? 6.238 -14.473 14.585 1.00 77.31 369 TYR A N 1
ATOM 2905 C CA . TYR A 1 369 ? 4.855 -14.117 14.263 1.00 77.31 369 TYR A CA 1
ATOM 2906 C C . TYR A 1 369 ? 4.267 -15.042 13.181 1.00 77.31 369 TYR A C 1
ATOM 2908 O O . TYR A 1 369 ? 4.983 -15.737 12.458 1.00 77.31 369 TYR A O 1
ATOM 2916 N N . ASP A 1 370 ? 2.937 -15.084 13.075 1.00 86.44 370 ASP A N 1
ATOM 2917 C CA . ASP A 1 370 ? 2.228 -15.888 12.076 1.00 86.44 370 ASP A CA 1
ATOM 2918 C C . ASP A 1 370 ? 1.202 -15.053 11.287 1.00 86.44 370 ASP A C 1
ATOM 2920 O O . ASP A 1 370 ? 1.163 -13.827 11.346 1.00 86.44 370 ASP A O 1
ATOM 2924 N N . SER A 1 371 ? 0.337 -15.724 10.527 1.00 91.56 371 SER A N 1
ATOM 2925 C CA . SER A 1 371 ? -0.738 -15.110 9.737 1.00 91.56 371 SER A CA 1
ATOM 2926 C C . SER A 1 371 ? -1.742 -14.254 10.537 1.00 91.56 371 SER A C 1
ATOM 2928 O O . SER A 1 371 ? -2.569 -13.575 9.928 1.00 91.56 371 SER A O 1
ATOM 2930 N N . LYS A 1 372 ? -1.713 -14.247 11.878 1.00 93.31 372 LYS A N 1
ATOM 2931 C CA . LYS A 1 372 ? -2.574 -13.383 12.703 1.00 93.31 372 LYS A CA 1
ATOM 2932 C C . LYS A 1 372 ? -2.216 -11.899 12.618 1.00 93.31 372 LYS A C 1
ATOM 2934 O O . LYS A 1 372 ? -3.119 -11.082 12.809 1.00 93.31 372 LYS A O 1
ATOM 2939 N N . VAL A 1 373 ? -1.000 -11.539 12.202 1.00 92.38 373 VAL A N 1
ATOM 2940 C CA . VAL A 1 373 ? -0.630 -10.131 11.956 1.00 92.38 373 VAL A CA 1
ATOM 2941 C C . VAL A 1 373 ? -1.491 -9.486 10.860 1.00 92.38 373 VAL A C 1
ATOM 2943 O O . VAL A 1 373 ? -1.872 -8.315 10.951 1.00 92.38 373 VAL A O 1
ATOM 2946 N N . ASP A 1 374 ? -1.905 -10.274 9.863 1.00 96.25 374 ASP A N 1
ATOM 2947 C CA . ASP A 1 374 ? -2.836 -9.836 8.817 1.00 96.25 374 ASP A CA 1
ATOM 2948 C C . ASP A 1 374 ? -4.269 -9.655 9.354 1.00 96.25 374 ASP A C 1
ATOM 2950 O O . ASP A 1 374 ? -5.052 -8.887 8.803 1.00 96.25 374 ASP A O 1
ATOM 2954 N N . ILE A 1 375 ? -4.630 -10.341 10.445 1.00 97.69 375 ILE A N 1
ATOM 2955 C CA . ILE A 1 375 ? -5.946 -10.223 11.093 1.00 97.69 375 ILE A CA 1
ATOM 2956 C C . ILE A 1 375 ? -6.003 -8.976 11.989 1.00 97.69 375 ILE A C 1
ATOM 2958 O O . ILE A 1 375 ? -7.020 -8.282 12.007 1.00 97.69 375 ILE A O 1
ATOM 2962 N N . TRP A 1 376 ? -4.906 -8.637 12.673 1.00 95.75 376 TRP A N 1
ATOM 2963 C CA . TRP A 1 376 ? -4.766 -7.360 13.383 1.00 95.75 376 TRP A CA 1
ATOM 2964 C C . TRP A 1 376 ? -4.849 -6.168 12.418 1.00 95.75 376 TRP A C 1
ATOM 2966 O O . TRP A 1 376 ? -5.653 -5.248 12.604 1.00 95.75 376 TRP A O 1
ATOM 2976 N N . SER A 1 377 ? -4.066 -6.210 11.338 1.00 96.38 377 SER A N 1
ATOM 2977 C CA . SER A 1 377 ? -4.059 -5.161 10.312 1.00 96.38 377 SER A CA 1
ATOM 2978 C C . SER A 1 377 ? -5.376 -5.099 9.519 1.00 96.38 377 SER A C 1
ATOM 2980 O O . SER A 1 377 ? -5.814 -4.006 9.150 1.00 96.38 377 SER A O 1
ATOM 2982 N N . LEU A 1 378 ? -6.104 -6.215 9.364 1.00 98.12 378 LEU A N 1
ATOM 2983 C CA . LEU A 1 378 ? -7.497 -6.215 8.893 1.00 98.12 378 LEU A CA 1
ATOM 2984 C C . LEU A 1 378 ? -8.421 -5.444 9.847 1.00 98.12 378 LEU A C 1
ATOM 2986 O O . LEU A 1 378 ? -9.212 -4.628 9.379 1.00 98.12 378 LEU A O 1
ATOM 2990 N N . GLY A 1 379 ? -8.312 -5.648 11.163 1.00 96.69 379 GLY A N 1
ATOM 2991 C CA . GLY A 1 379 ? -9.059 -4.865 12.157 1.00 96.69 379 GLY A CA 1
ATOM 2992 C C . GLY A 1 379 ? -8.795 -3.363 12.016 1.00 96.69 379 GLY A C 1
ATOM 2993 O O . GLY A 1 379 ? -9.728 -2.570 11.901 1.00 96.69 379 GLY A O 1
ATOM 2994 N N . CYS A 1 380 ? -7.521 -2.983 11.893 1.00 95.75 380 CYS A N 1
ATOM 2995 C CA . CYS A 1 380 ? -7.105 -1.609 11.601 1.00 95.75 380 CYS A CA 1
ATOM 2996 C C . CYS A 1 380 ? -7.707 -1.071 10.284 1.00 95.75 380 CYS A C 1
ATOM 2998 O O . CYS A 1 380 ? -8.178 0.065 10.238 1.00 95.75 380 CYS A O 1
ATOM 3000 N N . THR A 1 381 ? -7.746 -1.895 9.232 1.00 96.75 381 THR A N 1
ATOM 3001 C CA . THR A 1 381 ? -8.335 -1.568 7.918 1.00 96.75 381 THR A CA 1
ATOM 3002 C C . THR A 1 381 ? -9.853 -1.352 8.002 1.00 96.75 381 THR A C 1
ATOM 3004 O O . THR A 1 381 ? -10.393 -0.468 7.341 1.00 96.75 381 THR A O 1
ATOM 3007 N N . ILE A 1 382 ? -10.560 -2.125 8.831 1.00 96.69 382 ILE A N 1
ATOM 3008 C CA . ILE A 1 382 ? -12.007 -1.971 9.055 1.00 96.69 382 ILE A CA 1
ATOM 3009 C C . ILE A 1 382 ? -12.303 -0.637 9.751 1.00 96.69 382 ILE A C 1
ATOM 3011 O O . ILE A 1 382 ? -13.134 0.132 9.261 1.00 96.69 382 ILE A O 1
ATOM 3015 N N . THR A 1 383 ? -11.566 -0.316 10.819 1.00 93.88 383 THR A N 1
ATOM 3016 C CA . THR A 1 383 ? -11.663 0.980 11.510 1.00 93.88 383 THR A CA 1
ATOM 3017 C C . THR A 1 383 ? -11.345 2.142 10.566 1.00 93.88 383 THR A C 1
ATOM 3019 O O . THR A 1 383 ? -12.052 3.151 10.569 1.00 93.88 383 THR A O 1
ATOM 3022 N N . GLU A 1 384 ? -10.335 1.997 9.703 1.00 94.62 384 GLU A N 1
ATOM 3023 C CA . GLU A 1 384 ? -9.986 2.987 8.678 1.00 94.62 384 GLU A CA 1
ATOM 3024 C C . GLU A 1 384 ? -11.153 3.228 7.701 1.00 94.62 384 GLU A C 1
ATOM 3026 O O . GLU A 1 384 ? -11.516 4.380 7.453 1.00 94.62 384 GLU A O 1
ATOM 3031 N N . MET A 1 385 ? -11.833 2.174 7.231 1.00 95.81 385 MET A N 1
ATOM 3032 C CA . MET A 1 385 ? -13.033 2.312 6.391 1.00 95.81 385 MET A CA 1
ATOM 3033 C C . MET A 1 385 ? -14.211 2.997 7.107 1.00 95.81 385 MET A C 1
ATOM 3035 O O . MET A 1 385 ? -14.921 3.800 6.496 1.00 95.81 385 MET A O 1
ATOM 3039 N N . GLN A 1 386 ? -14.431 2.694 8.391 1.00 94.44 386 GLN A N 1
ATOM 3040 C CA . GLN A 1 386 ? -15.541 3.236 9.192 1.00 94.44 386 GLN A CA 1
ATOM 3041 C C . GLN A 1 386 ? -15.315 4.682 9.668 1.00 94.44 386 GLN A C 1
ATOM 3043 O O . GLN A 1 386 ? -16.275 5.372 10.019 1.00 94.44 386 GLN A O 1
ATOM 3048 N N . THR A 1 387 ? -14.071 5.164 9.670 1.00 92.25 387 THR A N 1
ATOM 3049 C CA . THR A 1 387 ? -13.703 6.513 10.147 1.00 92.25 387 THR A CA 1
ATOM 3050 C C . THR A 1 387 ? -13.194 7.444 9.046 1.00 92.25 387 THR A C 1
ATOM 3052 O O . THR A 1 387 ? -13.257 8.662 9.219 1.00 92.25 387 THR A O 1
ATOM 3055 N N . ALA A 1 388 ? -12.709 6.895 7.924 1.00 92.62 388 ALA A N 1
ATOM 3056 C CA . ALA A 1 388 ? -11.847 7.574 6.949 1.00 92.62 388 ALA A CA 1
ATOM 3057 C C . ALA A 1 388 ? -10.588 8.208 7.575 1.00 92.62 388 ALA A C 1
ATOM 3059 O O . ALA A 1 388 ? -10.079 9.228 7.104 1.00 92.62 388 ALA A O 1
ATOM 3060 N N . GLN A 1 389 ? -10.088 7.611 8.657 1.00 89.81 389 GLN A N 1
ATOM 3061 C CA . GLN A 1 389 ? -8.902 8.045 9.387 1.00 89.81 389 GLN A CA 1
ATOM 3062 C C . GLN A 1 389 ? -7.979 6.842 9.573 1.00 89.81 389 GLN A C 1
ATOM 3064 O O . GLN A 1 389 ? -8.444 5.745 9.874 1.00 89.81 389 GLN A O 1
ATOM 3069 N N . ARG A 1 390 ? -6.664 7.036 9.418 1.00 87.81 390 ARG A N 1
ATOM 3070 C CA . ARG A 1 390 ? -5.707 5.977 9.764 1.00 87.81 390 ARG A CA 1
ATOM 3071 C C . ARG A 1 390 ? -5.830 5.614 11.255 1.00 87.81 390 ARG A C 1
ATOM 3073 O O . ARG A 1 390 ? -6.190 6.490 12.052 1.00 87.81 390 ARG A O 1
ATOM 3080 N N . PRO A 1 391 ? -5.468 4.384 11.659 1.00 88.25 391 PRO A N 1
ATOM 3081 C CA . PRO A 1 391 ? -5.355 4.036 13.070 1.00 88.25 391 PRO A CA 1
ATOM 3082 C C . PRO A 1 391 ? -4.439 5.018 13.815 1.00 88.25 391 PRO A C 1
ATOM 3084 O O . PRO A 1 391 ? -3.517 5.597 13.227 1.00 88.25 391 PRO A O 1
ATOM 3087 N N . TRP A 1 392 ? -4.687 5.191 15.116 1.00 84.44 392 TRP A N 1
ATOM 3088 C CA . TRP A 1 392 ? -3.907 6.077 15.991 1.00 84.44 392 TRP A CA 1
ATOM 3089 C C . TRP A 1 392 ? -3.861 7.540 15.512 1.00 84.44 392 TRP A C 1
ATOM 3091 O O . TRP A 1 392 ? -2.792 8.156 15.477 1.00 84.44 392 TRP A O 1
ATOM 3101 N N . LEU A 1 393 ? -4.991 8.103 15.066 1.00 82.50 393 LEU A N 1
ATOM 3102 C CA . LEU A 1 393 ? -5.023 9.476 14.553 1.00 82.50 393 LEU A CA 1
ATOM 3103 C C . LEU A 1 393 ? -4.454 10.474 15.579 1.00 82.50 393 LEU A C 1
ATOM 3105 O O . LEU A 1 393 ? -4.816 10.455 16.750 1.00 82.50 393 LEU A O 1
ATOM 3109 N N . GLY A 1 394 ? -3.574 11.364 15.114 1.00 76.50 394 GLY A N 1
ATOM 3110 C CA . GLY A 1 394 ? -2.864 12.339 15.951 1.00 76.50 394 GLY A CA 1
ATOM 3111 C C . GLY A 1 394 ? -1.553 11.802 16.529 1.00 76.50 394 GLY A C 1
ATOM 3112 O O . GLY A 1 394 ? -0.591 12.561 16.649 1.00 76.50 394 GLY A O 1
ATOM 3113 N N . GLU A 1 395 ? -1.462 10.497 16.784 1.00 75.19 395 GLU A N 1
ATOM 3114 C CA . GLU A 1 395 ? -0.246 9.870 17.301 1.00 75.19 395 GLU A CA 1
ATOM 3115 C C . GLU A 1 395 ? 0.857 9.792 16.249 1.00 75.19 395 GLU A C 1
ATOM 3117 O O . GLU A 1 395 ? 0.610 9.662 15.045 1.00 75.19 395 GLU A O 1
ATOM 3122 N N . ASN A 1 396 ? 2.097 9.851 16.724 1.00 70.12 396 ASN A N 1
ATOM 3123 C CA . ASN A 1 396 ? 3.288 9.686 15.903 1.00 70.12 396 ASN A CA 1
ATOM 3124 C C . ASN A 1 396 ? 3.776 8.225 15.929 1.00 70.12 396 ASN A C 1
ATOM 3126 O O . ASN A 1 396 ? 3.471 7.478 16.857 1.00 70.12 396 ASN A O 1
ATOM 3130 N N . ALA A 1 397 ? 4.568 7.829 14.930 1.00 71.06 397 ALA A N 1
ATOM 3131 C CA . ALA A 1 397 ? 5.023 6.448 14.764 1.00 71.06 397 ALA A CA 1
ATOM 3132 C C . ALA A 1 397 ? 5.723 5.849 16.002 1.00 71.06 397 ALA A C 1
ATOM 3134 O O . ALA A 1 397 ? 5.497 4.686 16.309 1.00 71.06 397 ALA A O 1
ATOM 3135 N N . ILE A 1 398 ? 6.529 6.623 16.738 1.00 70.75 398 ILE A N 1
ATOM 3136 C CA . ILE A 1 398 ? 7.268 6.126 17.913 1.00 70.75 398 ILE A CA 1
ATOM 3137 C C . ILE A 1 398 ? 6.315 5.894 19.089 1.00 70.75 398 ILE A C 1
ATOM 3139 O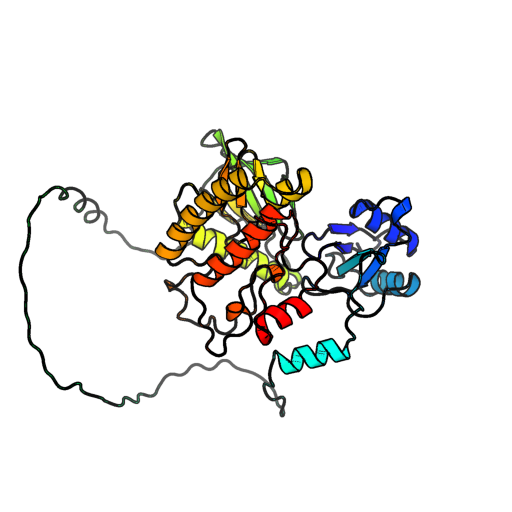 O . ILE A 1 398 ? 6.371 4.850 19.730 1.00 70.75 398 ILE A O 1
ATOM 3143 N N . THR A 1 399 ? 5.391 6.827 19.334 1.00 75.12 399 THR A N 1
ATOM 3144 C CA . THR A 1 399 ? 4.341 6.652 20.350 1.00 75.12 399 THR A CA 1
ATOM 3145 C C . THR A 1 399 ? 3.452 5.448 20.037 1.00 75.12 399 THR A C 1
ATOM 3147 O O . THR A 1 399 ? 3.080 4.722 20.950 1.00 75.12 399 THR A O 1
ATOM 3150 N N . VAL A 1 400 ? 3.167 5.179 18.759 1.00 76.69 400 VAL A N 1
ATOM 3151 C CA . VAL A 1 400 ? 2.424 3.978 18.343 1.00 76.69 400 VAL A CA 1
ATOM 3152 C C . VAL A 1 400 ? 3.242 2.702 18.551 1.00 76.69 400 VAL A C 1
ATOM 3154 O O . VAL A 1 400 ? 2.710 1.745 19.102 1.00 76.69 400 VAL A O 1
ATOM 3157 N N . LEU A 1 401 ? 4.533 2.687 18.200 1.00 75.38 401 LEU A N 1
ATOM 3158 C CA . LEU A 1 401 ? 5.413 1.546 18.489 1.00 75.38 401 LEU A CA 1
ATOM 3159 C C . LEU A 1 401 ? 5.501 1.249 19.993 1.00 75.38 401 LEU A C 1
ATOM 3161 O O . LEU A 1 401 ? 5.522 0.082 20.371 1.00 75.38 401 LEU A O 1
ATOM 3165 N N . TYR A 1 402 ? 5.499 2.274 20.849 1.00 75.50 402 TYR A N 1
ATOM 3166 C CA . TYR A 1 402 ? 5.452 2.103 22.303 1.00 75.50 402 TYR A CA 1
ATOM 3167 C C . TYR A 1 402 ? 4.104 1.545 22.775 1.00 75.50 402 TYR A C 1
ATOM 3169 O O . TYR A 1 402 ? 4.068 0.482 23.390 1.00 75.50 402 TYR A O 1
ATOM 3177 N N . LYS A 1 403 ? 2.990 2.189 22.411 1.00 83.44 403 LYS A N 1
ATOM 3178 C CA . LYS A 1 403 ? 1.641 1.758 22.811 1.00 83.44 403 LYS A CA 1
ATOM 3179 C C . LYS A 1 403 ? 1.316 0.333 22.366 1.00 83.44 403 LYS A C 1
ATOM 3181 O O . LYS A 1 403 ? 0.806 -0.462 23.146 1.00 83.44 403 LYS A O 1
ATOM 3186 N N . VAL A 1 404 ? 1.648 -0.019 21.125 1.00 85.19 404 VAL A N 1
ATOM 3187 C CA . VAL A 1 404 ? 1.387 -1.357 20.579 1.00 85.19 404 VAL A CA 1
ATOM 3188 C C . VAL A 1 404 ? 2.437 -2.367 21.056 1.00 85.19 404 VAL A C 1
ATOM 3190 O O . VAL A 1 404 ? 2.096 -3.487 21.425 1.00 85.19 404 VAL A O 1
ATOM 3193 N N . GLY A 1 405 ? 3.720 -2.001 21.068 1.00 79.06 405 GLY A N 1
ATOM 3194 C CA . GLY A 1 405 ? 4.820 -2.911 21.395 1.00 79.06 405 GLY A CA 1
ATOM 3195 C C . GLY A 1 405 ? 4.972 -3.210 22.886 1.00 79.06 405 GLY A C 1
ATOM 3196 O O . GLY A 1 405 ? 5.175 -4.372 23.240 1.00 79.06 405 GLY A O 1
ATOM 3197 N N . VAL A 1 406 ? 4.851 -2.188 23.737 1.00 76.62 406 VAL A N 1
ATOM 3198 C CA . VAL A 1 406 ? 5.087 -2.241 25.191 1.00 76.62 406 VAL A CA 1
ATOM 3199 C C . VAL A 1 406 ? 3.766 -2.327 25.951 1.00 76.62 406 VAL A C 1
ATOM 3201 O O . VAL A 1 406 ? 3.525 -3.324 26.628 1.00 76.62 406 VAL A O 1
ATOM 3204 N N . ASP A 1 407 ? 2.879 -1.339 25.791 1.00 83.56 407 ASP A N 1
ATOM 3205 C CA . ASP A 1 407 ? 1.614 -1.280 26.547 1.00 83.56 407 ASP A CA 1
ATOM 3206 C C . ASP A 1 407 ? 0.561 -2.290 26.034 1.00 83.56 407 ASP A C 1
ATOM 3208 O O . ASP A 1 407 ? -0.450 -2.537 26.693 1.00 83.56 407 ASP A O 1
ATOM 3212 N N . LYS A 1 408 ? 0.807 -2.891 24.858 1.00 84.44 408 LYS A N 1
ATOM 3213 C CA . LYS A 1 408 ? -0.092 -3.803 24.125 1.00 84.44 408 LYS A CA 1
ATOM 3214 C C . LYS A 1 408 ? -1.496 -3.214 23.885 1.00 84.44 408 LYS A C 1
ATOM 3216 O O . LYS A 1 408 ? -2.484 -3.947 23.809 1.00 84.44 408 LYS A O 1
ATOM 3221 N N . GLU A 1 409 ? -1.588 -1.893 23.731 1.00 88.94 409 GLU A N 1
ATOM 3222 C CA . GLU A 1 409 ? -2.828 -1.185 23.410 1.00 88.94 409 GLU A CA 1
ATOM 3223 C C . GLU A 1 409 ? -3.302 -1.478 21.974 1.00 88.94 409 GLU A C 1
ATOM 3225 O O . GLU A 1 409 ? -2.515 -1.574 21.029 1.00 88.94 409 GLU A O 1
ATOM 3230 N N . ALA A 1 410 ? -4.623 -1.548 21.795 1.00 88.69 410 ALA A N 1
ATOM 3231 C CA . ALA A 1 410 ? -5.271 -1.531 20.485 1.00 88.69 410 ALA A CA 1
ATOM 3232 C C . ALA A 1 410 ? -5.583 -0.083 20.050 1.00 88.69 410 ALA A C 1
ATOM 3234 O O . ALA A 1 410 ? -5.764 0.777 20.917 1.00 88.69 410 ALA A O 1
ATOM 3235 N N . PRO A 1 411 ? -5.694 0.210 18.735 1.00 86.88 411 PRO A N 1
ATOM 3236 C CA . PRO A 1 411 ? -6.012 1.557 18.269 1.00 86.88 411 PRO A CA 1
ATOM 3237 C C . PRO A 1 411 ? -7.326 2.061 18.884 1.00 86.88 411 PRO A C 1
ATOM 3239 O O . PRO A 1 411 ? -8.277 1.282 18.967 1.00 86.88 411 PRO A O 1
ATOM 3242 N N . PRO A 1 412 ? -7.434 3.345 19.271 1.00 84.75 412 PRO A N 1
ATOM 3243 C CA . PRO A 1 412 ? -8.654 3.868 19.873 1.00 84.75 412 PRO A CA 1
ATOM 3244 C C . PRO A 1 412 ? -9.820 3.813 18.875 1.00 84.75 412 PRO A C 1
ATOM 3246 O O . PRO A 1 412 ? -9.805 4.478 17.837 1.00 84.75 412 PRO A O 1
ATOM 3249 N N . ILE A 1 413 ? -10.840 3.026 19.212 1.00 79.38 413 ILE A N 1
ATOM 3250 C CA . ILE A 1 413 ? -12.104 2.913 18.476 1.00 79.38 413 ILE A CA 1
ATOM 3251 C C . ILE A 1 413 ? -13.110 3.846 19.159 1.00 79.38 413 ILE A C 1
ATOM 3253 O O . ILE A 1 413 ? -13.241 3.837 20.379 1.00 79.38 413 ILE A O 1
ATOM 3257 N N . SER A 1 414 ? -13.806 4.684 18.389 1.00 73.38 414 SER A N 1
ATOM 3258 C CA . SER A 1 414 ? -14.861 5.545 18.937 1.00 73.38 414 SER A CA 1
ATOM 3259 C C . SER A 1 414 ? -16.133 4.742 19.202 1.00 73.38 414 SER A C 1
ATOM 3261 O O . SER A 1 414 ? -16.585 4.034 18.308 1.00 73.38 414 SER A O 1
ATOM 3263 N N . ASP A 1 415 ? -16.793 4.986 20.339 1.00 73.88 415 ASP A N 1
ATOM 3264 C CA . ASP A 1 415 ? -18.133 4.461 20.678 1.00 73.88 415 ASP A CA 1
ATOM 3265 C C . ASP A 1 415 ? -19.234 4.799 19.643 1.00 73.88 415 ASP A C 1
ATOM 3267 O O . ASP A 1 415 ? -20.365 4.329 19.738 1.00 73.88 415 ASP A O 1
ATOM 3271 N N . THR A 1 416 ? -18.933 5.659 18.662 1.00 66.31 416 THR A N 1
ATOM 3272 C CA . THR A 1 416 ? -19.826 6.005 17.541 1.00 66.31 416 THR A CA 1
ATOM 3273 C C . THR A 1 416 ? -19.698 5.067 16.333 1.00 66.31 416 THR A C 1
ATOM 3275 O O . THR A 1 416 ? -20.402 5.253 15.334 1.00 66.31 416 THR A O 1
ATOM 3278 N N . ILE A 1 417 ? -18.798 4.084 16.400 1.00 67.06 417 ILE A N 1
ATOM 3279 C CA . ILE A 1 417 ? -18.621 3.028 15.400 1.00 67.06 417 ILE A CA 1
ATOM 3280 C C . ILE A 1 417 ? -19.558 1.855 15.772 1.00 67.06 417 ILE A C 1
ATOM 3282 O O . ILE A 1 417 ? -19.531 1.450 16.933 1.00 67.06 417 ILE A O 1
ATOM 3286 N N . PRO A 1 418 ? -20.411 1.353 14.849 1.00 55.00 418 PRO A N 1
ATOM 3287 C CA . PRO A 1 418 ? -21.440 0.346 15.158 1.00 55.00 418 PRO A CA 1
ATOM 3288 C C . PRO A 1 418 ? -20.918 -1.055 15.501 1.00 55.00 418 PRO A C 1
ATOM 3290 O O . PRO A 1 418 ? -19.885 -1.449 14.912 1.00 55.00 418 PRO A O 1
#

Secondary structure (DSSP, 8-state):
-PPP-EEEEESSSSS-EEEE-TT--SHHHHHHHHHHHTT--GGGGGGEEEEE--TT---BSSPPPHHHHHHHHHHS-BSS---EEEEEETTT---PPBPHHHHHHHHHHHS--------------------------PPPP-----------------SSSSSTTS----------------EEEEEEEEE-SSEEEEEEEETTT--EEEEEEEEPP-SHHHHH-HHHHHHHHHHHHHHHHHTT---TTBPPEEEEEE-SSEEEEEEE--SEEEHHHHHHHH-SPPHHHHHHHHHHHHHHHHHHHHTTEE-S--SGGGEEEETTS-EEE--GGG-EEGGGTTSSGGG--S-S-GGG--HHHH--TT----TTHHHHHHHHHHHHHHHSS-SSTT--HHHHHHHHHTS-PPPPPPTT--

pLDDT: mean 72.65, std 24.96, range [20.69, 98.69]

Radius of gyration: 26.06 Å; chains: 1; bounding box: 64×83×55 Å

Sequence (418 aa):
MADRRIITVTRDAEIYHVVNITECSDAESIHRRIFSQLQIPLVSQPHFEIYRTELGGVAIGNALDSNRFLNICQELGDGIGSLKFIVQDTRRSSNSPITLTTFESLQNDFWGQENLSDSTGSSLYRTDMSGDRAMLFQPGSHNPTLTPPGVELGNTLKESRSLNALLGGQINSKMDSQTGIKWARGSLIGRSMYSRVYHALNISTGEIMAVKQVDLPQSDRDREDSKQAFIVQALKNECSVLRRLAHPNIIRFLGSERTLDTLSMFLEYIPGDHLGKLLKDTGKLEDKTVRFITRQIVDGLAYLHVSGVIHCDLRCSTILVSDFGLCRIFGFGVSEQKENAHEDYRGIRMQGSIYWMAPEMIHDENQFYDSKVDIWSLGCTITEMQTAQRPWLGENAITVLYKVGVDKEAPPISDTIP

=== Feature glossary ===
Key to the feature types in this record:

— What the protein is —

Primary structure: the covalent order of the twenty standard amino acids along the backbone. Two proteins with the same sequence will (almost always) fold to the same structure; two with 30% identity often share a fold but not the details.

Database cross-references. InterPro integrates a dozen domain/family signature databases into unified entries with residue-range hits. GO terms attach function/process/location labels with evidence codes. CATH codes position the fold in a four-level structural taxonomy. Organism is the NCBI-taxonomy species name.

— Where its atoms are —

The mmCIF block holds the 3D Cartesian coordinates of each backbone atom (N, Cα, C, O) in ångströms. mmCIF is the PDB's canonical archive format — a tagged-loop text representation of the atomic model.

Six rendered views show the 3D structure from the faces of a cube — i.e. along ±x, ±y, ±z. Rendering representation is drawn randomly per protein from cartoon (secondary-structure ribbons), sticks (backbone bonds), or molecular surface; coloring is either N→C rainbow (blue at the N-terminus through red at the C-terminus) or one color per chain.

— Local backbone conformation —

DSSP 8-state secondary structure assigns each residue one of H (α-helix), G (3₁₀-helix), I (π-helix), E (extended β-strand), B (isolated β-bridge), T (hydrogen-bonded turn), S (bend), or '-' (coil). The assignment is computed from backbone hydrogen-bond geometry via the Kabsch–Sander algorithm.

P-SEA three-state annotation labels each residue as helix, strand, or coil based purely on the geometry of the Cα trace. It serves as a fallback when the full backbone (and thus DSSP) is unavailable.

The φ/ψ torsion pair specifies the backbone conformation at each residue. φ rotates about the N–Cα bond, ψ about the Cα–C bond. Steric clashes forbid most of the (φ, ψ) plane — the allowed regions (α-helix basin, β-sheet basin, left-handed helix) are the Ramachandran-allowed regions.

— Global shape and packing —

The geometric summary reports three shape descriptors. Rg (radius of gyration) measures how spread out the Cα atoms are about their centre of mass; compact globular proteins have small Rg, elongated or unfolded ones large. Cα contacts (<8 Å, |i−j|>4) count long-range residue pairs in spatial proximity — high for tightly packed folds, near zero for rods or random coil. The bounding-box extents give the protein's footprint along x, y, z in Å.

Accessible surface area quantifies burial. A residue with SASA near zero is packed into the hydrophobic core; one with SASA >100 Å² sits on the surface. Computed here via the Shrake–Rupley numerical algorithm with a 1.4 Å probe.

Plot images: a contact map (which residues are close in 3D, as an N×N binary image), a Ramachandran scatter (backbone torsion angles, revealing secondary-structure composition at a glance), and — for AlphaFold structures — a PAE heatmap (pairwise prediction confidence).

— Structural neighborhood —

The Foldseek 3Di string encodes local tertiary geometry as a 20-letter alphabet — one character per residue — derived from the relative positions of nearby Cα atoms. Unlike the amino-acid sequence, 3Di is a direct function of the 3D structure, so two proteins with the same fold have similar 3Di strings even at low sequence identity.

Nearest PDB neighbors are the top structural matches found by Foldseek when searching this structure against the entire Protein Data Bank. Each hit reports a TM-score (0 to 1; >0.5 almost always implies the same fold) and an E-value. These are *structural* homologs — they may share no detectable sequence similarity.

— Confidence and disorder —

For AlphaFold models, the B-factor field carries pLDDT — the model's own estimate of local accuracy on a 0–100 scale. Regions with pLDDT<50 should be treated as essentially unmodeled; they often correspond to intrinsically disordered segments.

B-factor (Debye–Waller factor) reflects atomic displacement in the crystal lattice. It is an experimental observable (units Å²), not a prediction; low values mean the atom is pinned down, high values mean it moves or is heterogeneous across the crystal.

Predicted aligned error is AlphaFold's pairwise confidence. Unlike pLDDT (per-residue), PAE is per-residue-pair and captures whether two parts of the structure are correctly placed relative to each other. Units are ångströms of expected positional error.